Protein AF-A0A1Y1S245-F1 (afdb_monomer_lite)

Secondary structure (DSSP, 8-state):
-GGGT--EEEEEEEETTEEEEEEEEEEEETTTTEEP-TTS-EE-TTHHHHHHHHHHHHHHHTTS--SSSBGGGT--S--PPP-SS-GGG-BHHHHHTT-S-------S--B-TT-S-PPPHHHHHHHH----S-TTSS----HHHHHHHHHHHHHHHSS-HHHHHIIIIITTTT-TT-BSS--TT-SSPPPPEE-SS--EE---B-SS-TTT--EE-HHHHHHHHHHT-TTT-GGGTTTS-HHHHHHHTS--EE--GGGGGT-SEE-SSSEEEEEEBSS-TT-EEEEEEEEEEETTEEEEEEEETTTTEEEEEEESBGGGHHHHHHHHHHHHHHTTBPPPGGGHHHHHHHHHHHHHHHHHHHHHHHHHHHHHHHHTTSB---SSSSS-HHHHHHHHHHHHHHHHHHHHHHT-S--HHHHHSTTTHHHHHHHHHHHHHHHHHHHHSPBPPPP---TTSTTS--S----------------EEE--TTSPPP-SSS-SEEEETTEEEEEEE-SEETTTTEES-SSHHHHHHHHHHHHHHHHHHHT--GGGEEEEEEEES-GGGHHHHHHHHHHHHTT---EEEEEE-S--GGG-SEEEEEEEE--

Organism: NCBI:txid1963862

Sequence (603 aa):
MRDYEVPGFALVLLQKGEPVWSRAYGFADLKTGRRLTLDTWFRMESISKSVTAWGVMKLAEQGRIDLDASVRNYIASWTIPESNFNEEKVSVRRLLNGSSGMPLGTIGNTYEPTAENIPTLKEILNKDAHLFQGPGSTFSYSNTAFNILELLIEEVSGHDFSSYMKREILDPLGMTSASFEWSETFYPPAAKGYGLQGEEFPVYIYPDRAAGGLFGTAHDVAKFAAAGMTGFSSRYEGVLDTGSIEEMYAPESSMSGYYKFVFDGYGLGHFIEFLSDSNDPEKIFKVVSHGGQGSGWMTDFHAIPETGDGIVLLSNSQRVWPGFACILKDWTSWLGLSPAGMGIIVELQKAVWGMITLLLFLVSWRTWTIIRETVSGIRSFGFRGEGRRLIRLVQFLFAAVLVGIYIRIQSLDYWFVDSVLPIASPWLDFLLLAVSAVLSAAAVLPRSAGPAAGGAEARLNRSFWYRDKKTSIQGEESMRYINTNKAPAAVGPYSQAVLSGNTLYVSGQIPFVPDTMTLVSEKVEEQAKQSLANIQAIIEAGGFVLTDVVKCTVFLTDMNDFAAVNTVYADFFGDHKPARCAVEVSRLPKGAQVEIDAVCEKN

Structure (mmCIF, N/CA/C/O backbone):
data_AF-A0A1Y1S245-F1
#
_entry.id   AF-A0A1Y1S245-F1
#
loop_
_atom_site.group_PDB
_atom_site.id
_atom_site.type_symbol
_atom_site.label_atom_id
_atom_site.label_alt_id
_atom_site.label_comp_id
_atom_site.label_asym_id
_atom_site.label_entity_id
_atom_site.label_seq_id
_atom_site.pdbx_PDB_ins_code
_atom_site.Cartn_x
_atom_site.Cartn_y
_atom_site.Cartn_z
_atom_site.occupancy
_atom_site.B_iso_or_equiv
_atom_site.auth_seq_id
_atom_site.auth_comp_id
_atom_site.auth_asym_id
_atom_site.auth_atom_id
_atom_site.pdbx_PDB_model_num
ATOM 1 N N . MET A 1 1 ? 12.810 -18.254 2.455 1.00 90.69 1 MET A N 1
ATOM 2 C CA . MET A 1 1 ? 13.844 -17.917 3.464 1.00 90.69 1 MET A CA 1
ATOM 3 C C . MET A 1 1 ? 15.250 -17.966 2.891 1.00 90.69 1 MET A C 1
ATOM 5 O O . MET A 1 1 ? 15.838 -16.906 2.785 1.00 90.69 1 MET A O 1
ATOM 9 N N . ARG A 1 2 ? 15.773 -19.135 2.482 1.00 91.69 2 ARG A N 1
ATOM 10 C CA . ARG A 1 2 ? 17.137 -19.261 1.929 1.00 91.69 2 ARG A CA 1
ATOM 11 C C . ARG A 1 2 ? 17.400 -18.328 0.743 1.00 91.69 2 ARG A C 1
ATOM 13 O O . ARG A 1 2 ? 18.389 -17.617 0.758 1.00 91.69 2 ARG A O 1
ATOM 20 N N . ASP A 1 3 ? 16.497 -18.314 -0.233 1.00 89.44 3 ASP A N 1
ATOM 21 C CA . ASP A 1 3 ? 16.719 -17.598 -1.497 1.00 89.44 3 ASP A CA 1
ATOM 22 C C . ASP A 1 3 ? 16.778 -16.070 -1.326 1.00 89.44 3 ASP A C 1
ATOM 24 O O . ASP A 1 3 ? 17.415 -15.392 -2.119 1.00 89.44 3 ASP A O 1
ATOM 28 N N . TYR A 1 4 ? 16.168 -15.542 -0.259 1.00 90.31 4 TYR A N 1
ATOM 29 C CA . TYR A 1 4 ? 16.114 -14.110 0.062 1.00 90.31 4 TYR A CA 1
ATOM 30 C C . TYR A 1 4 ? 16.837 -13.773 1.376 1.00 90.31 4 TYR A C 1
ATOM 32 O O . TYR A 1 4 ? 16.618 -12.710 1.950 1.00 90.31 4 TYR A O 1
ATOM 40 N N . GLU A 1 5 ? 17.633 -14.710 1.902 1.00 92.56 5 GLU A N 1
ATOM 41 C CA . GLU A 1 5 ? 18.377 -14.566 3.161 1.00 92.56 5 GLU A CA 1
ATOM 42 C C . GLU A 1 5 ? 17.523 -14.039 4.331 1.00 92.56 5 GLU A C 1
ATOM 44 O O . GLU A 1 5 ? 17.958 -13.213 5.131 1.00 92.56 5 GLU A O 1
ATOM 49 N N . VAL A 1 6 ? 16.271 -14.494 4.418 1.00 95.62 6 VAL A N 1
ATOM 50 C CA . VAL A 1 6 ? 15.332 -14.071 5.466 1.00 95.62 6 VAL A CA 1
ATOM 51 C C . VAL A 1 6 ? 15.687 -14.795 6.769 1.00 95.62 6 VAL A C 1
ATOM 53 O O . VAL A 1 6 ? 15.586 -16.030 6.798 1.00 95.62 6 VAL A O 1
ATOM 56 N N . PRO A 1 7 ? 16.072 -14.079 7.844 1.00 97.00 7 PRO A N 1
ATOM 57 C CA . PRO A 1 7 ? 16.548 -14.692 9.084 1.00 97.00 7 PRO A CA 1
ATOM 58 C C . PRO A 1 7 ? 15.458 -15.438 9.841 1.00 97.00 7 PRO A C 1
ATOM 60 O O . PRO A 1 7 ? 15.685 -16.558 10.302 1.00 97.00 7 PRO A O 1
ATOM 63 N N . GLY A 1 8 ? 14.277 -14.834 9.952 1.00 97.44 8 GLY A N 1
ATOM 64 C CA . GLY A 1 8 ? 13.177 -15.325 10.760 1.00 97.44 8 GLY A CA 1
ATOM 65 C C . GLY A 1 8 ? 11.814 -15.032 10.140 1.00 97.44 8 GLY A C 1
ATOM 66 O O . GLY A 1 8 ? 11.606 -14.028 9.454 1.00 97.44 8 GLY A O 1
ATOM 67 N N . PHE A 1 9 ? 10.883 -15.958 10.354 1.00 96.88 9 PHE A N 1
ATOM 68 C CA . PHE A 1 9 ? 9.539 -15.897 9.798 1.00 96.88 9 PHE A CA 1
ATOM 69 C C . PHE A 1 9 ? 8.538 -16.646 10.688 1.00 96.88 9 PHE A C 1
ATOM 71 O O . PHE A 1 9 ? 8.836 -17.751 11.145 1.00 96.88 9 PHE A O 1
ATOM 78 N N . ALA A 1 10 ? 7.358 -16.076 10.912 1.00 98.12 10 ALA A N 1
ATOM 79 C CA . ALA A 1 10 ? 6.225 -16.700 11.585 1.00 98.12 10 ALA A CA 1
ATOM 80 C C . ALA A 1 10 ? 4.970 -16.618 10.714 1.00 98.12 10 ALA A C 1
ATOM 82 O O . ALA A 1 10 ? 4.751 -15.629 10.018 1.00 98.12 10 ALA A O 1
ATOM 83 N N . LEU A 1 11 ? 4.155 -17.669 10.776 1.00 98.00 11 LEU A N 1
ATOM 84 C CA . LEU A 1 11 ? 2.918 -17.801 10.020 1.00 98.00 11 LEU A CA 1
ATOM 85 C C . LEU A 1 11 ? 1.810 -18.368 10.910 1.00 98.00 11 LEU A C 1
ATOM 87 O O . LEU A 1 11 ? 2.063 -19.310 11.668 1.00 98.00 11 LEU A O 1
ATOM 91 N N . VAL A 1 12 ? 0.593 -17.843 10.769 1.00 98.69 12 VAL A N 1
ATOM 92 C CA . VAL A 1 12 ? -0.640 -18.412 11.342 1.00 98.69 12 VAL A CA 1
ATOM 93 C C . VAL A 1 12 ? -1.699 -18.518 10.245 1.00 98.69 12 VAL A C 1
ATOM 95 O O . VAL A 1 12 ? -1.909 -17.555 9.516 1.00 98.69 12 VAL A O 1
ATOM 98 N N . LEU A 1 13 ? -2.348 -19.677 10.124 1.00 98.56 13 LEU A N 1
ATOM 99 C CA . LEU A 1 13 ? -3.510 -19.911 9.263 1.00 98.56 13 LEU A CA 1
ATOM 100 C C . LEU A 1 13 ? -4.773 -19.973 10.115 1.00 98.56 13 LEU A C 1
ATOM 102 O O . LEU A 1 13 ? -4.823 -20.714 11.102 1.00 98.56 13 LEU A O 1
ATOM 106 N N . LEU A 1 14 ? -5.789 -19.235 9.689 1.00 98.31 14 LEU A N 1
ATOM 107 C CA . LEU A 1 14 ? -7.131 -19.231 10.248 1.00 98.31 14 LEU A CA 1
ATOM 108 C C . LEU A 1 14 ? -8.073 -19.985 9.306 1.00 98.31 14 LEU A C 1
ATOM 110 O O . LEU A 1 14 ? -8.001 -19.803 8.091 1.00 98.31 14 LEU A O 1
ATOM 114 N N . GLN A 1 15 ? -8.961 -20.799 9.871 1.00 97.12 15 GLN A N 1
ATOM 115 C CA . GLN A 1 15 ? -10.140 -21.323 9.180 1.00 97.12 15 GLN A CA 1
ATOM 116 C C . GLN A 1 15 ? -11.339 -21.214 10.108 1.00 97.12 15 GLN A C 1
ATOM 118 O O . GLN A 1 15 ? -11.248 -21.579 11.282 1.00 97.12 15 GLN A O 1
ATOM 123 N N . LYS A 1 16 ? -12.472 -20.749 9.575 1.00 95.62 16 LYS A N 1
ATOM 124 C CA . LYS A 1 16 ? -13.689 -20.490 10.359 1.00 95.62 16 LYS A CA 1
ATOM 125 C C . LYS A 1 16 ? -13.411 -19.643 11.611 1.00 95.62 16 LYS A C 1
ATOM 127 O O . LYS A 1 16 ? -13.919 -19.948 12.684 1.00 95.62 16 LYS A O 1
ATOM 132 N N . GLY A 1 17 ? -12.561 -18.624 11.478 1.00 94.44 17 GLY A N 1
ATOM 133 C CA . GLY A 1 17 ? -12.209 -17.705 12.562 1.00 94.44 17 GLY A CA 1
ATOM 134 C C . GLY A 1 17 ? -11.250 -18.262 13.620 1.00 94.44 17 GLY A C 1
ATOM 135 O O . GLY A 1 17 ? -10.969 -17.564 14.587 1.00 94.44 17 GLY A O 1
ATOM 136 N N . GLU A 1 18 ? -10.714 -19.477 13.464 1.00 95.25 18 GLU A N 1
ATOM 137 C CA . GLU A 1 18 ? -9.850 -20.105 14.472 1.00 95.25 18 GLU A CA 1
ATOM 138 C C . GLU A 1 18 ? -8.475 -20.501 13.904 1.00 95.25 18 GLU A C 1
ATOM 140 O O . GLU A 1 18 ? -8.391 -20.967 12.762 1.00 95.25 18 GLU A O 1
ATOM 145 N N . PRO A 1 19 ? -7.375 -20.370 14.677 1.00 96.00 19 PRO A N 1
ATOM 146 C CA . PRO A 1 19 ? -6.059 -20.842 14.257 1.00 96.00 19 PRO A CA 1
ATOM 147 C C . PRO A 1 19 ? -6.031 -22.365 14.088 1.00 96.00 19 PRO A C 1
ATOM 149 O O . PRO A 1 19 ? -6.117 -23.111 15.063 1.00 96.00 19 PRO A O 1
ATOM 152 N N . VAL A 1 20 ? -5.849 -22.838 12.855 1.00 97.38 20 VAL A N 1
ATOM 153 C CA . VAL A 1 20 ? -5.732 -24.277 12.548 1.00 97.38 20 VAL A CA 1
ATOM 154 C C . VAL A 1 20 ? -4.287 -24.736 12.398 1.00 97.38 20 VAL A C 1
ATOM 156 O O . VAL A 1 20 ? -3.984 -25.922 12.544 1.00 97.38 20 VAL A O 1
ATOM 159 N N . TRP A 1 21 ? -3.378 -23.805 12.107 1.00 97.94 21 TRP A N 1
ATOM 160 C CA . TRP A 1 21 ? -1.959 -24.094 11.966 1.00 97.94 21 TRP A CA 1
ATOM 161 C C . TRP A 1 21 ? -1.114 -22.852 12.227 1.00 97.94 21 TRP A C 1
ATOM 163 O O . TRP A 1 21 ? -1.360 -21.798 11.648 1.00 97.94 21 TRP A O 1
ATOM 173 N N . SER A 1 22 ? -0.073 -22.997 13.042 1.00 98.19 22 SER A N 1
ATOM 174 C CA . SER A 1 22 ? 0.868 -21.919 13.347 1.00 98.19 22 SER A CA 1
ATOM 175 C C . SER A 1 22 ? 2.288 -22.455 13.343 1.00 98.19 22 SER A C 1
ATOM 177 O O . SER A 1 22 ? 2.551 -23.539 13.876 1.00 98.19 22 SER A O 1
ATOM 179 N N . ARG A 1 23 ? 3.237 -21.700 12.784 1.00 98.19 23 ARG A N 1
ATOM 180 C CA . ARG A 1 23 ? 4.648 -22.090 12.834 1.00 98.19 23 ARG A CA 1
ATOM 181 C C . ARG A 1 23 ? 5.601 -20.910 12.753 1.00 98.19 23 ARG A C 1
ATOM 183 O O . ARG A 1 23 ? 5.374 -19.956 12.021 1.00 98.19 23 ARG A O 1
ATOM 190 N N . ALA A 1 24 ? 6.707 -21.039 13.475 1.00 98.19 24 ALA A N 1
ATOM 191 C CA . ALA A 1 24 ? 7.841 -20.129 13.444 1.00 98.19 24 ALA A CA 1
ATOM 192 C C . ALA A 1 24 ? 9.085 -20.839 12.892 1.00 98.19 24 ALA A C 1
ATOM 194 O O . ALA A 1 24 ? 9.305 -22.029 13.143 1.00 98.19 24 ALA A O 1
ATOM 195 N N . TYR A 1 25 ? 9.903 -20.101 12.148 1.00 97.94 25 TYR A N 1
ATOM 196 C CA . TYR A 1 25 ? 11.107 -20.581 11.485 1.00 97.94 25 TYR A CA 1
ATOM 197 C C . TYR A 1 25 ? 12.264 -19.598 11.673 1.00 97.94 25 TYR A C 1
ATOM 199 O O . TYR A 1 25 ? 12.074 -18.386 11.757 1.00 97.94 25 TYR A O 1
ATOM 207 N N . GLY A 1 26 ? 13.488 -20.132 11.662 1.00 98.06 26 GLY A N 1
ATOM 208 C CA . GLY A 1 26 ? 14.704 -19.323 11.650 1.00 98.06 26 GLY A CA 1
ATOM 209 C C . GLY A 1 26 ? 15.070 -18.727 13.008 1.00 98.06 26 GLY A C 1
ATOM 210 O O . GLY A 1 26 ? 15.046 -19.429 14.026 1.00 98.06 26 GLY A O 1
ATOM 211 N N . PHE A 1 27 ? 15.487 -17.463 13.004 1.00 98.00 27 PHE A N 1
ATOM 212 C CA . PHE A 1 27 ? 16.096 -16.780 14.142 1.00 98.00 27 PHE A CA 1
ATOM 213 C C . PHE A 1 27 ? 15.472 -15.404 14.376 1.00 98.00 27 PHE A C 1
ATOM 215 O O . PHE A 1 27 ? 15.283 -14.625 13.445 1.00 98.00 27 PHE A O 1
ATOM 222 N N . ALA A 1 28 ? 15.196 -15.107 15.644 1.00 97.38 28 ALA A N 1
ATOM 223 C CA . ALA A 1 28 ? 14.794 -13.781 16.100 1.00 97.38 28 ALA A CA 1
ATOM 224 C C . ALA A 1 28 ? 16.008 -12.861 16.317 1.00 97.38 28 ALA A C 1
ATOM 226 O O . ALA A 1 28 ? 15.860 -11.643 16.334 1.00 97.38 28 ALA A O 1
ATOM 227 N N . ASP A 1 29 ? 17.197 -13.443 16.505 1.00 96.81 29 ASP A N 1
ATOM 228 C CA . ASP A 1 29 ? 18.478 -12.740 16.603 1.00 96.81 29 ASP A CA 1
ATOM 229 C C . ASP A 1 29 ? 19.595 -13.661 16.086 1.00 96.81 29 ASP A C 1
ATOM 231 O O . ASP A 1 29 ? 19.884 -14.708 16.676 1.00 96.81 29 ASP A O 1
ATOM 235 N N . LEU A 1 30 ? 20.206 -13.281 14.962 1.00 95.81 30 LEU A N 1
ATOM 236 C CA . LEU A 1 30 ? 21.293 -14.025 14.325 1.00 95.81 30 LEU A CA 1
ATOM 237 C C . LEU A 1 30 ? 22.571 -14.029 15.164 1.00 95.81 30 LEU A C 1
ATOM 239 O O . LEU A 1 30 ? 23.273 -15.038 15.193 1.00 95.81 30 LEU A O 1
ATOM 243 N N . LYS A 1 31 ? 22.873 -12.928 15.861 1.00 95.12 31 LYS A N 1
ATOM 244 C CA . LYS A 1 31 ? 24.124 -12.766 16.609 1.00 95.12 31 LYS A CA 1
ATOM 245 C C . LYS A 1 31 ? 24.156 -13.660 17.844 1.00 95.12 31 LYS A C 1
ATOM 247 O O . LYS A 1 31 ? 25.189 -14.246 18.150 1.00 95.12 31 LYS A O 1
ATOM 252 N N . THR A 1 32 ? 23.032 -13.765 18.550 1.00 96.00 32 THR A N 1
ATOM 253 C CA . THR A 1 32 ? 22.907 -14.640 19.730 1.00 96.00 32 THR A CA 1
ATOM 254 C C . THR A 1 32 ? 22.470 -16.063 19.377 1.00 96.00 32 THR A C 1
ATOM 256 O O . THR A 1 32 ? 22.537 -16.953 20.223 1.00 96.00 32 THR A O 1
ATOM 259 N N . GLY A 1 33 ? 22.019 -16.300 18.140 1.00 96.75 33 GLY A N 1
ATOM 260 C CA . GLY A 1 33 ? 21.465 -17.583 17.704 1.00 96.75 33 GLY A CA 1
ATOM 261 C C . GLY A 1 33 ? 20.077 -17.880 18.282 1.00 96.75 33 GLY A C 1
ATOM 262 O O . GLY A 1 33 ? 19.626 -19.029 18.236 1.00 96.75 33 GLY A O 1
ATOM 263 N N . ARG A 1 34 ? 19.380 -16.872 18.830 1.00 97.38 34 ARG A N 1
ATOM 264 C CA . ARG A 1 34 ? 18.049 -17.041 19.424 1.00 97.38 34 ARG A CA 1
ATOM 265 C C . ARG A 1 34 ? 17.034 -17.418 18.348 1.00 97.38 34 ARG A C 1
ATOM 267 O O . ARG A 1 34 ? 16.821 -16.683 17.381 1.00 97.38 34 ARG A O 1
ATOM 274 N N . ARG A 1 35 ? 16.374 -18.561 18.539 1.00 98.19 35 ARG A N 1
ATOM 275 C CA . ARG A 1 35 ? 15.301 -19.035 17.657 1.00 98.19 35 ARG A CA 1
ATOM 276 C C . ARG A 1 35 ? 14.087 -18.121 17.733 1.00 98.19 35 ARG A C 1
ATOM 278 O O . ARG A 1 35 ? 13.749 -17.614 18.798 1.00 98.19 35 ARG A O 1
ATOM 285 N N . LEU A 1 36 ? 13.442 -17.948 16.587 1.00 98.19 36 LEU A N 1
ATOM 286 C CA . LEU A 1 36 ? 12.143 -17.299 16.505 1.00 98.19 36 LEU A CA 1
ATOM 287 C C . LEU A 1 36 ? 11.066 -18.281 16.967 1.00 98.19 36 LEU A C 1
ATOM 289 O O . LEU A 1 36 ? 11.066 -19.443 16.556 1.00 98.19 36 LEU A O 1
ATOM 293 N N . THR A 1 37 ? 10.168 -17.811 17.825 1.00 97.56 37 THR A N 1
ATOM 294 C CA . THR A 1 37 ? 9.003 -18.554 18.325 1.00 97.56 37 THR A CA 1
ATOM 295 C C . THR A 1 37 ? 7.721 -17.785 18.016 1.00 97.56 37 THR A C 1
ATOM 297 O O . THR A 1 37 ? 7.772 -16.600 17.696 1.00 97.56 37 THR A O 1
ATOM 300 N N . LEU A 1 38 ? 6.566 -18.443 18.125 1.00 96.56 38 LEU A N 1
ATOM 301 C CA . LEU A 1 38 ? 5.266 -17.787 17.935 1.00 96.56 38 LEU A CA 1
ATOM 302 C C . LEU A 1 38 ? 4.978 -16.714 19.000 1.00 96.56 38 LEU A C 1
ATOM 304 O O . LEU A 1 38 ? 4.253 -15.769 18.711 1.00 96.56 38 LEU A O 1
ATOM 308 N N . ASP A 1 39 ? 5.610 -16.825 20.172 1.00 96.56 39 ASP A N 1
ATOM 309 C CA . ASP A 1 39 ? 5.528 -15.852 21.273 1.00 96.56 39 ASP A CA 1
ATOM 310 C C . ASP A 1 39 ? 6.556 -14.715 21.156 1.00 96.56 39 ASP A C 1
ATOM 312 O O . ASP A 1 39 ? 6.599 -13.815 21.991 1.00 96.56 39 ASP A O 1
ATOM 316 N N . THR A 1 40 ? 7.449 -14.764 20.161 1.00 97.50 40 THR A N 1
ATOM 317 C CA . THR A 1 40 ? 8.426 -13.692 19.952 1.00 97.50 40 THR A CA 1
ATOM 318 C C . THR A 1 40 ? 7.689 -12.417 19.565 1.00 97.50 40 THR A C 1
ATOM 320 O O . THR A 1 40 ? 6.898 -12.428 18.626 1.00 97.50 40 THR A O 1
ATOM 323 N N . TRP A 1 41 ? 7.977 -11.318 20.261 1.00 97.56 41 TRP A N 1
ATOM 324 C CA . TRP A 1 41 ? 7.377 -10.027 19.953 1.00 97.56 41 TRP A CA 1
ATOM 325 C C . TRP A 1 41 ? 7.914 -9.470 18.626 1.00 97.56 41 TRP A C 1
ATOM 327 O O . TRP A 1 41 ? 9.096 -9.597 18.295 1.00 97.56 41 TRP A O 1
ATOM 337 N N . PHE A 1 42 ? 7.040 -8.827 17.868 1.00 97.44 42 PHE A N 1
ATOM 338 C CA . PHE A 1 42 ? 7.320 -8.183 16.593 1.00 97.44 42 PHE A CA 1
ATOM 339 C C . PHE A 1 42 ? 6.844 -6.744 16.631 1.00 97.44 42 PHE A C 1
ATOM 341 O O . PHE A 1 42 ? 5.840 -6.437 17.271 1.00 97.44 42 PHE A O 1
ATOM 348 N N . ARG A 1 43 ? 7.540 -5.882 15.892 1.00 96.94 43 ARG A N 1
ATOM 349 C CA . ARG A 1 43 ? 6.959 -4.622 15.445 1.00 96.94 43 ARG A CA 1
ATOM 350 C C . ARG A 1 43 ? 5.948 -4.946 14.353 1.00 96.94 43 ARG A C 1
ATOM 352 O O . ARG A 1 43 ? 6.296 -5.614 13.382 1.00 96.94 43 ARG A O 1
ATOM 359 N N . MET A 1 44 ? 4.704 -4.523 14.542 1.00 97.56 44 MET A N 1
ATOM 360 C CA . MET A 1 44 ? 3.614 -4.778 13.597 1.00 97.56 44 MET A CA 1
ATOM 361 C C . MET A 1 44 ? 3.575 -3.771 12.461 1.00 97.56 44 MET A C 1
ATOM 363 O O . MET A 1 44 ? 2.875 -3.995 11.473 1.00 97.56 44 MET A O 1
ATOM 367 N N . GLU A 1 45 ? 4.344 -2.689 12.586 1.00 96.75 45 GLU A N 1
ATOM 368 C CA . GLU A 1 45 ? 4.444 -1.638 11.586 1.00 96.75 45 GLU A CA 1
ATOM 369 C C . GLU A 1 45 ? 3.033 -1.181 11.192 1.00 96.75 45 GLU A C 1
ATOM 371 O O . GLU A 1 45 ? 2.188 -0.982 12.065 1.00 96.75 45 GLU A O 1
ATOM 376 N N . SER A 1 46 ? 2.717 -1.031 9.907 1.00 97.62 46 SER A N 1
ATOM 377 C CA . SER A 1 46 ? 1.441 -0.426 9.507 1.00 97.62 46 SER A CA 1
ATOM 378 C C . SER A 1 46 ? 0.171 -1.240 9.794 1.00 97.62 46 SER A C 1
ATOM 380 O O . SER A 1 46 ? -0.903 -0.653 9.714 1.00 97.62 46 SER A O 1
ATOM 382 N N . ILE A 1 47 ? 0.247 -2.498 10.253 1.00 98.62 47 ILE A N 1
ATOM 383 C CA . ILE A 1 47 ? -0.925 -3.184 10.850 1.00 98.62 47 ILE A CA 1
ATOM 384 C C . ILE A 1 47 ? -1.485 -2.375 12.040 1.00 98.62 47 ILE A C 1
ATOM 386 O O . ILE A 1 47 ? -2.683 -2.411 12.321 1.00 98.62 47 ILE A O 1
ATOM 390 N N . SER A 1 48 ? -0.641 -1.563 12.689 1.00 98.75 48 SER A N 1
ATOM 391 C CA . SER A 1 48 ? -1.034 -0.575 13.705 1.00 98.75 48 SER A CA 1
ATOM 392 C C . SER A 1 48 ? -2.203 0.313 13.272 1.00 98.75 48 SER A C 1
ATOM 394 O O . SER A 1 48 ? -3.034 0.661 14.108 1.00 98.75 48 SER A O 1
ATOM 396 N N . LYS A 1 49 ? -2.305 0.652 11.979 1.00 98.81 49 LYS A N 1
ATOM 397 C CA . LYS A 1 49 ? -3.383 1.487 11.435 1.00 98.81 49 LYS A CA 1
ATOM 398 C C . LYS A 1 49 ? -4.728 0.788 11.521 1.00 98.81 49 LYS A C 1
ATOM 400 O O . LYS A 1 49 ? -5.681 1.367 12.027 1.00 98.81 49 LYS A O 1
ATOM 405 N N . SER A 1 50 ? -4.784 -0.470 11.096 1.00 98.75 50 SER A N 1
ATOM 406 C CA . SER A 1 50 ? -5.986 -1.299 11.181 1.00 98.75 50 SER A CA 1
ATOM 407 C C . SER A 1 50 ? -6.476 -1.428 12.621 1.00 98.75 50 SER A C 1
ATOM 409 O O . SER A 1 50 ? -7.658 -1.232 12.890 1.00 98.75 50 SER A O 1
ATOM 411 N N . VAL A 1 51 ? -5.560 -1.651 13.567 1.00 98.81 51 VAL A N 1
ATOM 412 C CA . VAL A 1 51 ? -5.901 -1.726 14.995 1.00 98.81 51 VAL A CA 1
ATOM 413 C C . VAL A 1 51 ? -6.326 -0.359 15.544 1.00 98.81 51 VAL A C 1
ATOM 415 O O . VAL A 1 51 ? -7.308 -0.268 16.272 1.00 98.81 51 VAL A O 1
ATOM 418 N N . THR A 1 52 ? -5.650 0.727 15.162 1.00 98.94 52 THR A N 1
ATOM 419 C CA . THR A 1 52 ? -6.034 2.098 15.545 1.00 98.94 52 THR A CA 1
ATOM 420 C C . THR A 1 52 ? -7.420 2.462 15.026 1.00 98.94 52 THR A C 1
ATOM 422 O O . THR A 1 52 ? -8.205 3.070 15.752 1.00 98.94 52 THR A O 1
ATOM 425 N N . ALA A 1 53 ? -7.750 2.065 13.796 1.00 98.88 53 ALA A N 1
ATOM 426 C CA . ALA A 1 53 ? -9.056 2.310 13.205 1.00 98.88 53 ALA A CA 1
ATOM 427 C C . ALA A 1 53 ? -10.180 1.710 14.064 1.00 98.88 53 ALA A C 1
ATOM 429 O O . ALA A 1 53 ? -11.194 2.372 14.262 1.00 98.88 53 ALA A O 1
ATOM 430 N N . TRP A 1 54 ? -9.971 0.533 14.670 1.00 98.81 54 TRP A N 1
ATOM 431 C CA . TRP A 1 54 ? -10.925 -0.033 15.632 1.00 98.81 54 TRP A CA 1
ATOM 432 C C . TRP A 1 54 ? -11.098 0.858 16.868 1.00 98.81 54 TRP A C 1
ATOM 434 O O . TRP A 1 54 ? -12.216 1.074 17.328 1.00 98.81 54 TRP A O 1
ATOM 444 N N . GLY A 1 55 ? -10.007 1.433 17.378 1.00 98.81 55 GLY A N 1
ATOM 445 C CA . GLY A 1 55 ? -10.045 2.388 18.487 1.00 98.81 55 GLY A CA 1
ATOM 446 C C . GLY A 1 55 ? -10.865 3.642 18.179 1.00 98.81 55 GLY A C 1
ATOM 447 O O . GLY A 1 55 ? -11.620 4.103 19.038 1.00 98.81 55 GLY A O 1
ATOM 448 N N . VAL A 1 56 ? -10.758 4.162 16.952 1.00 98.94 56 VAL A N 1
ATOM 449 C CA . VAL A 1 56 ? -11.556 5.301 16.469 1.00 98.94 56 VAL A CA 1
ATOM 450 C C . VAL A 1 56 ? -13.025 4.910 16.320 1.00 98.94 56 VAL A C 1
ATOM 452 O O . VAL A 1 56 ? -13.897 5.620 16.817 1.00 98.94 56 VAL A O 1
ATOM 455 N N . MET A 1 57 ? -13.311 3.761 15.704 1.00 98.81 57 MET A N 1
ATOM 456 C CA . MET A 1 57 ? -14.684 3.271 15.547 1.00 98.81 57 MET A CA 1
ATOM 457 C C . MET A 1 57 ? -15.360 3.019 16.893 1.00 98.81 57 MET A C 1
ATOM 459 O O . MET A 1 57 ? -16.537 3.332 17.045 1.00 98.81 57 MET A O 1
ATOM 463 N N . LYS A 1 58 ? -14.610 2.590 17.917 1.00 98.75 58 LYS A N 1
ATOM 464 C CA . LYS A 1 58 ? -15.152 2.449 19.272 1.00 98.75 58 LYS A CA 1
ATOM 465 C C . LYS A 1 58 ? -15.648 3.775 19.850 1.00 98.75 58 LYS A C 1
ATOM 467 O O . LYS A 1 58 ? -16.691 3.810 20.498 1.00 98.75 58 LYS A O 1
ATOM 472 N N . LEU A 1 59 ? -14.938 4.881 19.603 1.00 98.81 59 LEU A N 1
ATOM 473 C CA . LEU A 1 59 ? -15.409 6.214 20.002 1.00 98.81 59 LEU A CA 1
ATOM 474 C C . LEU A 1 59 ? -16.676 6.618 19.239 1.00 98.81 59 LEU A C 1
ATOM 476 O O . LEU A 1 59 ? -17.545 7.272 19.820 1.00 98.81 59 LEU A O 1
ATOM 480 N N . ALA A 1 60 ? -16.780 6.237 17.963 1.00 98.75 60 ALA A N 1
ATOM 481 C CA . ALA A 1 60 ? -17.951 6.517 17.136 1.00 98.75 60 ALA A CA 1
ATOM 482 C C . ALA A 1 60 ? -19.188 5.746 17.633 1.00 98.75 60 ALA A C 1
ATOM 484 O O . ALA A 1 60 ? -20.229 6.357 17.857 1.00 98.75 60 ALA A O 1
ATOM 485 N N . GLU A 1 61 ? -19.059 4.447 17.929 1.00 98.19 61 GLU A N 1
ATOM 486 C CA . GLU A 1 61 ? -20.130 3.632 18.534 1.00 98.19 61 GLU A CA 1
ATOM 487 C C . GLU A 1 61 ? -20.595 4.179 19.889 1.00 98.19 61 GLU A C 1
ATOM 489 O O . GLU A 1 61 ? -21.782 4.167 20.211 1.00 98.19 61 GLU A O 1
ATOM 494 N N . GLN A 1 62 ? -19.664 4.710 20.686 1.00 98.00 62 GLN A N 1
ATOM 495 C CA . GLN A 1 62 ? -19.971 5.361 21.962 1.00 98.00 62 GLN A CA 1
ATOM 496 C C . GLN A 1 62 ? -20.655 6.734 21.794 1.00 98.00 62 GLN A C 1
ATOM 498 O O . GLN A 1 62 ? -20.954 7.389 22.795 1.00 98.00 62 GLN A O 1
ATOM 503 N N . GLY A 1 63 ? -20.868 7.206 20.560 1.00 98.31 63 GLY A N 1
ATOM 504 C CA . GLY A 1 63 ? -21.453 8.514 20.255 1.00 98.31 63 GLY A CA 1
ATOM 505 C C . GLY A 1 63 ? -20.556 9.694 20.636 1.00 98.31 63 GLY A C 1
ATOM 506 O O . GLY A 1 63 ? -21.044 10.810 20.814 1.00 98.31 63 GLY A O 1
ATOM 507 N N . ARG A 1 64 ? -19.250 9.459 20.818 1.00 98.62 64 ARG A N 1
ATOM 508 C CA . ARG A 1 64 ? -18.286 10.488 21.246 1.00 98.62 64 ARG A CA 1
ATOM 509 C C . ARG A 1 64 ? -17.715 11.276 20.076 1.00 98.62 64 ARG A C 1
ATOM 511 O O . ARG A 1 64 ? -17.271 12.405 20.274 1.00 98.62 64 ARG A O 1
ATOM 518 N N . ILE A 1 65 ? -17.729 10.686 18.885 1.00 98.69 65 ILE A N 1
ATOM 519 C CA . ILE A 1 65 ? -17.341 11.326 17.629 1.00 98.69 65 ILE A CA 1
ATOM 520 C C . ILE A 1 65 ? -18.354 10.992 16.534 1.00 98.69 65 ILE A C 1
ATOM 522 O O . ILE A 1 65 ? -19.035 9.973 16.595 1.00 98.69 65 ILE A O 1
ATOM 526 N N . ASP A 1 66 ? -18.405 11.849 15.525 1.00 98.62 66 ASP A N 1
ATOM 527 C CA . ASP A 1 66 ? -19.081 11.630 14.253 1.00 98.62 66 ASP A CA 1
ATOM 528 C C . ASP A 1 66 ? -17.992 11.456 13.184 1.00 98.62 66 ASP A C 1
ATOM 530 O O . ASP A 1 66 ? -17.069 12.273 13.087 1.00 98.62 66 ASP A O 1
ATOM 534 N N . LEU A 1 67 ? -18.075 10.373 12.406 1.00 98.69 67 LEU A N 1
ATOM 535 C CA . LEU A 1 67 ? -17.088 10.051 11.378 1.00 98.69 67 LEU A CA 1
ATOM 536 C C . LEU A 1 67 ? -17.041 11.116 10.274 1.00 98.69 67 LEU A C 1
ATOM 538 O O . LEU A 1 67 ? -15.976 11.388 9.714 1.00 98.69 67 LEU A O 1
ATOM 542 N N . ASP A 1 68 ? -18.169 11.751 9.973 1.00 98.31 68 ASP A N 1
ATOM 543 C CA . ASP A 1 68 ? -18.284 12.705 8.873 1.00 98.31 68 ASP A CA 1
ATOM 544 C C . ASP A 1 68 ? -18.029 14.155 9.311 1.00 98.31 68 ASP A C 1
ATOM 546 O O . ASP A 1 68 ? -17.828 15.041 8.471 1.00 98.31 68 ASP A O 1
ATOM 550 N N . ALA A 1 69 ? -17.927 14.396 10.620 1.00 98.44 69 ALA A N 1
ATOM 551 C CA . ALA A 1 69 ? -17.550 15.686 11.176 1.00 98.44 69 ALA A CA 1
ATOM 552 C C . ALA A 1 69 ? -16.057 16.002 10.978 1.00 98.44 69 ALA A C 1
ATOM 55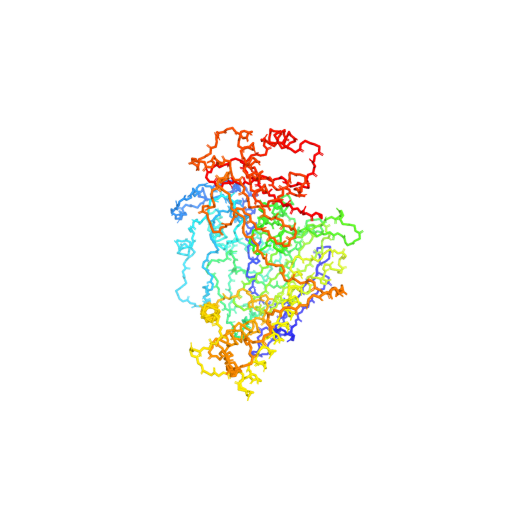4 O O . ALA A 1 69 ? -15.196 15.119 10.939 1.00 98.44 69 ALA A O 1
ATOM 555 N N . SER A 1 70 ? -15.749 17.301 10.884 1.00 98.31 70 SER A N 1
ATOM 556 C CA . SER A 1 70 ? -14.376 17.820 10.868 1.00 98.31 70 SER A CA 1
ATOM 557 C C . SER A 1 70 ? -13.622 17.359 12.113 1.00 98.31 70 SER A C 1
ATOM 559 O O . SER A 1 70 ? -14.108 17.523 13.234 1.00 98.31 70 SER A O 1
ATOM 561 N N . VAL A 1 71 ? -12.405 16.839 11.938 1.00 98.19 71 VAL A N 1
ATOM 562 C CA . VAL A 1 71 ? -11.564 16.385 13.057 1.00 98.19 71 VAL A CA 1
ATOM 563 C C . VAL A 1 71 ? -11.232 17.528 14.028 1.00 98.19 71 VAL A C 1
ATOM 565 O O . VAL A 1 71 ? -11.041 17.305 15.222 1.00 98.19 71 VAL A O 1
ATOM 568 N N . ARG A 1 72 ? -11.245 18.776 13.538 1.00 96.62 72 ARG A N 1
ATOM 569 C CA . ARG A 1 72 ? -11.014 19.993 14.335 1.00 96.62 72 ARG A CA 1
ATOM 570 C C . ARG A 1 72 ? -12.052 20.194 15.436 1.00 96.62 72 ARG A C 1
ATOM 572 O O . ARG A 1 72 ? -11.764 20.870 16.415 1.00 96.62 72 ARG A O 1
ATOM 579 N N . ASN A 1 73 ? -13.236 19.598 15.302 1.00 97.69 73 ASN A N 1
ATOM 580 C CA . ASN A 1 73 ? -14.283 19.683 16.320 1.00 97.69 73 ASN A CA 1
ATOM 581 C C . ASN A 1 73 ? -13.905 18.952 17.617 1.00 97.69 73 ASN A C 1
ATOM 583 O O . ASN A 1 73 ? -14.526 19.191 18.651 1.00 97.69 73 ASN A O 1
ATOM 587 N N . TYR A 1 74 ? -12.913 18.063 17.557 1.00 98.38 74 TYR A N 1
ATOM 588 C CA . TYR A 1 74 ? -12.545 17.166 18.650 1.00 98.38 74 TYR A CA 1
ATOM 589 C C . TYR A 1 74 ? -11.136 17.407 19.199 1.00 98.38 74 TYR A C 1
ATOM 591 O O . TYR A 1 74 ? -10.839 16.960 20.302 1.00 98.38 74 TYR A O 1
ATOM 599 N N . ILE A 1 75 ? -10.275 18.095 18.444 1.00 98.00 75 ILE A N 1
ATOM 600 C CA . ILE A 1 75 ? -8.887 18.382 18.820 1.00 98.00 75 ILE A CA 1
ATOM 601 C C . ILE A 1 75 ? -8.775 19.877 19.118 1.00 98.00 75 ILE A C 1
ATOM 603 O O . ILE A 1 75 ? -8.728 20.699 18.204 1.00 98.00 75 ILE A O 1
ATOM 607 N N . ALA A 1 76 ? -8.739 20.242 20.400 1.00 95.88 76 ALA A N 1
ATOM 608 C CA . ALA A 1 76 ? -8.617 21.632 20.835 1.00 95.88 76 ALA A CA 1
ATOM 609 C C . ALA A 1 76 ? -7.155 22.053 21.037 1.00 95.88 76 ALA A C 1
ATOM 611 O O . ALA A 1 76 ? -6.824 23.239 20.985 1.00 95.88 76 ALA A O 1
ATOM 612 N N . SER A 1 77 ? -6.268 21.094 21.301 1.00 96.44 77 SER A N 1
ATOM 613 C CA . SER A 1 77 ? -4.905 21.370 21.753 1.00 96.44 77 SER A CA 1
ATOM 614 C C . SER A 1 77 ? -3.878 21.493 20.618 1.00 96.44 77 SER A C 1
ATOM 616 O O . SER A 1 77 ? -2.684 21.683 20.887 1.00 96.44 77 SER A O 1
ATOM 618 N N . TRP A 1 78 ? -4.333 21.359 19.370 1.00 97.62 78 TRP A N 1
ATOM 619 C CA . TRP A 1 78 ? -3.560 21.449 18.134 1.00 97.62 78 TRP A CA 1
ATOM 620 C C . TRP A 1 78 ? -4.488 21.760 16.949 1.00 97.62 78 TRP A C 1
ATOM 622 O O . TRP A 1 78 ? -5.651 21.371 16.948 1.00 97.62 78 TRP A O 1
ATOM 632 N N . THR A 1 79 ? -3.974 22.428 15.918 1.00 96.31 79 THR A N 1
ATOM 633 C CA . THR A 1 79 ? -4.713 22.715 14.681 1.00 96.31 79 THR A CA 1
ATOM 634 C C . THR A 1 79 ? -3.892 22.315 13.469 1.00 96.31 79 THR A C 1
ATOM 636 O O . THR A 1 79 ? -2.678 22.515 13.466 1.00 96.31 79 THR A O 1
ATOM 639 N N . ILE A 1 80 ? -4.563 21.838 12.419 1.00 96.19 80 ILE A N 1
ATOM 640 C CA . ILE A 1 80 ? -3.924 21.556 11.130 1.00 96.19 80 ILE A CA 1
ATOM 641 C C . ILE A 1 80 ? -3.257 22.845 10.609 1.00 96.19 80 ILE A C 1
ATOM 643 O O . ILE A 1 80 ? -3.942 23.868 10.532 1.00 96.19 80 ILE A O 1
ATOM 647 N N . PRO A 1 81 ? -1.950 22.825 10.280 1.00 94.00 81 PRO A N 1
ATOM 648 C CA . PRO A 1 81 ? -1.263 23.968 9.693 1.00 94.00 81 PRO A CA 1
ATOM 649 C C . PRO A 1 81 ? -1.953 24.479 8.424 1.00 94.00 81 PRO A C 1
ATOM 651 O O . PRO A 1 81 ? -2.385 23.684 7.587 1.00 94.00 81 PRO A O 1
ATOM 654 N N . GLU A 1 82 ? -2.001 25.805 8.268 1.00 90.75 82 GLU A N 1
ATOM 655 C CA . GLU A 1 82 ? -2.644 26.446 7.118 1.00 90.75 82 GLU A CA 1
ATOM 656 C C . GLU A 1 82 ? -2.059 25.962 5.785 1.00 90.75 82 GLU A C 1
ATOM 658 O O . GLU A 1 82 ? -0.846 25.767 5.628 1.00 90.75 82 GLU A O 1
ATOM 663 N N . SER A 1 83 ? -2.939 25.795 4.799 1.00 91.81 83 SER A N 1
ATOM 664 C CA . SER A 1 83 ? -2.567 25.371 3.450 1.00 91.81 83 SER A CA 1
ATOM 665 C C . SER A 1 83 ? -3.439 26.035 2.378 1.00 91.81 83 SER A C 1
ATOM 667 O O . SER A 1 83 ? -4.367 26.783 2.666 1.00 91.81 83 SER A O 1
ATOM 669 N N . ASN A 1 84 ? -3.183 25.717 1.105 1.00 93.88 84 ASN A N 1
ATOM 670 C CA . ASN A 1 84 ? -4.054 26.134 -0.003 1.00 93.88 84 ASN A CA 1
ATOM 671 C C . ASN A 1 84 ? -5.369 25.327 -0.080 1.00 93.88 84 ASN A C 1
ATOM 673 O O . ASN A 1 84 ? -6.146 25.499 -1.022 1.00 93.88 84 ASN A O 1
ATOM 677 N N . PHE A 1 85 ? -5.605 24.415 0.864 1.00 95.75 85 PHE A N 1
ATOM 678 C CA . PHE A 1 85 ? -6.765 23.537 0.912 1.00 95.75 85 PHE A CA 1
ATOM 679 C C . PHE A 1 85 ? -7.585 23.800 2.173 1.00 95.75 85 PHE A C 1
ATOM 681 O O . PHE A 1 85 ? -7.067 24.221 3.198 1.00 95.75 85 PHE A O 1
ATOM 688 N N . ASN A 1 86 ? -8.888 23.536 2.098 1.00 94.31 86 ASN A N 1
ATOM 689 C CA . ASN A 1 86 ? -9.797 23.777 3.213 1.00 94.31 86 ASN A CA 1
ATOM 690 C C . ASN A 1 86 ? -9.652 22.684 4.288 1.00 94.31 86 ASN A C 1
ATOM 692 O O . ASN A 1 86 ? -10.138 21.567 4.084 1.00 94.31 86 ASN A O 1
ATOM 696 N N . GLU A 1 87 ? -9.044 23.017 5.430 1.00 94.62 87 GLU A N 1
ATOM 697 C CA . GLU A 1 87 ? -8.832 22.064 6.527 1.00 94.62 87 GLU A CA 1
ATOM 698 C C . GLU A 1 87 ? -10.136 21.620 7.215 1.00 94.62 87 GLU A C 1
ATOM 700 O O . GLU A 1 87 ? -10.187 20.517 7.751 1.00 94.62 87 GLU A O 1
ATOM 705 N N . GLU A 1 88 ? -11.223 22.401 7.140 1.00 95.00 88 GLU A N 1
ATOM 706 C CA . GLU A 1 88 ? -12.537 22.014 7.696 1.00 95.00 88 GLU A CA 1
ATOM 707 C C . GLU A 1 88 ? -13.138 20.789 7.006 1.00 95.00 88 GLU A C 1
ATOM 709 O O . GLU A 1 88 ? -14.049 20.143 7.519 1.00 95.00 88 GLU A O 1
ATOM 714 N N . LYS A 1 89 ? -12.642 20.458 5.810 1.00 97.12 89 LYS A N 1
ATOM 715 C CA . LYS A 1 89 ? -13.057 19.259 5.083 1.00 97.12 89 LYS A CA 1
ATOM 716 C C . LYS A 1 89 ? -12.281 18.013 5.509 1.00 97.12 89 LYS A C 1
ATOM 718 O O . LYS A 1 89 ? -12.549 16.940 4.970 1.00 97.12 89 LYS A O 1
ATOM 723 N N . VAL A 1 90 ? -11.335 18.105 6.436 1.00 98.19 90 VAL A N 1
ATOM 724 C CA . VAL A 1 90 ? -10.643 16.930 6.973 1.00 98.19 90 VAL A CA 1
ATOM 725 C C . VAL A 1 90 ? -11.532 16.283 8.038 1.00 98.19 90 VAL A C 1
ATOM 727 O O . VAL A 1 90 ? -11.488 16.660 9.206 1.00 98.19 90 VAL A O 1
ATOM 730 N N . SER A 1 91 ? -12.369 15.325 7.629 1.00 98.62 91 SER A N 1
ATOM 731 C CA . SER A 1 91 ? -13.201 14.539 8.550 1.00 98.62 91 SER A CA 1
ATOM 732 C C . SER A 1 91 ? -12.480 13.300 9.080 1.00 98.62 91 SER A C 1
ATOM 734 O O . SER A 1 91 ? -11.487 12.851 8.498 1.00 98.62 91 SER A O 1
ATOM 736 N N . VAL A 1 92 ? -13.003 12.715 10.161 1.00 98.81 92 VAL A N 1
ATOM 737 C CA . VAL A 1 92 ? -12.470 11.472 10.747 1.00 98.81 92 VAL A CA 1
ATOM 738 C C . VAL A 1 92 ? -12.501 10.323 9.727 1.00 98.81 92 VAL A C 1
ATOM 740 O O . VAL A 1 92 ? -11.486 9.654 9.530 1.00 98.81 92 VAL A O 1
ATOM 743 N N . ARG A 1 93 ? -13.608 10.156 8.988 1.00 98.75 93 ARG A N 1
ATOM 744 C CA . ARG A 1 93 ? -13.754 9.173 7.899 1.00 98.75 93 ARG A CA 1
ATOM 745 C C . ARG A 1 93 ? -12.662 9.336 6.850 1.00 98.75 93 ARG A C 1
ATOM 747 O O . ARG A 1 93 ? -12.053 8.358 6.431 1.00 98.75 93 ARG A O 1
ATOM 754 N N . ARG A 1 94 ? -12.360 10.580 6.461 1.00 98.56 94 ARG A N 1
ATOM 755 C CA . ARG A 1 94 ? -11.332 10.871 5.453 1.00 98.56 94 ARG A CA 1
ATOM 756 C C . ARG A 1 94 ? -9.915 10.568 5.935 1.00 98.56 94 ARG A C 1
ATOM 758 O O . ARG A 1 94 ? -9.050 10.234 5.127 1.00 98.56 94 ARG A O 1
ATOM 765 N N . LEU A 1 95 ? -9.650 10.710 7.234 1.00 98.69 95 LEU A N 1
ATOM 766 C CA . LEU A 1 95 ? -8.376 10.285 7.821 1.00 98.69 95 LEU A CA 1
ATOM 767 C C . LEU A 1 95 ? -8.243 8.757 7.776 1.00 98.69 95 LEU A C 1
ATOM 769 O O . LEU A 1 95 ? -7.190 8.256 7.390 1.00 98.69 95 LEU A O 1
ATOM 773 N N . LEU A 1 96 ? -9.321 8.034 8.094 1.00 98.81 96 LEU A N 1
ATOM 774 C CA . LEU A 1 96 ? -9.358 6.570 8.090 1.00 98.81 96 LEU A CA 1
ATOM 775 C C . LEU A 1 96 ? -9.273 5.961 6.683 1.00 98.81 96 LEU A C 1
ATOM 777 O O . LEU A 1 96 ? -8.576 4.965 6.506 1.00 98.81 96 LEU A O 1
ATOM 781 N N . ASN A 1 97 ? -9.950 6.545 5.689 1.00 97.94 97 ASN A N 1
ATOM 782 C CA . ASN A 1 97 ? -10.054 5.987 4.335 1.00 97.94 97 ASN A CA 1
ATOM 783 C C . ASN A 1 97 ? -8.964 6.464 3.353 1.00 97.94 97 ASN A C 1
ATOM 785 O O . ASN A 1 97 ? -9.032 6.180 2.155 1.00 97.94 97 ASN A O 1
ATOM 789 N N . GLY A 1 98 ? -7.973 7.223 3.831 1.00 97.12 98 GLY A N 1
ATOM 790 C CA . GLY A 1 98 ? -6.874 7.723 3.005 1.00 97.12 98 GLY A CA 1
ATOM 791 C C . GLY A 1 98 ? -7.257 8.844 2.031 1.00 97.12 98 GLY A C 1
ATOM 792 O O . GLY A 1 98 ? -6.481 9.146 1.129 1.00 97.12 98 GLY A O 1
ATOM 793 N N . SER A 1 99 ? -8.416 9.491 2.179 1.00 97.31 99 SER A N 1
ATOM 794 C CA . SER A 1 99 ? -8.839 10.600 1.311 1.00 97.31 99 SER A CA 1
ATOM 795 C C . SER A 1 99 ? -8.757 11.976 1.991 1.00 97.31 99 SER A C 1
ATOM 797 O O . SER A 1 99 ? -9.323 12.946 1.490 1.00 97.31 99 SER A O 1
ATOM 799 N N . SER A 1 100 ? -8.094 12.108 3.142 1.00 97.50 100 SER A N 1
ATOM 800 C CA . SER A 1 100 ? -7.964 13.379 3.887 1.00 97.50 100 SER A CA 1
ATOM 801 C C . SER A 1 100 ? -7.130 14.437 3.175 1.00 97.50 100 SER A C 1
ATOM 803 O O . SER A 1 100 ? -7.289 15.621 3.446 1.00 97.50 100 SER A O 1
ATOM 805 N N . GLY A 1 101 ? -6.252 14.014 2.266 1.00 96.38 101 GLY A N 1
ATOM 806 C CA . GLY A 1 101 ? -5.252 14.874 1.638 1.00 96.38 101 GLY A CA 1
ATOM 807 C C . GLY A 1 101 ? -3.993 15.101 2.472 1.00 96.38 101 GLY A C 1
ATOM 808 O O . GLY A 1 101 ? -3.139 15.901 2.084 1.00 96.38 101 GLY A O 1
ATOM 809 N N . MET A 1 102 ? -3.865 14.370 3.584 1.00 97.25 102 MET A N 1
ATOM 810 C CA . MET A 1 102 ? -2.652 14.332 4.391 1.00 97.25 102 MET A CA 1
ATOM 811 C C . MET A 1 102 ? -1.539 13.554 3.680 1.00 97.25 102 MET A C 1
ATOM 813 O O . MET A 1 102 ? -1.811 12.524 3.053 1.00 97.25 102 MET A O 1
ATOM 817 N N . PRO A 1 103 ? -0.283 14.018 3.779 1.00 95.94 103 PRO A N 1
ATOM 818 C CA . PRO A 1 103 ? 0.854 13.368 3.147 1.00 95.94 103 PRO A CA 1
ATOM 819 C C . PRO A 1 103 ? 1.209 12.064 3.859 1.00 95.94 103 PRO A C 1
ATOM 821 O O . PRO A 1 103 ? 0.683 11.738 4.922 1.00 95.94 103 PRO A O 1
ATOM 824 N N . LEU A 1 104 ? 2.149 11.321 3.279 1.00 93.88 104 LEU A N 1
ATOM 825 C CA . LEU A 1 104 ? 2.681 10.103 3.883 1.00 93.88 104 LEU A CA 1
ATOM 826 C C . LEU A 1 104 ? 3.281 10.345 5.277 1.00 93.88 104 LEU A C 1
ATOM 828 O O . LEU A 1 104 ? 3.133 9.490 6.144 1.00 93.88 104 LEU A O 1
ATOM 832 N N . GLY A 1 105 ? 3.893 11.512 5.491 1.00 90.88 105 GLY A N 1
ATOM 833 C CA . GLY A 1 105 ? 4.662 11.852 6.690 1.00 90.88 105 GLY A CA 1
ATOM 834 C C . GLY A 1 105 ? 6.147 11.530 6.540 1.00 90.88 105 GLY A C 1
ATOM 835 O O . GLY A 1 105 ? 6.573 10.929 5.549 1.00 90.88 105 GLY A O 1
ATOM 836 N N . THR A 1 106 ? 6.954 11.956 7.511 1.00 86.38 106 THR A N 1
ATOM 837 C CA . THR A 1 106 ? 8.384 11.645 7.543 1.00 86.38 106 THR A CA 1
ATOM 838 C C . THR A 1 106 ? 8.578 10.138 7.751 1.00 86.38 106 THR A C 1
ATOM 840 O O . THR A 1 106 ? 8.100 9.572 8.728 1.00 86.38 106 THR A O 1
ATOM 843 N N . ILE A 1 107 ? 9.309 9.479 6.847 1.00 83.75 107 ILE A N 1
ATOM 844 C CA . ILE A 1 107 ? 9.680 8.059 6.964 1.00 83.75 107 ILE A CA 1
ATOM 845 C C . ILE A 1 107 ? 11.131 7.948 7.430 1.00 83.75 107 ILE A C 1
ATOM 847 O O . ILE A 1 107 ? 11.962 8.781 7.080 1.00 83.75 107 ILE A O 1
ATOM 851 N N . GLY A 1 108 ? 11.439 6.896 8.190 1.00 79.44 108 GLY A N 1
ATOM 852 C CA . GLY A 1 108 ? 12.811 6.537 8.565 1.00 79.44 108 GLY A CA 1
ATOM 853 C C . GLY A 1 108 ? 13.292 7.153 9.877 1.00 79.44 108 GLY A C 1
ATOM 854 O O . GLY A 1 108 ? 14.349 6.771 10.367 1.00 79.44 108 GLY A O 1
ATOM 855 N N . ASN A 1 109 ? 12.505 8.039 10.492 1.00 84.44 109 ASN A N 1
ATOM 856 C CA . ASN A 1 109 ? 12.790 8.539 11.832 1.00 84.44 109 ASN A CA 1
ATOM 857 C C . ASN A 1 109 ? 12.444 7.470 12.871 1.00 84.44 109 ASN A C 1
ATOM 859 O O . ASN A 1 109 ? 11.280 7.231 13.182 1.00 84.44 109 ASN A O 1
ATOM 863 N N . THR A 1 110 ? 13.475 6.824 13.400 1.00 89.38 110 THR A N 1
ATOM 864 C CA . THR A 1 110 ? 13.366 5.784 14.422 1.00 89.38 110 THR A CA 1
ATOM 865 C C . THR A 1 110 ? 14.132 6.203 15.664 1.00 89.38 110 THR A C 1
ATOM 867 O O . THR A 1 110 ? 15.244 6.719 15.545 1.00 89.38 110 THR A O 1
ATOM 870 N N . TYR A 1 111 ? 13.579 5.935 16.843 1.00 93.12 111 TYR A N 1
ATOM 871 C CA . TYR A 1 111 ? 14.204 6.308 18.110 1.00 93.12 111 TYR A CA 1
ATOM 872 C C . TYR A 1 111 ? 14.549 5.068 18.915 1.00 93.12 111 TYR A C 1
ATOM 874 O O . TYR A 1 111 ? 13.746 4.140 19.008 1.00 93.12 111 TYR A O 1
ATOM 882 N N . GLU A 1 112 ? 15.734 5.046 19.517 1.00 92.38 112 GLU A N 1
ATOM 883 C CA . GLU A 1 112 ? 16.016 4.048 20.542 1.00 92.38 112 GLU A CA 1
ATOM 884 C C . GLU A 1 112 ? 15.027 4.231 21.704 1.00 92.38 112 GLU A C 1
ATOM 886 O O . GLU A 1 112 ? 14.728 5.372 22.064 1.00 92.38 112 GLU A O 1
ATOM 891 N N . PRO A 1 113 ? 14.522 3.147 22.317 1.00 89.94 113 PRO A N 1
ATOM 892 C CA . PRO A 1 113 ? 13.527 3.268 23.380 1.00 89.94 113 PRO A CA 1
ATOM 893 C C . PRO A 1 113 ? 13.986 4.095 24.588 1.00 89.94 113 PRO A C 1
ATOM 895 O O . PRO A 1 113 ? 13.164 4.658 25.301 1.00 89.94 113 PRO A O 1
ATOM 898 N N . THR A 1 114 ? 15.299 4.177 24.810 1.00 87.75 114 THR A N 1
ATOM 899 C CA . THR A 1 114 ? 15.932 4.914 25.912 1.00 87.75 114 THR A CA 1
ATOM 900 C C . THR A 1 114 ? 16.440 6.300 25.502 1.00 87.75 114 THR A C 1
ATOM 902 O O . THR A 1 114 ? 17.209 6.908 26.244 1.00 87.75 114 THR A O 1
ATOM 905 N N . ALA A 1 115 ? 16.092 6.794 24.309 1.00 90.94 115 ALA A N 1
ATOM 906 C CA . ALA A 1 115 ? 16.565 8.088 23.828 1.00 90.94 115 ALA A CA 1
ATOM 907 C C . ALA A 1 115 ? 16.001 9.251 24.668 1.00 90.94 115 ALA A C 1
ATOM 909 O O . ALA A 1 115 ? 14.809 9.303 24.954 1.00 90.94 115 ALA A O 1
ATOM 910 N N . GLU A 1 116 ? 16.851 10.222 25.020 1.00 86.75 116 GLU A N 1
ATOM 911 C CA . GLU A 1 116 ? 16.458 11.363 25.868 1.00 86.75 116 GLU A CA 1
ATOM 912 C C . GLU A 1 116 ? 15.638 12.432 25.121 1.00 86.75 116 GLU A C 1
ATOM 914 O O . GLU A 1 116 ? 14.832 13.128 25.731 1.00 86.75 116 GLU A O 1
ATOM 919 N N . ASN A 1 117 ? 15.829 12.571 23.804 1.00 89.00 117 ASN A N 1
ATOM 920 C CA . ASN A 1 117 ? 15.244 13.647 22.991 1.00 89.00 117 ASN A CA 1
ATOM 921 C C . ASN A 1 117 ? 14.302 13.088 21.915 1.00 89.00 117 ASN A C 1
ATOM 923 O O . ASN A 1 117 ? 14.594 13.153 20.718 1.00 89.00 117 ASN A O 1
ATOM 927 N N . ILE A 1 118 ? 13.188 12.503 22.350 1.00 93.38 118 ILE A N 1
ATOM 928 C CA . ILE A 1 118 ? 12.128 12.019 21.460 1.00 93.38 118 ILE A CA 1
ATOM 929 C C . ILE A 1 118 ? 11.125 13.164 21.233 1.00 93.38 118 ILE A C 1
ATOM 931 O O . ILE A 1 118 ? 10.637 13.724 22.217 1.00 93.38 118 ILE A O 1
ATOM 935 N N . PRO A 1 119 ? 10.810 13.541 19.978 1.00 95.31 119 PRO A N 1
ATOM 936 C CA . PRO A 1 119 ? 9.830 14.585 19.713 1.00 95.31 119 PRO A CA 1
ATOM 937 C C . PRO A 1 119 ? 8.434 14.138 20.140 1.00 95.31 119 PRO A C 1
ATOM 939 O O . PRO A 1 119 ? 8.059 12.971 20.028 1.00 95.31 119 PRO A O 1
ATOM 942 N N . THR A 1 120 ? 7.641 15.096 20.589 1.00 95.81 120 THR A N 1
ATOM 943 C CA . THR A 1 120 ? 6.230 14.890 20.901 1.00 95.81 120 THR A CA 1
ATOM 944 C C . THR A 1 120 ? 5.408 14.696 19.625 1.00 95.81 120 THR A C 1
ATOM 946 O O . THR A 1 120 ? 5.756 15.199 18.553 1.00 95.81 120 THR A O 1
ATOM 949 N N . LEU A 1 121 ? 4.248 14.043 19.751 1.00 96.62 121 LEU A N 1
ATOM 950 C CA . LEU A 1 121 ? 3.297 13.872 18.648 1.00 96.62 121 LEU A CA 1
ATOM 951 C C . LEU A 1 121 ? 2.964 15.205 17.954 1.00 96.62 121 LEU A C 1
ATOM 953 O O . LEU A 1 121 ? 2.956 15.292 16.730 1.00 96.62 121 LEU A O 1
ATOM 957 N N . LYS A 1 122 ? 2.756 16.279 18.724 1.00 97.25 122 LYS A N 1
ATOM 958 C CA . LYS A 1 122 ? 2.432 17.606 18.177 1.00 97.25 122 LYS A CA 1
ATOM 959 C C . LYS A 1 122 ? 3.583 18.235 17.400 1.00 97.25 122 LYS A C 1
ATOM 961 O O . LYS A 1 122 ? 3.334 18.901 16.402 1.00 97.25 122 LYS A O 1
ATOM 966 N N . GLU A 1 123 ? 4.829 18.039 17.827 1.00 96.44 123 GLU A N 1
ATOM 967 C CA . GLU A 1 123 ? 5.997 18.525 17.079 1.00 96.44 123 GLU A CA 1
ATOM 968 C C . GLU A 1 123 ? 6.114 17.829 15.720 1.00 96.44 123 GLU A C 1
ATOM 970 O O . GLU A 1 123 ? 6.400 18.484 14.718 1.00 96.44 123 GLU A O 1
ATOM 975 N N . ILE A 1 124 ? 5.815 16.529 15.669 1.00 96.38 124 ILE A N 1
ATOM 976 C CA . ILE A 1 124 ? 5.772 15.756 14.422 1.00 96.38 124 ILE A CA 1
ATOM 977 C C . ILE A 1 124 ? 4.628 16.246 13.535 1.00 96.38 124 ILE A C 1
ATOM 979 O O . ILE A 1 124 ? 4.841 16.546 12.362 1.00 96.38 124 ILE A O 1
ATOM 983 N N . LEU A 1 125 ? 3.424 16.398 14.091 1.00 97.31 125 LEU A N 1
ATOM 984 C CA . LEU A 1 125 ? 2.261 16.889 13.350 1.00 97.31 125 LEU A CA 1
ATOM 985 C C . LEU A 1 125 ? 2.473 18.308 12.804 1.00 97.31 125 LEU A C 1
ATOM 987 O O . LEU A 1 125 ? 2.121 18.572 11.659 1.00 97.31 125 LEU A O 1
ATOM 991 N N . ASN A 1 126 ? 3.109 19.202 13.565 1.00 96.25 126 ASN A N 1
ATOM 992 C CA . ASN A 1 126 ? 3.456 20.550 13.100 1.00 96.25 126 ASN A CA 1
ATOM 993 C C . ASN A 1 126 ? 4.404 20.550 11.896 1.00 96.25 126 ASN A C 1
ATOM 995 O O . ASN A 1 126 ? 4.403 21.506 11.127 1.00 96.25 126 ASN A O 1
ATOM 999 N N . LYS A 1 127 ? 5.228 19.509 11.759 1.00 95.06 127 LYS A N 1
ATOM 1000 C CA . LYS A 1 127 ? 6.165 19.348 10.648 1.00 95.06 127 LYS A CA 1
ATOM 1001 C C . LYS A 1 127 ? 5.520 18.660 9.442 1.00 95.06 127 LYS A C 1
ATOM 1003 O O . LYS A 1 127 ? 5.832 19.008 8.307 1.00 95.06 127 LYS A O 1
ATOM 1008 N N . ASP A 1 128 ? 4.667 17.667 9.684 1.00 95.75 128 ASP A N 1
ATOM 1009 C CA . ASP A 1 128 ? 4.240 16.726 8.647 1.00 95.75 128 ASP A CA 1
ATOM 1010 C C . ASP A 1 128 ? 2.797 16.949 8.163 1.00 95.75 128 ASP A C 1
ATOM 1012 O O . ASP A 1 128 ? 2.486 16.598 7.027 1.00 95.75 128 ASP A O 1
ATOM 1016 N N . ALA A 1 129 ? 1.900 17.531 8.966 1.00 96.69 129 ALA A N 1
ATOM 1017 C CA . ALA A 1 129 ? 0.462 17.622 8.668 1.00 96.69 129 ALA A CA 1
ATOM 1018 C C . ALA A 1 129 ? 0.081 18.773 7.723 1.00 96.69 129 ALA A C 1
ATOM 1020 O O . ALA A 1 129 ? -0.884 19.497 7.955 1.00 96.69 129 ALA A O 1
ATOM 1021 N N . HIS A 1 130 ? 0.820 18.921 6.626 1.00 95.62 130 HIS A N 1
ATOM 1022 C CA . HIS A 1 130 ? 0.529 19.898 5.581 1.00 95.62 130 HIS A CA 1
ATOM 1023 C C . HIS A 1 130 ? -0.245 19.245 4.438 1.00 95.62 130 HIS A C 1
ATOM 1025 O O . HIS A 1 130 ? 0.284 18.386 3.730 1.00 95.62 130 HIS A O 1
ATOM 1031 N N . LEU A 1 131 ? -1.491 19.678 4.226 1.00 96.56 131 LEU A N 1
ATOM 1032 C CA . LEU A 1 131 ? -2.303 19.208 3.104 1.00 96.56 131 LEU A CA 1
ATOM 1033 C C . LEU A 1 131 ? -1.594 19.492 1.774 1.00 96.56 131 LEU A C 1
ATOM 1035 O O . LEU A 1 131 ? -1.255 20.635 1.460 1.00 96.56 131 LEU A O 1
ATOM 1039 N N . PHE A 1 132 ? -1.412 18.446 0.969 1.00 94.81 132 PHE A N 1
ATOM 1040 C CA . PHE A 1 132 ? -0.804 18.545 -0.364 1.00 94.81 132 PHE A CA 1
ATOM 1041 C C . PHE A 1 132 ? -1.825 18.333 -1.493 1.00 94.81 132 PHE A C 1
ATOM 1043 O O . PHE A 1 132 ? -1.531 18.593 -2.661 1.00 94.81 132 PHE A O 1
ATOM 1050 N N . GLN A 1 133 ? -3.035 17.892 -1.142 1.00 94.50 133 GLN A N 1
ATOM 1051 C CA . GLN A 1 133 ? -4.172 17.727 -2.039 1.00 94.50 133 GLN A CA 1
ATOM 1052 C C . GLN A 1 133 ? -5.480 18.071 -1.312 1.00 94.50 133 GLN A C 1
ATOM 1054 O O . GLN A 1 133 ? -5.548 18.068 -0.082 1.00 94.50 133 GLN A O 1
ATOM 1059 N N . GLY A 1 134 ? -6.543 18.344 -2.073 1.00 96.25 134 GLY A N 1
ATOM 1060 C CA . GLY A 1 134 ? -7.849 18.669 -1.498 1.00 96.25 134 GLY A CA 1
ATOM 1061 C C . GLY A 1 134 ? -8.462 17.475 -0.749 1.00 96.25 134 GLY A C 1
ATOM 1062 O O . GLY A 1 134 ? -8.494 16.378 -1.317 1.00 96.25 134 GLY A O 1
ATOM 1063 N N . PRO A 1 135 ? -8.997 17.654 0.475 1.00 96.94 135 PRO A N 1
ATOM 1064 C CA . PRO A 1 135 ? -9.704 16.584 1.176 1.00 96.94 135 PRO A CA 1
ATOM 1065 C C . PRO A 1 135 ? -10.894 16.057 0.359 1.00 96.94 135 PRO A C 1
ATOM 1067 O O . PRO A 1 135 ? -11.720 16.831 -0.127 1.00 96.94 135 PRO A O 1
ATOM 1070 N N . GLY A 1 136 ? -10.976 14.735 0.213 1.00 93.94 136 GLY A N 1
ATOM 1071 C CA . GLY A 1 136 ? -11.974 14.017 -0.585 1.00 93.94 136 GLY A CA 1
ATOM 1072 C C . GLY A 1 136 ? -11.635 13.865 -2.073 1.00 93.94 136 GLY A C 1
ATOM 1073 O O . GLY A 1 136 ? -12.498 13.440 -2.829 1.00 93.94 136 GLY A O 1
ATOM 1074 N N . SER A 1 137 ? -10.426 14.234 -2.513 1.00 91.75 137 SER A N 1
ATOM 1075 C CA . SER A 1 137 ? -10.045 14.179 -3.935 1.00 91.75 137 SER A CA 1
ATOM 1076 C C . SER A 1 137 ? -9.690 12.773 -4.429 1.00 91.75 137 SER A C 1
ATOM 1078 O O . SER A 1 137 ? -10.355 12.241 -5.310 1.00 91.75 137 SER A O 1
ATOM 1080 N N . THR A 1 138 ? -8.619 12.183 -3.904 1.00 92.19 138 THR A N 1
ATOM 1081 C CA . THR A 1 138 ? -8.132 10.853 -4.285 1.00 92.19 138 THR A CA 1
ATOM 1082 C C . THR A 1 138 ? -7.463 10.174 -3.100 1.00 92.19 138 THR A C 1
ATOM 1084 O O . THR A 1 138 ? -7.044 10.839 -2.147 1.00 92.19 138 THR A O 1
ATOM 1087 N N . PHE A 1 139 ? -7.337 8.853 -3.174 1.00 95.69 139 PHE A N 1
ATOM 1088 C CA . PHE A 1 139 ? -6.596 8.074 -2.196 1.00 95.69 139 PHE A CA 1
ATOM 1089 C C . PHE A 1 139 ? -5.123 8.502 -2.136 1.00 95.69 139 PHE A C 1
ATOM 1091 O O . PHE A 1 139 ? -4.441 8.576 -3.163 1.00 95.69 139 PHE A O 1
ATOM 1098 N N . SER A 1 140 ? -4.637 8.716 -0.917 1.00 94.81 140 SER A N 1
ATOM 1099 C CA . SER A 1 140 ? -3.236 8.894 -0.557 1.00 94.81 140 SER A CA 1
ATOM 1100 C C . SER A 1 140 ? -2.956 8.173 0.758 1.00 94.81 140 SER A C 1
ATOM 1102 O O . SER A 1 140 ? -3.501 8.522 1.805 1.00 94.81 140 SER A O 1
ATOM 1104 N N . TYR A 1 141 ? -2.060 7.189 0.717 1.00 95.56 141 TYR A N 1
ATOM 1105 C CA . TYR A 1 141 ? -1.616 6.487 1.915 1.00 95.56 141 TYR A CA 1
ATOM 1106 C C . TYR A 1 141 ? -0.869 7.447 2.858 1.00 95.56 141 TYR A C 1
ATOM 1108 O O . TYR A 1 141 ? 0.050 8.148 2.428 1.00 95.56 141 TYR A O 1
ATOM 1116 N N . SER A 1 142 ? -1.269 7.500 4.132 1.00 97.00 142 SER A N 1
ATOM 1117 C CA . SER A 1 142 ? -0.832 8.546 5.065 1.00 97.00 142 SER A CA 1
ATOM 1118 C C . SER A 1 142 ? -0.582 8.013 6.477 1.00 97.00 142 SER A C 1
ATOM 1120 O O . SER A 1 142 ? -1.515 7.572 7.145 1.00 97.00 142 SER A O 1
ATOM 1122 N N . ASN A 1 143 ? 0.664 8.094 6.965 1.00 97.56 143 ASN A N 1
ATOM 1123 C CA . ASN A 1 143 ? 0.946 7.907 8.394 1.00 97.56 143 ASN A CA 1
ATOM 1124 C C . ASN A 1 143 ? 0.445 9.120 9.178 1.00 97.56 143 ASN A C 1
ATOM 1126 O O . ASN A 1 143 ? -0.205 8.966 10.205 1.00 97.56 143 ASN A O 1
ATOM 1130 N N . THR A 1 144 ? 0.651 10.322 8.637 1.00 98.12 144 THR A N 1
ATOM 1131 C CA . THR A 1 144 ? 0.227 11.579 9.260 1.00 98.12 144 THR A CA 1
ATOM 1132 C C . THR A 1 144 ? -1.269 11.619 9.571 1.00 98.12 144 THR A C 1
ATOM 1134 O O . THR A 1 144 ? -1.650 12.110 10.627 1.00 98.12 144 THR A O 1
ATOM 1137 N N . ALA A 1 145 ? -2.125 11.052 8.714 1.00 98.56 145 ALA A N 1
ATOM 1138 C CA . ALA A 1 145 ? -3.554 10.938 8.990 1.00 98.56 145 ALA A CA 1
ATOM 1139 C C . ALA A 1 145 ? -3.836 10.116 10.258 1.00 98.56 145 ALA A C 1
ATOM 1141 O O . ALA A 1 145 ? -4.638 10.528 11.091 1.00 98.56 145 ALA A O 1
ATOM 1142 N N . PHE A 1 146 ? -3.136 8.995 10.440 1.00 98.75 146 PHE A N 1
ATOM 1143 C CA . PHE A 1 146 ? -3.257 8.158 11.635 1.00 98.75 146 PHE A CA 1
ATOM 1144 C C . PHE A 1 146 ? -2.647 8.812 12.874 1.00 98.75 146 PHE A C 1
ATOM 1146 O O . PHE A 1 146 ? -3.185 8.660 13.962 1.00 98.75 146 PHE A O 1
ATOM 1153 N N . ASN A 1 147 ? -1.604 9.620 12.715 1.00 98.50 147 ASN A N 1
ATOM 1154 C CA . ASN A 1 147 ? -1.028 10.396 13.814 1.00 98.50 147 ASN A CA 1
ATOM 1155 C C . ASN A 1 147 ? -2.004 11.477 14.315 1.00 98.50 147 ASN A C 1
ATOM 1157 O O . ASN A 1 147 ? -2.050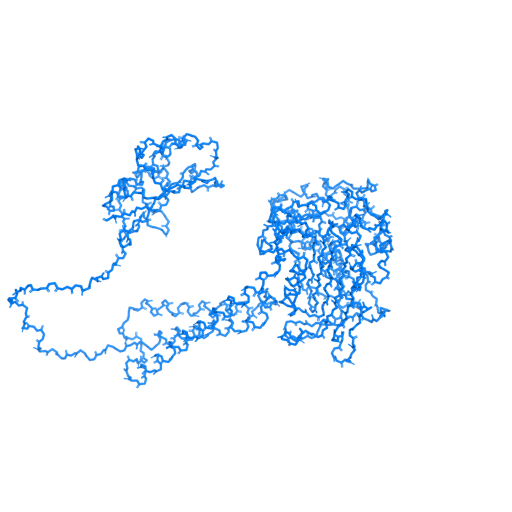 11.778 15.504 1.00 98.50 147 ASN A O 1
ATOM 1161 N N . ILE A 1 148 ? -2.834 12.038 13.430 1.00 98.75 148 ILE A N 1
ATOM 1162 C CA . ILE A 1 148 ? -3.942 12.916 13.839 1.00 98.75 148 ILE A CA 1
ATOM 1163 C C . ILE A 1 148 ? -5.021 12.105 14.573 1.00 98.75 148 ILE A C 1
ATOM 1165 O O . ILE A 1 148 ? -5.574 12.586 15.560 1.00 98.75 148 ILE A O 1
ATOM 1169 N N . LEU A 1 149 ? -5.306 10.874 14.131 1.00 98.88 149 LEU A N 1
ATOM 1170 C CA . LEU A 1 149 ? -6.243 9.976 14.819 1.00 98.88 149 LEU A CA 1
ATOM 1171 C C . LEU A 1 149 ? -5.743 9.543 16.209 1.00 98.88 149 LEU A C 1
ATOM 1173 O O . LEU A 1 149 ? -6.564 9.341 17.099 1.00 98.88 149 LEU A O 1
ATOM 1177 N N . GLU A 1 150 ? -4.428 9.455 16.426 1.00 98.81 150 GLU A N 1
ATOM 1178 C CA . GLU A 1 150 ? -3.843 9.284 17.764 1.00 98.81 150 GLU A CA 1
ATOM 1179 C C . GLU A 1 150 ? -4.255 10.431 18.685 1.00 98.81 150 GLU A C 1
ATOM 1181 O O . GLU A 1 150 ? -4.850 10.200 19.735 1.00 98.81 150 GLU A O 1
ATOM 1186 N N . LEU A 1 151 ? -4.020 11.671 18.247 1.00 98.75 151 LEU A N 1
ATOM 1187 C CA . LEU A 1 151 ? -4.357 12.856 19.031 1.00 98.75 151 LEU A CA 1
ATOM 1188 C C . LEU A 1 151 ? -5.873 12.989 19.250 1.00 98.75 151 LEU A C 1
ATOM 1190 O O . LEU A 1 151 ? -6.307 13.372 20.334 1.00 98.75 151 LEU A O 1
ATOM 1194 N N . LEU A 1 152 ? -6.678 12.629 18.243 1.00 98.88 152 LEU A N 1
ATOM 1195 C CA . LEU A 1 152 ? -8.134 12.535 18.365 1.00 98.88 152 LEU A CA 1
ATOM 1196 C C . LEU A 1 152 ? -8.531 11.577 19.494 1.00 98.88 152 LEU A C 1
ATOM 1198 O O . LEU A 1 152 ? -9.360 11.930 20.331 1.00 98.88 152 LEU A O 1
ATOM 1202 N N . ILE A 1 153 ? -7.948 10.375 19.522 1.00 98.88 153 ILE A N 1
ATOM 1203 C CA . ILE A 1 153 ? -8.218 9.385 20.566 1.00 98.88 153 ILE A CA 1
ATOM 1204 C C . ILE A 1 153 ? -7.828 9.937 21.937 1.00 98.88 153 ILE A C 1
ATOM 1206 O O . ILE A 1 153 ? -8.615 9.812 22.875 1.00 98.88 153 ILE A O 1
ATOM 1210 N N . GLU A 1 154 ? -6.660 10.564 22.072 1.00 98.75 154 GLU A N 1
ATOM 1211 C CA . GLU A 1 154 ? -6.202 11.108 23.354 1.00 98.75 154 GLU A CA 1
ATOM 1212 C C . GLU A 1 154 ? -7.126 12.214 23.880 1.00 98.75 154 GLU A C 1
ATOM 1214 O O . GLU A 1 154 ? -7.578 12.148 25.026 1.00 98.75 154 GLU A O 1
ATOM 1219 N N . GLU A 1 155 ? -7.479 13.194 23.041 1.00 98.56 155 GLU A N 1
ATOM 1220 C CA . GLU A 1 155 ? -8.331 14.318 23.450 1.00 98.56 155 GLU A CA 1
ATOM 1221 C C . GLU A 1 155 ? -9.773 13.898 23.718 1.00 98.56 155 GLU A C 1
ATOM 1223 O O . GLU A 1 155 ? -10.355 14.288 24.733 1.00 98.56 155 GLU A O 1
ATOM 1228 N N . VAL A 1 156 ? -10.352 13.069 22.847 1.00 98.75 156 VAL A N 1
ATOM 1229 C CA . VAL A 1 156 ? -11.732 12.623 23.028 1.00 98.75 156 VAL A CA 1
ATOM 1230 C C . VAL A 1 156 ? -11.823 11.693 24.221 1.00 98.75 156 VAL A C 1
ATOM 1232 O O . VAL A 1 156 ? -12.746 11.846 25.019 1.00 98.75 156 VAL A O 1
ATOM 1235 N N . SER A 1 157 ? -10.906 10.725 24.352 1.00 98.44 157 SER A N 1
ATOM 1236 C CA . SER A 1 157 ? -10.972 9.695 25.391 1.00 98.44 157 SER A CA 1
ATOM 1237 C C . SER A 1 157 ? -10.540 10.186 26.773 1.00 98.44 157 SER A C 1
ATOM 1239 O O . SER A 1 157 ? -11.010 9.620 27.765 1.00 98.44 157 SER A O 1
ATOM 1241 N N . GLY A 1 158 ? -9.671 11.201 26.842 1.00 98.12 158 GLY A N 1
ATOM 1242 C CA . GLY A 1 158 ? -9.029 11.681 28.068 1.00 98.12 158 GLY A CA 1
ATOM 1243 C C . GLY A 1 158 ? -7.944 10.746 28.617 1.00 98.12 158 GLY A C 1
ATOM 1244 O O . GLY A 1 158 ? -7.568 10.871 29.781 1.00 98.12 158 GLY A O 1
ATOM 1245 N N . HIS A 1 159 ? -7.477 9.782 27.823 1.00 98.19 159 HIS A N 1
ATOM 1246 C CA . HIS A 1 159 ? -6.466 8.794 28.201 1.00 98.19 159 HIS A CA 1
ATOM 1247 C C . HIS A 1 159 ? -5.291 8.830 27.220 1.00 98.19 159 HIS A C 1
ATOM 1249 O O . HIS A 1 159 ? -5.482 9.158 26.054 1.00 98.19 159 HIS A O 1
ATOM 1255 N N . ASP A 1 160 ? -4.096 8.435 27.676 1.00 98.00 160 ASP A N 1
ATOM 1256 C CA . ASP A 1 160 ? -2.973 8.154 26.769 1.00 98.00 160 ASP A CA 1
ATOM 1257 C C . ASP A 1 160 ? -3.384 7.112 25.718 1.00 98.00 160 ASP A C 1
ATOM 1259 O O . ASP A 1 160 ? -4.089 6.143 26.033 1.00 98.00 160 ASP A O 1
ATOM 1263 N N . PHE A 1 161 ? -2.916 7.302 24.483 1.00 98.75 161 PHE A N 1
ATOM 1264 C CA . PHE A 1 161 ? -3.279 6.462 23.349 1.00 98.75 161 PHE A CA 1
ATOM 1265 C C . PHE A 1 161 ? -3.041 4.967 23.605 1.00 98.75 161 PHE A C 1
ATOM 1267 O O . PHE A 1 161 ? -3.945 4.155 23.399 1.00 98.75 161 PHE A O 1
ATOM 1274 N N . SER A 1 162 ? -1.859 4.585 24.104 1.00 98.25 162 SER A N 1
ATOM 1275 C CA . SER A 1 162 ? -1.524 3.176 24.356 1.00 98.25 162 SER A CA 1
ATOM 1276 C C . SER A 1 162 ? -2.448 2.572 25.412 1.00 98.25 162 SER A C 1
ATOM 1278 O O . SER A 1 162 ? -2.972 1.468 25.240 1.00 98.25 162 SER A O 1
ATOM 1280 N N . SER A 1 163 ? -2.723 3.334 26.474 1.00 98.50 163 SER A N 1
ATOM 1281 C CA . SER A 1 163 ? -3.633 2.924 27.549 1.00 98.50 163 SER A CA 1
ATOM 1282 C C . SER A 1 163 ? -5.075 2.743 27.063 1.00 98.50 163 SER A C 1
ATOM 1284 O O . SER A 1 163 ? -5.726 1.758 27.420 1.00 98.50 163 SER A O 1
ATOM 1286 N N . TYR A 1 164 ? -5.574 3.666 26.234 1.00 98.81 164 TYR A N 1
ATOM 1287 C CA . TYR A 1 164 ? -6.896 3.565 25.614 1.00 98.81 164 TYR A CA 1
ATOM 1288 C C . TYR A 1 164 ? -6.992 2.328 24.716 1.00 98.81 164 TYR A C 1
ATOM 1290 O O . TYR A 1 164 ? -7.875 1.492 24.910 1.00 98.81 164 TYR A O 1
ATOM 1298 N N . MET A 1 165 ? -6.046 2.170 23.784 1.00 98.88 165 MET A N 1
ATOM 1299 C CA . MET A 1 165 ? -6.031 1.045 22.848 1.00 98.88 165 MET A CA 1
ATOM 1300 C C . MET A 1 165 ? -5.946 -0.290 23.580 1.00 98.88 165 MET A C 1
ATOM 1302 O O . MET A 1 165 ? -6.649 -1.236 23.225 1.00 98.88 165 MET A O 1
ATOM 1306 N N . LYS A 1 166 ? -5.129 -0.368 24.635 1.00 98.56 166 LYS A N 1
ATOM 1307 C CA . LYS A 1 166 ? -5.018 -1.571 25.454 1.00 98.56 166 LYS A CA 1
ATOM 1308 C C . LYS A 1 166 ? -6.351 -1.951 26.097 1.00 98.56 166 LYS A C 1
ATOM 1310 O O . LYS A 1 166 ? -6.772 -3.097 25.970 1.00 98.56 166 LYS A O 1
ATOM 1315 N N . ARG A 1 167 ? -7.013 -0.997 26.755 1.00 98.25 167 ARG A N 1
ATOM 1316 C CA . ARG A 1 167 ? -8.245 -1.243 27.516 1.00 98.25 167 ARG A CA 1
ATOM 1317 C C . ARG A 1 167 ? -9.451 -1.532 26.628 1.00 98.25 167 ARG A C 1
ATOM 1319 O O . ARG A 1 167 ? -10.227 -2.423 26.948 1.00 98.25 167 ARG A O 1
ATOM 1326 N N . GLU A 1 168 ? -9.636 -0.749 25.571 1.00 98.38 168 GLU A N 1
ATOM 1327 C CA . GLU A 1 168 ? -10.860 -0.797 24.766 1.00 98.38 168 GLU A CA 1
ATOM 1328 C C . GLU A 1 168 ? -10.776 -1.817 23.628 1.00 98.38 168 GLU A C 1
ATOM 1330 O O . GLU A 1 168 ? -11.806 -2.346 23.220 1.00 98.38 168 GLU A O 1
ATOM 1335 N N . ILE A 1 169 ? -9.569 -2.103 23.123 1.00 98.69 169 ILE A N 1
ATOM 1336 C CA . ILE A 1 169 ? -9.373 -2.934 21.928 1.00 98.69 169 ILE A CA 1
ATOM 1337 C C . ILE A 1 169 ? -8.538 -4.180 22.237 1.00 98.69 169 ILE A C 1
ATOM 1339 O O . ILE A 1 169 ? -9.032 -5.295 22.096 1.00 98.69 169 ILE A O 1
ATOM 1343 N N . LEU A 1 170 ? -7.284 -4.033 22.678 1.00 98.69 170 LEU A N 1
ATOM 1344 C CA . LEU A 1 170 ? -6.359 -5.173 22.753 1.00 98.69 170 LEU A CA 1
ATOM 1345 C C . LEU A 1 170 ? -6.787 -6.214 23.797 1.00 98.69 170 LEU A C 1
ATOM 1347 O O . LEU A 1 170 ? -6.898 -7.397 23.475 1.00 98.69 170 LEU A O 1
ATOM 1351 N N . ASP A 1 171 ? -7.043 -5.797 25.039 1.00 98.00 171 ASP A N 1
ATOM 1352 C CA . ASP A 1 171 ? -7.407 -6.717 26.119 1.00 98.00 171 ASP A CA 1
ATOM 1353 C C . ASP A 1 171 ? -8.770 -7.399 25.861 1.00 98.00 171 ASP A C 1
ATOM 1355 O O . ASP A 1 171 ? -8.830 -8.627 25.992 1.00 98.00 171 ASP A O 1
ATOM 1359 N N . PRO A 1 172 ? -9.834 -6.695 25.409 1.00 97.75 172 PRO A N 1
ATOM 1360 C CA . PRO A 1 172 ? -11.103 -7.325 25.028 1.00 97.75 172 PRO A CA 1
ATOM 1361 C C . PRO A 1 172 ? -10.991 -8.324 23.869 1.00 97.75 172 PRO A C 1
ATOM 1363 O O . PRO A 1 172 ? -11.652 -9.361 23.886 1.00 97.75 172 PRO A O 1
ATOM 1366 N N . LEU A 1 173 ? -10.099 -8.084 22.901 1.00 97.81 173 LEU A N 1
ATOM 1367 C CA . LEU A 1 173 ? -9.786 -9.053 21.840 1.00 97.81 173 LEU A CA 1
ATOM 1368 C C . LEU A 1 173 ? -8.920 -10.228 22.327 1.00 97.81 173 LEU A C 1
ATOM 1370 O O . LEU A 1 173 ? -8.640 -11.176 21.586 1.00 97.81 173 LEU A O 1
ATOM 1374 N N . GLY A 1 174 ? -8.470 -10.189 23.582 1.00 97.31 174 GLY A N 1
ATOM 1375 C CA . GLY A 1 174 ? -7.550 -11.162 24.152 1.00 97.31 174 GLY A CA 1
ATOM 1376 C C . GLY A 1 174 ? -6.140 -11.063 23.572 1.00 97.31 174 GLY A C 1
ATOM 1377 O O . GLY A 1 174 ? -5.394 -12.042 23.648 1.00 97.31 174 GLY A O 1
ATOM 1378 N N . MET A 1 175 ? -5.762 -9.921 22.992 1.00 97.81 175 MET A N 1
ATOM 1379 C CA . MET A 1 175 ? -4.420 -9.620 22.485 1.00 97.81 175 MET A CA 1
ATOM 1380 C C . MET A 1 175 ? -3.454 -9.288 23.636 1.00 97.81 175 MET A C 1
ATOM 1382 O O . MET A 1 175 ? -2.849 -8.221 23.697 1.00 97.81 175 MET A O 1
ATOM 1386 N N . THR A 1 176 ? -3.329 -10.206 24.595 1.00 95.56 176 THR A N 1
ATOM 1387 C CA . THR A 1 176 ? -2.625 -9.992 25.871 1.00 95.56 176 THR A CA 1
ATOM 1388 C C . THR A 1 176 ? -1.118 -9.787 25.729 1.00 95.56 176 THR A C 1
ATOM 1390 O O . THR A 1 176 ? -0.479 -9.307 26.663 1.00 95.56 176 THR A O 1
ATOM 1393 N N . SER A 1 177 ? -0.545 -10.159 24.583 1.00 96.75 177 SER A N 1
ATOM 1394 C CA . SER A 1 177 ? 0.870 -9.974 24.257 1.00 96.75 177 SER A CA 1
ATOM 1395 C C . SER A 1 177 ? 1.057 -8.940 23.145 1.00 96.75 177 SER A C 1
ATOM 1397 O O . SER A 1 177 ? 1.960 -9.075 22.327 1.00 96.75 177 SER A O 1
ATOM 1399 N N . ALA A 1 178 ? 0.211 -7.902 23.140 1.00 98.06 178 ALA A N 1
ATOM 1400 C CA . ALA A 1 178 ? 0.314 -6.739 22.267 1.00 98.06 178 ALA A CA 1
ATOM 1401 C C . ALA A 1 178 ? 0.232 -5.415 23.053 1.00 98.06 178 ALA A C 1
ATOM 1403 O O . ALA A 1 178 ? -0.426 -5.331 24.093 1.00 98.06 178 ALA A O 1
ATOM 1404 N N . SER A 1 179 ? 0.923 -4.382 22.565 1.00 98.06 179 SER A N 1
ATOM 1405 C CA . SER A 1 179 ? 0.997 -3.052 23.187 1.00 98.06 179 SER A CA 1
ATOM 1406 C C . SER A 1 179 ? 1.488 -2.000 22.189 1.00 98.06 179 SER A C 1
ATOM 1408 O O . SER A 1 179 ? 2.355 -2.294 21.369 1.00 98.06 179 SER A O 1
ATOM 1410 N N . PHE A 1 180 ? 0.990 -0.765 22.282 1.00 98.19 180 PHE A N 1
ATOM 1411 C CA . PHE A 1 180 ? 1.551 0.396 21.567 1.00 98.19 180 PHE A CA 1
ATOM 1412 C C . PHE A 1 180 ? 2.705 1.067 22.327 1.00 98.19 180 PHE A C 1
ATOM 1414 O O . PHE A 1 180 ? 3.304 2.028 21.850 1.00 98.19 180 PHE A O 1
ATOM 1421 N N . GLU A 1 181 ? 3.024 0.555 23.511 1.00 95.12 181 GLU A N 1
ATOM 1422 C CA . GLU A 1 181 ? 4.167 0.955 24.317 1.00 95.12 181 GLU A CA 1
ATOM 1423 C C . GLU A 1 181 ? 5.159 -0.202 24.396 1.00 95.12 181 GLU A C 1
ATOM 1425 O O . GLU A 1 181 ? 4.792 -1.336 24.725 1.00 95.12 181 GLU A O 1
ATOM 1430 N N . TRP A 1 182 ? 6.418 0.088 24.080 1.00 95.06 182 TRP A N 1
ATOM 1431 C CA . TRP A 1 182 ? 7.503 -0.878 24.174 1.00 95.06 182 TRP A CA 1
ATOM 1432 C C . TRP A 1 182 ? 7.957 -1.070 25.625 1.00 95.06 182 TRP A C 1
ATOM 1434 O O . TRP A 1 182 ? 7.960 -0.125 26.410 1.00 95.06 182 TRP A O 1
ATOM 1444 N N . SER A 1 183 ? 8.417 -2.276 25.970 1.00 93.56 183 SER A N 1
ATOM 1445 C CA . SER A 1 183 ? 9.033 -2.551 27.268 1.00 93.56 183 SER A CA 1
ATOM 1446 C C . SER A 1 183 ? 10.257 -3.459 27.156 1.00 93.56 183 SER A C 1
ATOM 1448 O O . SER A 1 183 ? 10.228 -4.485 26.475 1.00 93.56 183 SER A O 1
ATOM 1450 N N . GLU A 1 184 ? 11.299 -3.155 27.935 1.00 91.75 184 GLU A N 1
ATOM 1451 C CA . GLU A 1 184 ? 12.449 -4.049 28.156 1.00 91.75 184 GLU A CA 1
ATOM 1452 C C . GLU A 1 184 ? 12.044 -5.400 28.759 1.00 91.75 184 GLU A C 1
ATOM 1454 O O . GLU A 1 184 ? 12.762 -6.389 28.622 1.00 91.75 184 GLU A O 1
ATOM 1459 N N . THR A 1 185 ? 10.885 -5.451 29.421 1.00 92.88 185 THR A N 1
ATOM 1460 C CA . THR A 1 185 ? 10.379 -6.654 30.092 1.00 92.88 185 THR A CA 1
ATOM 1461 C C . THR A 1 185 ? 9.678 -7.633 29.153 1.00 92.88 185 THR A C 1
ATOM 1463 O O . THR A 1 185 ? 9.269 -8.708 29.597 1.00 92.88 185 THR A O 1
ATOM 1466 N N . PHE A 1 186 ? 9.549 -7.305 27.860 1.00 93.75 186 PHE A N 1
ATOM 1467 C CA . PHE A 1 186 ? 8.998 -8.225 26.868 1.00 93.75 186 PHE A CA 1
ATOM 1468 C C . PHE A 1 186 ? 9.747 -9.557 26.889 1.00 93.75 186 PHE A C 1
ATOM 1470 O O . PHE A 1 186 ? 10.965 -9.624 26.706 1.00 93.75 186 PHE A O 1
ATOM 1477 N N . TYR A 1 187 ? 8.995 -10.636 27.092 1.00 91.50 187 TYR A N 1
ATOM 1478 C CA . TYR A 1 187 ? 9.541 -11.979 27.141 1.00 91.50 187 TYR A CA 1
ATOM 1479 C C . TYR A 1 187 ? 8.667 -12.954 26.338 1.00 91.50 187 TYR A C 1
ATOM 1481 O O . TYR A 1 187 ? 7.488 -13.102 26.661 1.00 91.50 187 TYR A O 1
ATOM 1489 N N . PRO A 1 188 ? 9.233 -13.657 25.337 1.00 93.94 188 PRO A N 1
ATOM 1490 C CA . PRO A 1 188 ? 10.566 -13.450 24.757 1.00 93.94 188 PRO A CA 1
ATOM 1491 C C . PRO A 1 188 ? 10.757 -12.027 24.183 1.00 93.94 188 PRO A C 1
ATOM 1493 O O . PRO A 1 188 ? 9.792 -11.458 23.679 1.00 93.94 188 PRO A O 1
ATOM 1496 N N . PRO A 1 189 ? 11.979 -11.456 24.186 1.00 94.69 189 PRO A N 1
ATOM 1497 C CA . PRO A 1 189 ? 12.211 -10.111 23.659 1.00 94.69 189 PRO A CA 1
ATOM 1498 C C . PRO A 1 189 ? 11.820 -9.981 22.190 1.00 94.69 189 PRO A C 1
ATOM 1500 O O . PRO A 1 189 ? 11.883 -10.966 21.435 1.00 94.69 189 PRO A O 1
ATOM 1503 N N . ALA A 1 190 ? 11.519 -8.752 21.769 1.00 95.94 190 ALA A N 1
ATOM 1504 C CA . ALA A 1 190 ? 11.224 -8.462 20.374 1.00 95.94 190 ALA A CA 1
ATOM 1505 C C . ALA A 1 190 ? 12.339 -8.969 19.439 1.00 95.94 190 ALA A C 1
ATOM 1507 O O . ALA A 1 190 ? 13.526 -8.956 19.784 1.00 95.94 190 ALA A O 1
ATOM 1508 N N . ALA A 1 191 ? 11.957 -9.512 18.283 1.00 96.50 191 ALA A N 1
ATOM 1509 C CA . ALA A 1 191 ? 12.912 -9.937 17.264 1.00 96.50 191 ALA A CA 1
ATOM 1510 C C . ALA A 1 191 ? 13.708 -8.727 16.771 1.00 96.50 191 ALA A C 1
ATOM 1512 O O . ALA A 1 191 ? 13.111 -7.676 16.570 1.00 96.50 191 ALA A O 1
ATOM 1513 N N . LYS A 1 192 ? 15.017 -8.877 16.541 1.00 96.25 192 LYS A N 1
ATOM 1514 C CA . LYS A 1 192 ? 15.821 -7.853 15.860 1.00 96.25 192 LYS A CA 1
ATOM 1515 C C . LYS A 1 192 ? 15.480 -7.820 14.381 1.00 96.25 192 LYS A C 1
ATOM 1517 O O . LYS A 1 192 ? 15.260 -8.888 13.810 1.00 96.25 192 LYS A O 1
ATOM 1522 N N . GLY A 1 193 ? 15.471 -6.630 13.791 1.00 96.56 193 GLY A N 1
ATOM 1523 C CA . GLY A 1 193 ? 15.157 -6.427 12.383 1.00 96.56 193 GLY A CA 1
ATOM 1524 C C . GLY A 1 193 ? 16.386 -6.572 11.492 1.00 96.56 193 GLY A C 1
ATOM 1525 O O . GLY A 1 193 ? 17.508 -6.333 11.936 1.00 96.56 193 GLY A O 1
ATOM 1526 N N . TYR A 1 194 ? 16.177 -6.946 10.231 1.00 95.75 194 TYR A N 1
ATOM 1527 C CA . TYR A 1 194 ? 17.242 -7.078 9.235 1.00 95.75 194 TYR A CA 1
ATOM 1528 C C . TYR A 1 194 ? 16.865 -6.406 7.913 1.00 95.75 194 TYR A C 1
ATOM 1530 O O . TYR A 1 194 ? 15.850 -6.744 7.293 1.00 95.75 194 TYR A O 1
ATOM 1538 N N . GLY A 1 195 ? 17.673 -5.440 7.488 1.00 92.38 195 GLY A N 1
ATOM 1539 C CA . GLY A 1 195 ? 17.404 -4.635 6.302 1.00 92.38 195 GLY A CA 1
ATOM 1540 C C . GLY A 1 195 ? 17.625 -5.355 4.978 1.00 92.38 195 GLY A C 1
ATOM 1541 O O . GLY A 1 195 ? 17.806 -6.577 4.916 1.00 92.38 195 GLY A O 1
ATOM 1542 N N . LEU A 1 196 ? 17.591 -4.586 3.891 1.00 88.94 196 LEU A N 1
ATOM 1543 C CA . LEU A 1 196 ? 17.714 -5.112 2.530 1.00 88.94 196 LEU A CA 1
ATOM 1544 C C . LEU A 1 196 ? 19.125 -5.646 2.256 1.00 88.94 196 LEU A C 1
ATOM 1546 O O . LEU A 1 196 ? 19.269 -6.700 1.632 1.00 88.94 196 LEU A O 1
ATOM 1550 N N . GLN A 1 197 ? 20.159 -4.999 2.795 1.00 86.88 197 GLN A N 1
ATOM 1551 C CA . GLN A 1 197 ? 21.552 -5.433 2.676 1.00 86.88 197 GLN A CA 1
ATOM 1552 C C . GLN A 1 197 ? 21.955 -6.436 3.774 1.00 86.88 197 GLN A C 1
ATOM 1554 O O . GLN A 1 197 ? 23.058 -6.979 3.750 1.00 86.88 197 GLN A O 1
ATOM 1559 N N . GLY A 1 198 ? 21.042 -6.771 4.692 1.00 88.56 198 GLY A N 1
ATOM 1560 C CA . GLY A 1 198 ? 21.251 -7.739 5.775 1.00 88.56 198 GLY A CA 1
ATOM 1561 C C . GLY A 1 198 ? 21.863 -7.132 7.029 1.00 88.56 198 GLY A C 1
ATOM 1562 O O . GLY A 1 198 ? 22.201 -7.860 7.962 1.00 88.56 198 GLY A O 1
ATOM 1563 N N . GLU A 1 199 ? 21.992 -5.813 7.049 1.00 91.88 199 GLU A N 1
ATOM 1564 C CA . GLU A 1 199 ? 22.324 -5.026 8.216 1.00 91.88 199 GLU A CA 1
ATOM 1565 C C . GLU A 1 199 ? 21.284 -5.229 9.323 1.00 91.88 199 GLU A C 1
ATOM 1567 O O . GLU A 1 199 ? 20.084 -5.366 9.077 1.00 91.88 199 GLU A O 1
ATOM 1572 N N . GLU A 1 200 ? 21.769 -5.296 10.559 1.00 94.12 200 GLU A N 1
ATOM 1573 C CA . GLU A 1 200 ? 20.935 -5.476 11.741 1.00 94.12 200 GLU A CA 1
ATOM 1574 C C . GLU A 1 200 ? 20.386 -4.124 12.201 1.00 94.12 200 GLU A C 1
ATOM 1576 O O . GLU A 1 200 ? 21.146 -3.174 12.389 1.00 94.12 200 GLU A O 1
ATOM 1581 N N . PHE A 1 201 ? 19.082 -4.072 12.459 1.00 92.62 201 PHE A N 1
ATOM 1582 C CA . PHE A 1 201 ? 18.427 -2.960 13.133 1.00 92.62 201 PHE A CA 1
ATOM 1583 C C . PHE A 1 201 ? 18.106 -3.347 14.582 1.00 92.62 201 PHE A C 1
ATOM 1585 O O . PHE A 1 201 ? 17.420 -4.355 14.816 1.00 92.62 201 PHE A O 1
ATOM 1592 N N . PRO A 1 202 ? 18.574 -2.565 15.576 1.00 87.56 202 PRO A N 1
ATOM 1593 C CA . PRO A 1 202 ? 18.100 -2.721 16.940 1.00 87.56 202 PRO A CA 1
ATOM 1594 C C . PRO A 1 202 ? 16.606 -2.393 17.009 1.00 87.56 202 PRO A C 1
ATOM 1596 O O . PRO A 1 202 ? 16.048 -1.731 16.133 1.00 87.56 202 PRO A O 1
ATOM 1599 N N . VAL A 1 203 ? 15.949 -2.858 18.070 1.00 91.06 203 VAL A N 1
ATOM 1600 C CA . VAL A 1 203 ? 14.555 -2.486 18.325 1.00 91.06 203 VAL A CA 1
ATOM 1601 C C . VAL A 1 203 ? 14.497 -0.981 18.582 1.00 91.06 203 VAL A C 1
ATOM 1603 O O . VAL A 1 203 ? 15.165 -0.487 19.485 1.00 91.06 203 VAL A O 1
ATOM 1606 N N . TYR A 1 204 ? 13.697 -0.273 17.793 1.00 94.25 204 TYR A N 1
ATOM 1607 C CA . TYR A 1 204 ? 13.396 1.149 17.962 1.00 94.25 204 TYR A CA 1
ATOM 1608 C C . TYR A 1 204 ? 11.915 1.344 18.298 1.00 94.25 204 TYR A C 1
ATOM 1610 O O . TYR A 1 204 ? 11.178 0.362 18.379 1.00 94.25 204 TYR A O 1
ATOM 1618 N N . ILE A 1 205 ? 11.477 2.590 18.479 1.00 95.31 205 ILE A N 1
ATOM 1619 C CA . ILE A 1 205 ? 10.084 3.015 18.676 1.00 95.31 205 ILE A CA 1
ATOM 1620 C C . ILE A 1 205 ? 9.713 4.184 17.754 1.00 95.31 205 ILE A C 1
ATOM 1622 O O . ILE A 1 205 ? 10.593 4.867 17.219 1.00 95.31 205 ILE A O 1
ATOM 1626 N N . TYR A 1 206 ? 8.402 4.396 17.589 1.00 94.94 206 TYR A N 1
ATOM 1627 C CA . TYR A 1 206 ? 7.836 5.599 16.983 1.00 94.94 206 TYR A CA 1
ATOM 1628 C C . TYR A 1 206 ? 7.119 6.416 18.065 1.00 94.94 206 TYR A C 1
ATOM 1630 O O . TYR A 1 206 ? 6.284 5.843 18.768 1.00 94.94 206 TYR A O 1
ATOM 1638 N N . PRO A 1 207 ? 7.436 7.711 18.229 1.00 93.19 207 PRO A N 1
ATOM 1639 C CA . PRO A 1 207 ? 6.667 8.606 19.097 1.00 93.19 207 PRO A CA 1
ATOM 1640 C C . PRO A 1 207 ? 5.212 8.771 18.650 1.00 93.19 207 PRO A C 1
ATOM 1642 O O . PRO A 1 207 ? 4.323 8.885 19.485 1.00 93.19 207 PRO A O 1
ATOM 1645 N N . ASP A 1 208 ? 4.978 8.757 17.343 1.00 94.62 208 ASP A N 1
ATOM 1646 C CA . ASP A 1 208 ? 3.678 8.675 16.694 1.00 94.62 208 ASP A CA 1
ATOM 1647 C C . ASP A 1 208 ? 3.269 7.202 16.519 1.00 94.62 208 ASP A C 1
ATOM 1649 O O . ASP A 1 208 ? 3.651 6.496 15.581 1.00 94.62 208 ASP A O 1
ATOM 1653 N N . ARG A 1 209 ? 2.531 6.697 17.504 1.00 96.75 209 ARG A N 1
ATOM 1654 C CA . ARG A 1 209 ? 2.265 5.275 17.733 1.00 96.75 209 ARG A CA 1
ATOM 1655 C C . ARG A 1 209 ? 1.145 4.727 16.851 1.00 96.75 209 ARG A C 1
ATOM 1657 O O . ARG A 1 209 ? 1.216 3.566 16.450 1.00 96.75 209 ARG A O 1
ATOM 1664 N N . ALA A 1 210 ? 0.134 5.516 16.507 1.00 98.19 210 ALA A N 1
ATOM 1665 C CA . ALA A 1 210 ? -1.038 5.039 15.766 1.00 98.19 210 ALA A CA 1
ATOM 1666 C C . ALA A 1 210 ? -0.705 4.437 14.393 1.00 98.19 210 ALA A C 1
ATOM 1668 O O . ALA A 1 210 ? -1.283 3.428 13.979 1.00 98.19 210 ALA A O 1
ATOM 1669 N N . ALA A 1 211 ? 0.241 5.036 13.670 1.00 97.31 211 ALA A N 1
ATOM 1670 C CA . ALA A 1 211 ? 0.555 4.610 12.313 1.00 97.31 211 ALA A CA 1
ATOM 1671 C C . ALA A 1 211 ? 1.440 3.355 12.242 1.00 97.31 211 ALA A C 1
ATOM 1673 O O . ALA A 1 211 ? 1.417 2.676 11.210 1.00 97.31 211 ALA A O 1
ATOM 1674 N N . GLY A 1 212 ? 2.223 3.054 13.286 1.00 96.56 212 GLY A N 1
ATOM 1675 C CA . GLY A 1 212 ? 3.255 2.009 13.219 1.00 96.56 212 GLY A CA 1
ATOM 1676 C C . GLY A 1 212 ? 3.799 1.471 14.547 1.00 96.56 212 GLY A C 1
ATOM 1677 O O . GLY A 1 212 ? 4.734 0.673 14.537 1.00 96.56 212 GLY A O 1
ATOM 1678 N N . GLY A 1 213 ? 3.291 1.937 15.687 1.00 96.81 213 GLY A N 1
ATOM 1679 C CA . GLY A 1 213 ? 3.865 1.710 17.015 1.00 96.81 213 GLY A CA 1
ATOM 1680 C C . GLY A 1 213 ? 3.440 0.418 17.709 1.00 96.81 213 GLY A C 1
ATOM 1681 O O . GLY A 1 213 ? 3.943 0.137 18.794 1.00 96.81 213 GLY A O 1
ATOM 1682 N N . LEU A 1 214 ? 2.535 -0.373 17.126 1.00 98.38 214 LEU A N 1
ATOM 1683 C CA . LEU A 1 214 ? 2.077 -1.616 17.739 1.00 98.38 214 LEU A CA 1
ATOM 1684 C C . LEU A 1 214 ? 3.205 -2.651 17.770 1.00 98.38 214 LEU A C 1
ATOM 1686 O O . LEU A 1 214 ? 3.779 -3.021 16.743 1.00 98.38 214 LEU A O 1
ATOM 1690 N N . PHE A 1 215 ? 3.454 -3.186 18.956 1.00 98.44 215 PHE A N 1
ATOM 1691 C CA . PHE A 1 215 ? 4.174 -4.428 19.162 1.00 98.44 215 PHE A CA 1
ATOM 1692 C C . PHE A 1 215 ? 3.184 -5.550 19.465 1.00 98.44 215 PHE A C 1
ATOM 1694 O O . PHE A 1 215 ? 2.172 -5.325 20.127 1.00 98.44 215 PHE A O 1
ATOM 1701 N N . GLY A 1 216 ? 3.480 -6.770 19.023 1.00 97.81 216 GLY A N 1
ATOM 1702 C CA . GLY A 1 216 ? 2.668 -7.930 19.386 1.00 97.81 216 GLY A CA 1
ATOM 1703 C C . GLY A 1 216 ? 3.242 -9.268 18.939 1.00 97.81 216 GLY A C 1
ATOM 1704 O O . GLY A 1 216 ? 4.391 -9.341 18.504 1.00 97.81 216 GLY A O 1
ATOM 1705 N N . THR A 1 217 ? 2.429 -10.321 18.979 1.00 98.19 217 THR A N 1
ATOM 1706 C CA . THR A 1 217 ? 2.790 -11.651 18.458 1.00 98.19 217 THR A CA 1
ATOM 1707 C C . THR A 1 217 ? 1.972 -12.032 17.221 1.00 98.19 217 THR A C 1
ATOM 1709 O O . THR A 1 217 ? 0.942 -11.424 16.922 1.00 98.19 217 THR A O 1
ATOM 1712 N N . ALA A 1 218 ? 2.386 -13.092 16.516 1.00 97.81 218 ALA A N 1
ATOM 1713 C CA . ALA A 1 218 ? 1.621 -13.629 15.384 1.00 97.81 218 ALA A CA 1
ATOM 1714 C C . ALA A 1 218 ? 0.209 -14.080 15.800 1.00 97.81 218 ALA A C 1
ATOM 1716 O O . ALA A 1 218 ? -0.748 -13.917 15.046 1.00 97.81 218 ALA A O 1
ATOM 1717 N N . HIS A 1 219 ? 0.066 -14.607 17.019 1.00 97.88 219 HIS A N 1
ATOM 1718 C CA . HIS A 1 219 ? -1.227 -15.027 17.552 1.00 97.88 219 HIS A CA 1
ATOM 1719 C C . HIS A 1 219 ? -2.129 -13.846 17.918 1.00 97.88 219 HIS A C 1
ATOM 1721 O O . HIS A 1 219 ? -3.345 -13.974 17.809 1.00 97.88 219 HIS A O 1
ATOM 1727 N N . ASP A 1 220 ? -1.581 -12.703 18.330 1.00 98.19 220 ASP A N 1
ATOM 1728 C CA . ASP A 1 220 ? -2.403 -11.523 18.619 1.00 98.19 220 ASP A CA 1
ATOM 1729 C C . ASP A 1 220 ? -2.965 -10.907 17.339 1.00 98.19 220 ASP A C 1
ATOM 1731 O O . ASP A 1 220 ? -4.155 -10.609 17.285 1.00 98.19 220 ASP A O 1
ATOM 1735 N N . VAL A 1 221 ? -2.162 -10.817 16.275 1.00 98.31 221 VAL A N 1
ATOM 1736 C CA . VAL A 1 221 ? -2.667 -10.396 14.956 1.00 98.31 221 VAL A CA 1
ATOM 1737 C C . VAL A 1 221 ? -3.705 -11.389 14.424 1.00 98.31 221 VAL A C 1
ATOM 1739 O O . VAL A 1 221 ? -4.700 -10.978 13.838 1.00 98.31 221 VAL A O 1
ATOM 1742 N N . ALA A 1 222 ? -3.539 -12.690 14.683 1.00 98.19 222 ALA A N 1
ATOM 1743 C CA . ALA A 1 222 ? -4.532 -13.693 14.301 1.00 98.19 222 ALA A CA 1
ATOM 1744 C C . ALA A 1 222 ? -5.868 -13.514 15.046 1.00 98.19 222 ALA A C 1
ATOM 1746 O O . ALA A 1 222 ? -6.921 -13.638 14.428 1.00 98.19 222 ALA A O 1
ATOM 1747 N N . LYS A 1 223 ? -5.846 -13.167 16.344 1.00 97.88 223 LYS A N 1
ATOM 1748 C CA . LYS A 1 223 ? -7.066 -12.818 17.101 1.00 97.88 223 LYS A CA 1
ATOM 1749 C C . LYS A 1 223 ? -7.732 -11.563 16.539 1.00 97.88 223 LYS A C 1
ATOM 1751 O O . LYS A 1 223 ? -8.949 -11.540 16.425 1.00 97.88 223 LYS A O 1
ATOM 1756 N N . PHE A 1 224 ? -6.944 -10.549 16.175 1.00 98.31 224 PHE A N 1
ATOM 1757 C CA . PHE A 1 224 ? -7.454 -9.335 15.537 1.00 98.31 224 PHE A CA 1
ATOM 1758 C C . PHE A 1 224 ? -8.134 -9.639 14.194 1.00 98.31 224 PHE A C 1
ATOM 1760 O O . PHE A 1 224 ? -9.273 -9.238 13.978 1.00 98.31 224 PHE A O 1
ATOM 1767 N N . ALA A 1 225 ? -7.483 -10.416 13.324 1.00 97.88 225 ALA A N 1
ATOM 1768 C CA . ALA A 1 225 ? -8.058 -10.828 12.045 1.00 97.88 225 ALA A CA 1
ATOM 1769 C C . ALA A 1 225 ? -9.343 -11.657 12.229 1.00 97.88 225 ALA A C 1
ATOM 1771 O O . ALA A 1 225 ? -10.333 -11.411 11.546 1.00 97.88 225 ALA A O 1
ATOM 1772 N N . ALA A 1 226 ? -9.353 -12.595 13.183 1.00 97.69 226 ALA A N 1
ATOM 1773 C CA . ALA A 1 226 ? -10.530 -13.394 13.520 1.00 97.69 226 ALA A CA 1
ATOM 1774 C C . ALA A 1 226 ? -11.697 -12.548 14.055 1.00 97.69 226 ALA A C 1
ATOM 1776 O O . ALA A 1 226 ? -12.852 -12.845 13.762 1.00 97.69 226 ALA A O 1
ATOM 1777 N N . ALA A 1 227 ? -11.415 -11.473 14.795 1.00 97.25 227 ALA A N 1
ATOM 1778 C CA . ALA A 1 227 ? -12.442 -10.569 15.306 1.00 97.25 227 ALA A CA 1
ATOM 1779 C C . ALA A 1 227 ? -13.198 -9.825 14.196 1.00 97.25 227 ALA A C 1
ATOM 1781 O O . ALA A 1 227 ? -14.373 -9.511 14.364 1.00 97.25 227 ALA A O 1
ATOM 1782 N N . GLY A 1 228 ? -12.559 -9.603 13.045 1.00 95.81 228 GLY A N 1
ATOM 1783 C CA . GLY A 1 228 ? -13.210 -9.079 11.842 1.00 95.81 228 GLY A CA 1
ATOM 1784 C C . GLY A 1 228 ? -14.136 -10.074 11.129 1.00 95.81 228 GLY A C 1
ATOM 1785 O O . GLY A 1 228 ? -14.885 -9.685 10.237 1.00 95.81 228 GLY A O 1
ATOM 1786 N N . MET A 1 229 ? -14.108 -11.359 11.498 1.00 95.50 229 MET A N 1
ATOM 1787 C CA . MET A 1 229 ? -14.893 -12.436 10.880 1.00 95.50 229 MET A CA 1
ATOM 1788 C C . MET A 1 229 ? -16.158 -12.715 11.706 1.00 95.50 229 MET A C 1
ATOM 1790 O O . MET A 1 229 ? -16.352 -13.809 12.241 1.00 95.50 229 MET A O 1
ATOM 1794 N N . THR A 1 230 ? -17.018 -11.704 11.837 1.00 91.19 230 THR A N 1
ATOM 1795 C CA . THR A 1 230 ? -18.153 -11.664 12.784 1.00 91.19 230 THR A CA 1
ATOM 1796 C C . THR A 1 230 ? -19.125 -12.844 12.674 1.00 91.19 230 THR A C 1
ATOM 1798 O O . THR A 1 230 ? -19.746 -13.221 13.663 1.00 91.19 230 THR A O 1
ATOM 1801 N N . GLY A 1 231 ? -19.219 -13.493 11.508 1.00 90.81 231 GLY A N 1
ATOM 1802 C CA . GLY A 1 231 ? -20.053 -14.682 11.299 1.00 90.81 231 GLY A CA 1
ATOM 1803 C C . GLY A 1 231 ? -19.541 -15.981 11.941 1.00 90.81 231 GLY A C 1
ATOM 1804 O O . GLY A 1 231 ? -20.256 -16.983 11.916 1.00 90.81 231 GLY A O 1
ATOM 1805 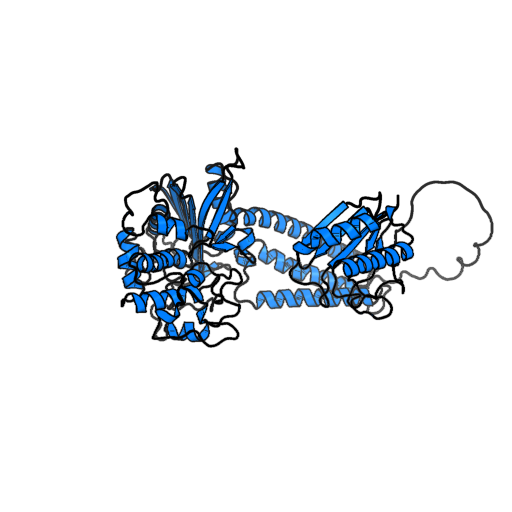N N . PHE A 1 232 ? -18.322 -16.001 12.494 1.00 89.50 232 PHE A N 1
ATOM 1806 C CA . PHE A 1 232 ? -17.647 -17.238 12.912 1.00 89.50 232 PHE A CA 1
ATOM 1807 C C . PHE A 1 232 ? -17.351 -17.346 14.405 1.00 89.50 232 PHE A C 1
ATOM 1809 O O . PHE A 1 232 ? -17.135 -18.454 14.896 1.00 89.50 232 PHE A O 1
ATOM 1816 N N . SER A 1 233 ? -17.352 -16.236 15.143 1.00 78.19 233 SER A N 1
ATOM 1817 C CA . SER A 1 233 ? -17.049 -16.267 16.570 1.00 78.19 233 SER A CA 1
ATOM 1818 C C . SER A 1 233 ? -17.788 -15.177 17.329 1.00 78.19 233 SER A C 1
ATOM 1820 O O . SER A 1 233 ? -17.563 -13.991 17.107 1.00 78.19 233 SER A O 1
ATOM 1822 N N . SER A 1 234 ? -18.596 -15.588 18.308 1.00 83.19 234 SER A N 1
ATOM 1823 C CA . SER A 1 234 ? -19.207 -14.676 19.281 1.00 83.19 234 SER A CA 1
ATOM 1824 C C . SER A 1 234 ? -18.211 -14.205 20.349 1.00 83.19 234 SER A C 1
ATOM 1826 O O . SER A 1 234 ? -18.541 -13.392 21.206 1.00 83.19 234 SER A O 1
ATOM 1828 N N . ARG A 1 235 ? -16.973 -14.728 20.339 1.00 85.31 235 ARG A N 1
ATOM 1829 C CA . ARG A 1 235 ? -15.931 -14.421 21.332 1.00 85.31 235 ARG A CA 1
ATOM 1830 C C . ARG A 1 235 ? -15.616 -12.930 21.421 1.00 85.31 235 ARG A C 1
ATOM 1832 O O . ARG A 1 235 ? -15.214 -12.464 22.482 1.00 85.31 235 ARG A O 1
ATOM 1839 N N . TYR A 1 236 ? -15.736 -12.232 20.299 1.00 88.06 236 TYR A N 1
ATOM 1840 C CA . TYR A 1 236 ? -15.341 -10.836 20.148 1.00 88.06 236 TYR A CA 1
ATOM 1841 C C . TYR A 1 236 ? -16.539 -9.877 20.190 1.00 88.06 236 TYR A C 1
ATOM 1843 O O . TYR A 1 236 ? -16.365 -8.671 20.010 1.00 88.06 236 TYR A O 1
ATOM 1851 N N . GLU A 1 237 ? -17.747 -10.399 20.444 1.00 84.62 237 GLU A N 1
ATOM 1852 C CA . GLU A 1 237 ? -18.950 -9.585 20.615 1.00 84.62 237 GLU A CA 1
ATOM 1853 C C . GLU A 1 237 ? -18.755 -8.562 21.743 1.00 84.62 237 GLU A C 1
ATOM 1855 O O . GLU A 1 237 ? -18.269 -8.881 22.831 1.00 84.62 237 GLU A O 1
ATOM 1860 N N . GLY A 1 238 ? -19.135 -7.312 21.473 1.00 84.12 238 GLY A N 1
ATOM 1861 C CA . GLY A 1 238 ? -19.022 -6.196 22.414 1.00 84.12 238 GLY A CA 1
ATOM 1862 C C . GLY A 1 238 ? -17.745 -5.358 22.284 1.00 84.12 238 GLY A C 1
ATOM 1863 O O . GLY A 1 238 ? -17.681 -4.280 22.886 1.00 84.12 238 GLY A O 1
ATOM 1864 N N . VAL A 1 239 ? -16.756 -5.786 21.482 1.00 95.81 239 VAL A N 1
ATOM 1865 C CA . VAL A 1 239 ? -15.614 -4.922 21.133 1.00 95.81 239 VAL A CA 1
ATOM 1866 C C . VAL A 1 239 ? -16.035 -3.888 20.100 1.00 95.81 239 VAL A C 1
ATOM 1868 O O . VAL A 1 239 ? -16.035 -2.711 20.433 1.00 95.81 239 VAL A O 1
ATOM 1871 N N . LEU A 1 240 ? -16.454 -4.315 18.912 1.00 97.44 240 LEU A N 1
ATOM 1872 C CA . LEU A 1 240 ? -17.176 -3.496 17.936 1.00 97.44 240 LEU A CA 1
ATOM 1873 C C . LEU A 1 240 ? -18.411 -4.267 17.466 1.00 97.44 240 LEU A C 1
ATOM 1875 O O . LEU A 1 240 ? -18.410 -5.503 17.448 1.00 97.44 240 LEU A O 1
ATOM 1879 N N . ASP A 1 241 ? -19.447 -3.543 17.071 1.00 96.12 241 ASP A N 1
ATOM 1880 C CA . ASP A 1 241 ? -20.653 -4.100 16.482 1.00 96.12 241 ASP A CA 1
ATOM 1881 C C . ASP A 1 241 ? -20.393 -4.556 15.039 1.00 96.12 241 ASP A C 1
ATOM 1883 O O . ASP A 1 241 ? -19.575 -3.997 14.303 1.00 96.12 241 ASP A O 1
ATOM 1887 N N . THR A 1 242 ? -21.140 -5.572 14.592 1.00 95.19 242 THR A N 1
ATOM 1888 C CA . THR A 1 242 ? -20.978 -6.129 13.237 1.00 95.19 242 THR A CA 1
ATOM 1889 C C . THR A 1 242 ? -21.161 -5.075 12.147 1.00 95.19 242 THR A C 1
ATOM 1891 O O . THR A 1 242 ? -20.379 -5.054 11.203 1.00 95.19 242 THR A O 1
ATOM 1894 N N . GLY A 1 243 ? -22.122 -4.159 12.304 1.00 96.38 243 GLY A N 1
ATOM 1895 C CA . GLY A 1 243 ? -22.340 -3.077 11.340 1.00 96.38 243 GLY A CA 1
ATOM 1896 C C . GLY A 1 243 ? -21.150 -2.118 11.231 1.00 96.38 243 GLY A C 1
ATOM 1897 O O . GLY A 1 243 ? -20.812 -1.688 10.133 1.00 96.38 243 GLY A O 1
ATOM 1898 N N . SER A 1 244 ? -20.462 -1.835 12.341 1.00 97.62 244 SER A N 1
ATOM 1899 C CA . SER A 1 244 ? -19.258 -1.001 12.322 1.00 97.62 244 SER A CA 1
ATOM 1900 C C . SER A 1 244 ? -18.086 -1.718 11.660 1.00 97.62 244 SER A C 1
ATOM 1902 O O . SER A 1 244 ? -17.379 -1.105 10.869 1.00 97.62 244 SER A O 1
ATOM 1904 N N . ILE A 1 245 ? -17.910 -3.022 11.893 1.00 97.38 245 ILE A N 1
ATOM 1905 C CA . ILE A 1 245 ? -16.895 -3.823 11.185 1.00 97.38 245 ILE A CA 1
ATOM 1906 C C . ILE A 1 245 ? -17.198 -3.884 9.676 1.00 97.38 245 ILE A C 1
ATOM 1908 O O . ILE A 1 245 ? -16.295 -3.721 8.855 1.00 97.38 245 ILE A O 1
ATOM 1912 N N . GLU A 1 246 ? -18.463 -4.064 9.290 1.00 96.56 246 GLU A N 1
ATOM 1913 C CA . GLU A 1 246 ? -18.886 -4.040 7.885 1.00 96.56 246 GLU A CA 1
ATOM 1914 C C . GLU A 1 246 ? -18.607 -2.687 7.218 1.00 96.56 246 GLU A C 1
ATOM 1916 O O . GLU A 1 246 ? -18.091 -2.667 6.099 1.00 96.56 246 GLU A O 1
ATOM 1921 N N . GLU A 1 247 ? -18.875 -1.575 7.912 1.00 97.88 247 GLU A N 1
ATOM 1922 C CA . GLU A 1 247 ? -18.547 -0.220 7.454 1.00 97.88 247 GLU A CA 1
ATOM 1923 C C . GLU A 1 247 ? -17.033 -0.033 7.291 1.00 97.88 247 GLU A C 1
ATOM 1925 O O . GLU A 1 247 ? -16.576 0.482 6.271 1.00 97.88 247 GLU A O 1
ATOM 1930 N N . MET A 1 248 ? -16.227 -0.523 8.239 1.00 98.06 248 MET A N 1
ATOM 1931 C CA . MET A 1 248 ? -14.767 -0.468 8.128 1.00 98.06 248 MET A CA 1
ATOM 1932 C C . MET A 1 248 ? -14.235 -1.216 6.907 1.00 98.06 248 MET A C 1
ATOM 1934 O O . MET A 1 248 ? -13.222 -0.813 6.331 1.00 98.06 248 MET A O 1
ATOM 1938 N N . TYR A 1 249 ? -14.895 -2.310 6.531 1.00 97.81 249 TYR A N 1
ATOM 1939 C CA . TYR A 1 249 ? -14.509 -3.171 5.415 1.00 97.81 249 TYR A CA 1
ATOM 1940 C C . TYR A 1 249 ? -15.225 -2.815 4.109 1.00 97.81 249 TYR A C 1
ATOM 1942 O O . TYR A 1 249 ? -15.095 -3.545 3.123 1.00 97.81 249 TYR A O 1
ATOM 1950 N N . ALA A 1 250 ? -15.996 -1.728 4.074 1.00 96.88 250 ALA A N 1
ATOM 1951 C CA . ALA A 1 250 ? -16.544 -1.197 2.838 1.00 96.88 250 ALA A CA 1
ATOM 1952 C C . ALA A 1 250 ? -15.445 -0.435 2.070 1.00 96.88 250 ALA A C 1
ATOM 1954 O O . ALA A 1 250 ? -14.692 0.330 2.675 1.00 96.88 250 ALA A O 1
ATOM 1955 N N . PRO A 1 251 ? -15.312 -0.621 0.744 1.00 94.69 251 PRO A N 1
ATOM 1956 C CA . PRO A 1 251 ? -14.357 0.143 -0.052 1.00 94.69 251 PRO A CA 1
ATOM 1957 C C . PRO A 1 251 ? -14.817 1.606 -0.165 1.00 94.69 251 PRO A C 1
ATOM 1959 O O . PRO A 1 251 ? -15.726 1.928 -0.925 1.00 94.69 251 PRO A O 1
ATOM 1962 N N . GLU A 1 252 ? -14.173 2.490 0.592 1.00 94.00 252 GLU A N 1
ATOM 1963 C CA . GLU A 1 252 ? -14.507 3.919 0.698 1.00 94.00 252 GLU A CA 1
ATOM 1964 C C . GLU A 1 252 ? -13.721 4.778 -0.306 1.00 94.00 252 GLU A C 1
ATOM 1966 O O . GLU A 1 252 ? -14.227 5.766 -0.838 1.00 94.00 252 GLU A O 1
ATOM 1971 N N . SER A 1 253 ? -12.480 4.382 -0.602 1.00 93.06 253 SER A N 1
ATOM 1972 C CA . SER A 1 253 ? -11.602 5.065 -1.555 1.00 93.06 253 SER A CA 1
ATOM 1973 C C . SER A 1 253 ? -11.133 4.118 -2.654 1.00 93.06 253 SER A C 1
ATOM 1975 O O . SER A 1 253 ? -10.668 3.014 -2.375 1.00 93.06 253 SER A O 1
ATOM 1977 N N . SER A 1 254 ? -11.174 4.571 -3.911 1.00 90.62 254 SER A N 1
ATOM 1978 C CA . SER A 1 254 ? -10.543 3.855 -5.025 1.00 90.62 254 SER A CA 1
ATOM 1979 C C . SER A 1 254 ? -9.024 4.009 -4.989 1.00 90.62 254 SER A C 1
ATOM 1981 O O . SER A 1 254 ? -8.502 5.110 -4.796 1.00 90.62 254 SER A O 1
ATOM 1983 N N . MET A 1 255 ? -8.307 2.913 -5.235 1.00 91.56 255 MET A N 1
ATOM 1984 C CA . MET A 1 255 ? -6.847 2.908 -5.159 1.00 91.56 255 MET A CA 1
ATOM 1985 C C . MET A 1 255 ? -6.182 3.709 -6.281 1.00 91.56 255 MET A C 1
ATOM 1987 O O . MET A 1 255 ? -6.610 3.714 -7.439 1.00 91.56 255 MET A O 1
ATOM 1991 N N . SER A 1 256 ? -5.071 4.358 -5.934 1.00 86.69 256 SER A N 1
ATOM 1992 C CA . SER A 1 256 ? -4.231 5.144 -6.837 1.00 86.69 256 SER A CA 1
ATOM 1993 C C . SER A 1 256 ? -2.759 4.716 -6.723 1.00 86.69 256 SER A C 1
ATOM 1995 O O . SER A 1 256 ? -2.370 3.965 -5.823 1.00 86.69 256 SER A O 1
ATOM 1997 N N . GLY A 1 257 ? -1.921 5.166 -7.661 1.00 86.44 257 GLY A N 1
ATOM 1998 C CA . GLY A 1 257 ? -0.488 4.864 -7.649 1.00 86.44 257 GLY A CA 1
ATOM 1999 C C . GLY A 1 257 ? -0.182 3.367 -7.772 1.00 86.44 257 GLY A C 1
ATOM 2000 O O . GLY A 1 257 ? -0.882 2.633 -8.466 1.00 86.44 257 GLY A O 1
ATOM 2001 N N . TYR A 1 258 ? 0.888 2.916 -7.112 1.00 85.00 258 TYR A N 1
ATOM 2002 C CA . TYR A 1 258 ? 1.327 1.518 -7.177 1.00 85.00 258 TYR A CA 1
ATOM 2003 C C . TYR A 1 258 ? 0.409 0.556 -6.409 1.00 85.00 258 TYR A C 1
ATOM 2005 O O . TYR A 1 258 ? 0.342 -0.619 -6.756 1.00 85.00 258 TYR A O 1
ATOM 2013 N N . TYR A 1 259 ? -0.336 1.039 -5.411 1.00 89.00 259 TYR A N 1
ATOM 2014 C CA . TYR A 1 259 ? -1.263 0.199 -4.652 1.00 89.00 259 TYR A CA 1
ATOM 2015 C C . TYR A 1 259 ? -2.419 -0.332 -5.504 1.00 89.00 259 TYR A C 1
ATOM 2017 O O . TYR A 1 259 ? -2.899 -1.425 -5.239 1.00 89.00 259 TYR A O 1
ATOM 2025 N N . LYS A 1 260 ? -2.814 0.385 -6.567 1.00 92.56 260 LYS A N 1
ATOM 2026 C CA . LYS A 1 260 ? -3.846 -0.059 -7.521 1.00 92.56 260 LYS A CA 1
ATOM 2027 C C . LYS A 1 260 ? -3.503 -1.382 -8.224 1.00 92.56 260 LYS A C 1
ATOM 2029 O O . LYS A 1 260 ? -4.384 -2.035 -8.766 1.00 92.56 260 LYS A O 1
ATOM 2034 N N . PHE A 1 261 ? -2.228 -1.775 -8.257 1.00 90.19 261 PHE A N 1
ATOM 2035 C CA . PHE A 1 261 ? -1.826 -3.067 -8.823 1.00 90.19 261 PHE A CA 1
ATOM 2036 C C . PHE A 1 261 ? -2.054 -4.247 -7.873 1.00 90.19 261 PHE A C 1
ATOM 2038 O O . PHE A 1 261 ? -1.901 -5.388 -8.299 1.00 90.19 261 PHE A O 1
ATOM 2045 N N . VAL A 1 262 ? -2.355 -3.970 -6.603 1.00 92.38 262 VAL A N 1
ATOM 2046 C CA . VAL A 1 262 ? -2.483 -4.970 -5.540 1.00 92.38 262 VAL A CA 1
ATOM 2047 C C . VAL A 1 262 ? -3.884 -4.944 -4.935 1.00 92.38 262 VAL A C 1
ATOM 2049 O O . VAL A 1 262 ? -4.461 -6.000 -4.745 1.00 92.38 262 VAL A O 1
ATOM 2052 N N . PHE A 1 263 ? -4.441 -3.763 -4.672 1.00 95.62 263 PHE A N 1
ATOM 2053 C CA . PHE A 1 263 ? -5.704 -3.601 -3.956 1.00 95.62 263 PHE A CA 1
ATOM 2054 C C . PHE A 1 263 ? -6.747 -2.880 -4.820 1.00 95.62 263 PHE A C 1
ATOM 2056 O O . PHE A 1 263 ? -6.404 -1.986 -5.602 1.00 95.62 263 PHE A O 1
ATOM 2063 N N . ASP A 1 264 ? -8.021 -3.225 -4.630 1.00 95.62 264 ASP A N 1
ATOM 2064 C CA . ASP A 1 264 ? -9.162 -2.624 -5.335 1.00 95.62 264 ASP A CA 1
ATOM 2065 C C . ASP A 1 264 ? -9.669 -1.357 -4.634 1.00 95.62 264 ASP A C 1
ATOM 2067 O O . ASP A 1 264 ? -10.067 -0.384 -5.284 1.00 95.62 264 ASP A O 1
ATOM 2071 N N . GLY A 1 265 ? -9.607 -1.336 -3.300 1.00 96.81 265 GLY A N 1
ATOM 2072 C CA . GLY A 1 265 ? -10.057 -0.209 -2.492 1.00 96.81 265 GLY A CA 1
ATOM 2073 C C . GLY A 1 265 ? -9.345 -0.084 -1.150 1.00 96.81 265 GLY A C 1
ATOM 2074 O O . GLY A 1 265 ? -8.577 -0.952 -0.733 1.00 96.81 265 GLY A O 1
ATOM 2075 N N . TYR A 1 266 ? -9.635 1.015 -0.463 1.00 98.12 266 TYR A N 1
ATOM 2076 C CA . TYR A 1 266 ? -9.263 1.232 0.930 1.00 98.12 266 TYR A CA 1
ATOM 2077 C C . TYR A 1 266 ? -10.522 1.544 1.735 1.00 98.12 266 TYR A C 1
ATOM 2079 O O . TYR A 1 266 ? -11.264 2.467 1.389 1.00 98.12 266 TYR A O 1
ATOM 2087 N N . GLY A 1 267 ? -10.778 0.747 2.767 1.00 98.12 267 GLY A N 1
ATOM 2088 C CA . GLY A 1 267 ? -11.818 0.996 3.759 1.00 98.12 267 GLY A CA 1
ATOM 2089 C C . GLY A 1 267 ? -11.302 1.876 4.892 1.00 98.12 267 GLY A C 1
ATOM 2090 O O . GLY A 1 267 ? -10.352 2.642 4.726 1.00 98.12 267 GLY A O 1
ATOM 2091 N N . LEU A 1 268 ? -11.894 1.756 6.077 1.00 98.69 268 LEU A N 1
ATOM 2092 C CA . LEU A 1 268 ? -11.457 2.514 7.250 1.00 98.69 268 LEU A CA 1
ATOM 2093 C C . LEU A 1 268 ? -10.234 1.830 7.880 1.00 98.69 268 LEU A C 1
ATOM 2095 O O . LEU A 1 268 ? -10.353 0.943 8.725 1.00 98.69 268 LEU A O 1
ATOM 2099 N N . GLY A 1 269 ? -9.039 2.221 7.428 1.00 98.19 269 GLY A N 1
ATOM 2100 C CA . GLY A 1 269 ? -7.756 1.687 7.895 1.00 98.19 269 GLY A CA 1
ATOM 2101 C C . GLY A 1 269 ? -7.425 0.269 7.427 1.00 98.19 269 GLY A C 1
ATOM 2102 O O . GLY A 1 269 ? -6.626 -0.405 8.077 1.00 98.19 269 GLY A O 1
ATOM 2103 N N . HIS A 1 270 ? -8.039 -0.192 6.337 1.00 98.44 270 HIS A N 1
ATOM 2104 C CA . HIS A 1 270 ? -7.855 -1.537 5.792 1.00 98.44 270 HIS A CA 1
ATOM 2105 C C . HIS A 1 270 ? -7.801 -1.492 4.265 1.00 98.44 270 HIS A C 1
ATOM 2107 O O . HIS A 1 270 ? -8.586 -0.775 3.642 1.00 98.44 270 HIS A O 1
ATOM 2113 N N . PHE A 1 271 ? -6.914 -2.277 3.658 1.00 98.31 271 PHE A N 1
ATOM 2114 C CA . PHE A 1 271 ? -6.964 -2.524 2.222 1.00 98.31 271 PHE A CA 1
ATOM 2115 C C . PHE A 1 271 ? -8.037 -3.566 1.905 1.00 98.31 271 PHE A C 1
ATOM 2117 O O . PHE A 1 271 ? -8.268 -4.490 2.689 1.00 98.31 271 PHE A O 1
ATOM 2124 N N . ILE A 1 272 ? -8.686 -3.389 0.754 1.00 98.12 272 ILE A N 1
ATOM 2125 C CA . ILE A 1 272 ? -9.768 -4.238 0.264 1.00 98.12 272 ILE A CA 1
ATOM 2126 C C . ILE A 1 272 ? -9.393 -4.785 -1.113 1.00 98.12 272 ILE A C 1
ATOM 2128 O O . ILE A 1 272 ? -9.023 -4.029 -2.016 1.00 98.12 272 ILE A O 1
ATOM 2132 N N . GLU A 1 273 ? -9.535 -6.095 -1.266 1.00 96.50 273 GLU A N 1
ATOM 2133 C CA . GLU A 1 273 ? -9.405 -6.836 -2.522 1.00 96.50 273 GLU A CA 1
ATOM 2134 C C . GLU A 1 273 ? -10.657 -7.674 -2.766 1.00 96.50 273 GLU A C 1
ATOM 2136 O O . GLU A 1 273 ? -11.295 -8.154 -1.828 1.00 96.50 273 GLU A O 1
ATOM 2141 N N . PHE A 1 274 ? -10.983 -7.894 -4.033 1.00 96.81 274 PHE A N 1
ATOM 2142 C CA . PHE A 1 274 ? -12.061 -8.776 -4.454 1.00 96.81 274 PHE A CA 1
ATOM 2143 C C . PHE A 1 274 ? -11.490 -9.943 -5.257 1.00 96.81 274 PHE A C 1
ATOM 2145 O O . PHE A 1 274 ? -11.017 -9.778 -6.380 1.00 96.81 274 PHE A O 1
ATOM 2152 N N . LEU A 1 275 ? -11.547 -11.145 -4.682 1.00 96.88 275 LEU A N 1
ATOM 2153 C CA . LEU A 1 275 ? -11.058 -12.364 -5.324 1.00 96.88 275 LEU A CA 1
ATOM 2154 C C . LEU A 1 275 ? -12.228 -13.202 -5.835 1.00 96.88 275 LEU A C 1
ATOM 2156 O O . LEU A 1 275 ? -13.241 -13.344 -5.159 1.00 96.88 275 LEU A O 1
ATOM 2160 N N . SER A 1 276 ? -12.083 -13.781 -7.021 1.00 96.69 276 SER A N 1
ATOM 2161 C CA . SER A 1 276 ? -13.107 -14.639 -7.632 1.00 96.69 276 SER A CA 1
ATOM 2162 C C . SER A 1 276 ? -12.855 -16.117 -7.331 1.00 96.69 276 SER A C 1
ATOM 2164 O O . SER A 1 276 ? -11.707 -16.536 -7.171 1.00 96.69 276 SER A O 1
ATOM 2166 N N . ASP A 1 277 ? -13.916 -16.921 -7.259 1.00 96.56 277 ASP A N 1
ATOM 2167 C CA . ASP A 1 277 ? -13.807 -18.381 -7.218 1.00 96.56 277 ASP A CA 1
ATOM 2168 C C . ASP A 1 277 ? -13.204 -18.883 -8.541 1.00 96.56 277 ASP A C 1
ATOM 2170 O O . ASP A 1 277 ? -13.631 -18.505 -9.633 1.00 96.56 277 ASP A O 1
ATOM 2174 N N . SER A 1 278 ? -12.204 -19.758 -8.459 1.00 93.31 278 SER A N 1
ATOM 2175 C CA . SER A 1 278 ? -11.504 -20.278 -9.640 1.00 93.31 278 SER A CA 1
ATOM 2176 C C . SER A 1 278 ? -12.409 -21.122 -10.539 1.00 93.31 278 SER A C 1
ATOM 2178 O O . SER A 1 278 ? -12.107 -21.281 -11.722 1.00 93.31 278 SER A O 1
ATOM 2180 N N . ASN A 1 279 ? -13.492 -21.685 -9.992 1.00 93.69 279 ASN A N 1
ATOM 2181 C CA . ASN A 1 279 ? -14.457 -22.485 -10.749 1.00 93.69 279 ASN A CA 1
ATOM 2182 C C . ASN A 1 279 ? -15.698 -21.685 -11.166 1.00 93.69 279 ASN A C 1
ATOM 2184 O O . ASN A 1 279 ? -16.430 -22.140 -12.044 1.00 93.69 279 ASN A O 1
ATOM 2188 N N . ASP A 1 280 ? -15.935 -20.527 -10.548 1.00 94.50 280 ASP A N 1
ATOM 2189 C CA . ASP A 1 280 ? -17.089 -19.667 -10.806 1.00 94.50 280 ASP A CA 1
ATOM 2190 C C . ASP A 1 280 ? -16.706 -18.178 -10.674 1.00 94.50 280 ASP A C 1
ATOM 2192 O O . ASP A 1 280 ? -16.818 -17.596 -9.593 1.00 94.50 280 ASP A O 1
ATOM 2196 N N . PRO A 1 281 ? -16.258 -17.534 -11.768 1.00 92.81 281 PRO A N 1
ATOM 2197 C CA . PRO A 1 281 ? -15.787 -16.151 -11.729 1.00 92.81 281 PRO A CA 1
ATOM 2198 C C . PRO A 1 281 ? -16.833 -15.112 -11.293 1.00 92.81 281 PRO A C 1
ATOM 2200 O O . PRO A 1 281 ? -16.454 -13.991 -10.956 1.00 92.81 281 PRO A O 1
ATOM 2203 N N . GLU A 1 282 ? -18.130 -15.447 -11.304 1.00 94.88 282 GLU A N 1
ATOM 2204 C CA . GLU A 1 282 ? -19.192 -14.554 -10.814 1.00 94.88 282 GLU A CA 1
ATOM 2205 C C . GLU A 1 282 ? -19.270 -14.530 -9.281 1.00 94.88 282 GLU A C 1
ATOM 2207 O O . GLU A 1 282 ? -19.806 -13.589 -8.689 1.00 94.88 282 GLU A O 1
ATOM 2212 N N . LYS A 1 283 ? -18.706 -15.543 -8.618 1.00 96.06 283 LYS A N 1
ATOM 2213 C CA . LYS A 1 283 ? -18.659 -15.641 -7.165 1.00 96.06 283 LYS A CA 1
ATOM 2214 C C . LYS A 1 283 ? -17.424 -14.921 -6.632 1.00 96.06 283 LYS A C 1
ATOM 2216 O O . LYS A 1 283 ? -16.300 -15.399 -6.771 1.00 96.06 283 LYS A O 1
ATOM 2221 N N . ILE A 1 284 ? -17.653 -13.773 -6.000 1.00 96.69 284 ILE A N 1
ATOM 2222 C CA . ILE A 1 284 ? -16.609 -12.876 -5.495 1.00 96.69 284 ILE A CA 1
ATOM 2223 C C . ILE A 1 284 ? -16.567 -12.913 -3.965 1.00 96.69 284 ILE A C 1
ATOM 2225 O O . ILE A 1 284 ? -17.603 -12.886 -3.302 1.00 96.69 284 ILE A O 1
ATOM 2229 N N . PHE A 1 285 ? -15.357 -12.932 -3.420 1.00 97.00 285 PHE A N 1
ATOM 2230 C CA . PHE A 1 285 ? -15.057 -12.874 -1.998 1.00 97.00 285 PHE A CA 1
ATOM 2231 C C . PHE A 1 285 ? -14.283 -11.604 -1.679 1.00 97.00 285 PHE A C 1
ATOM 2233 O O . PHE A 1 285 ? -13.356 -11.233 -2.405 1.00 97.00 285 PHE A O 1
ATOM 2240 N N . LYS A 1 286 ? -14.647 -10.954 -0.577 1.00 97.12 286 LYS A N 1
ATOM 2241 C CA . LYS A 1 286 ? -13.942 -9.778 -0.089 1.00 97.12 286 LYS A CA 1
ATOM 2242 C C . LYS A 1 286 ? -12.778 -10.214 0.784 1.00 97.12 286 LYS A C 1
ATOM 2244 O O . LYS A 1 286 ? -12.944 -10.965 1.741 1.00 97.12 286 LYS A O 1
ATOM 2249 N N . VAL A 1 287 ? -11.601 -9.701 0.476 1.00 98.12 287 VAL A N 1
ATOM 2250 C CA . VAL A 1 287 ? -10.408 -9.889 1.287 1.00 98.12 287 VAL A CA 1
ATOM 2251 C C . VAL A 1 287 ? -10.056 -8.566 1.935 1.00 98.12 287 VAL A C 1
ATOM 2253 O O . VAL A 1 287 ? -9.964 -7.532 1.276 1.00 98.12 287 VAL A O 1
ATOM 2256 N N . VAL A 1 288 ? -9.882 -8.615 3.248 1.00 98.19 288 VAL A N 1
ATOM 2257 C CA . VAL A 1 288 ? -9.471 -7.491 4.077 1.00 98.19 288 VAL A CA 1
ATOM 2258 C C . VAL A 1 288 ? -8.040 -7.740 4.508 1.00 98.19 288 VAL A C 1
ATOM 2260 O O . VAL A 1 288 ? -7.731 -8.798 5.062 1.00 98.19 288 VAL A O 1
ATOM 2263 N N . SER A 1 289 ? -7.163 -6.774 4.266 1.00 97.88 289 SER A N 1
ATOM 2264 C CA . SER A 1 289 ? -5.741 -6.940 4.537 1.00 97.88 289 SER A CA 1
ATOM 2265 C C . SER A 1 289 ? -5.073 -5.652 4.991 1.00 97.88 289 SER A C 1
ATOM 2267 O O . SER A 1 289 ? -5.571 -4.538 4.796 1.00 97.88 289 SER A O 1
ATOM 2269 N N . HIS A 1 290 ? -3.912 -5.809 5.623 1.00 97.88 290 HIS A N 1
ATOM 2270 C CA . HIS A 1 290 ? -2.972 -4.714 5.795 1.00 97.88 290 HIS A CA 1
ATOM 2271 C C . HIS A 1 290 ? -1.547 -5.243 5.969 1.00 97.88 290 HIS A C 1
ATOM 2273 O O . HIS A 1 290 ? -1.264 -6.031 6.872 1.00 97.88 290 HIS A O 1
ATOM 2279 N N . GLY A 1 291 ? -0.636 -4.745 5.134 1.00 94.62 291 GLY A N 1
ATOM 2280 C CA . GLY A 1 291 ? 0.800 -4.982 5.254 1.00 94.62 291 GLY A CA 1
ATOM 2281 C C . GLY A 1 291 ? 1.490 -3.923 6.114 1.00 94.62 291 GLY A C 1
ATOM 2282 O O . GLY A 1 291 ? 1.027 -2.787 6.224 1.00 94.62 291 GLY A O 1
ATOM 2283 N N . GLY A 1 292 ? 2.620 -4.260 6.715 1.00 94.31 292 GLY A N 1
ATOM 2284 C CA . GLY A 1 292 ? 3.440 -3.360 7.508 1.00 94.31 292 GLY A CA 1
ATOM 2285 C C . GLY A 1 292 ? 4.912 -3.501 7.154 1.00 94.31 292 GLY A C 1
ATOM 2286 O O . GLY A 1 292 ? 5.463 -4.593 7.191 1.00 94.31 292 GLY A O 1
ATOM 2287 N N . GLN A 1 293 ? 5.563 -2.382 6.841 1.00 92.81 293 GLN A N 1
ATOM 2288 C CA . GLN A 1 293 ? 6.998 -2.336 6.586 1.00 92.81 293 GLN A CA 1
ATOM 2289 C C . GLN A 1 293 ? 7.652 -1.264 7.454 1.00 92.81 293 GLN A C 1
ATOM 2291 O O . GLN A 1 293 ? 7.234 -0.108 7.435 1.00 92.81 293 GLN A O 1
ATOM 2296 N N . GLY A 1 294 ? 8.721 -1.658 8.141 1.00 90.44 294 GLY A N 1
ATOM 2297 C CA . GLY A 1 294 ? 9.645 -0.772 8.846 1.00 90.44 294 GLY A CA 1
ATOM 2298 C C . GLY A 1 294 ? 11.088 -1.134 8.502 1.00 90.44 294 GLY A C 1
ATOM 2299 O O . GLY A 1 294 ? 11.339 -2.085 7.756 1.00 90.44 294 GLY A O 1
ATOM 2300 N N . SER A 1 295 ? 12.058 -0.391 9.032 1.00 89.88 295 SER A N 1
ATOM 2301 C CA . SER A 1 295 ? 13.488 -0.702 8.895 1.00 89.88 295 SER A CA 1
ATOM 2302 C C . SER A 1 295 ? 13.800 -2.032 9.574 1.00 89.88 295 SER A C 1
ATOM 2304 O O . SER A 1 295 ? 13.926 -2.080 10.788 1.00 89.88 295 SER A O 1
ATOM 2306 N N . GLY A 1 296 ? 13.873 -3.117 8.807 1.00 92.88 296 GLY A N 1
ATOM 2307 C CA . GLY A 1 296 ? 14.191 -4.455 9.300 1.00 92.88 296 GLY A CA 1
ATOM 2308 C C . GLY A 1 296 ? 13.014 -5.387 9.610 1.00 92.88 296 GLY A C 1
ATOM 2309 O O . GLY A 1 296 ? 13.263 -6.554 9.898 1.00 92.88 296 GLY A O 1
ATOM 2310 N N . TRP A 1 297 ? 11.757 -4.949 9.508 1.00 95.56 297 TRP A N 1
ATOM 2311 C CA . TRP A 1 297 ? 10.580 -5.804 9.733 1.00 95.56 297 TRP A CA 1
ATOM 2312 C C . TRP A 1 297 ? 9.599 -5.731 8.563 1.00 95.56 297 TRP A C 1
ATOM 2314 O O . TRP A 1 297 ? 9.492 -4.710 7.880 1.00 95.56 297 TRP A O 1
ATOM 2324 N N . MET A 1 298 ? 8.889 -6.837 8.353 1.00 95.88 298 MET A N 1
ATOM 2325 C CA . MET A 1 298 ? 7.795 -6.962 7.399 1.00 95.88 298 MET A CA 1
ATOM 2326 C C . MET A 1 298 ? 6.686 -7.808 8.010 1.00 95.88 298 MET A C 1
ATOM 2328 O O . MET A 1 298 ? 6.934 -8.921 8.477 1.00 95.88 298 MET A O 1
ATOM 2332 N N . THR A 1 299 ? 5.467 -7.305 7.981 1.00 97.81 299 THR A N 1
ATOM 2333 C CA . THR A 1 299 ? 4.288 -7.954 8.545 1.00 97.81 299 THR A CA 1
ATOM 2334 C C . THR A 1 299 ? 3.137 -7.862 7.562 1.00 97.81 299 THR A C 1
ATOM 2336 O O . THR A 1 299 ? 3.098 -6.964 6.726 1.00 97.81 299 THR A O 1
ATOM 2339 N N . ASP A 1 300 ? 2.221 -8.813 7.619 1.00 97.94 300 ASP A N 1
ATOM 2340 C CA . ASP A 1 300 ? 1.043 -8.822 6.769 1.00 97.94 300 ASP A CA 1
ATOM 2341 C C . ASP A 1 300 ? -0.048 -9.699 7.386 1.00 97.94 300 ASP A C 1
ATOM 2343 O O . ASP A 1 300 ? 0.245 -10.697 8.056 1.00 97.94 300 ASP A O 1
ATOM 2347 N N . PHE A 1 301 ? -1.307 -9.333 7.166 1.00 98.38 301 PHE A N 1
ATOM 2348 C CA . PHE A 1 301 ? -2.427 -10.241 7.361 1.00 98.38 301 PHE A CA 1
ATOM 2349 C C . PHE A 1 301 ? -3.433 -10.099 6.222 1.00 98.38 301 PHE A C 1
ATOM 2351 O O . PHE A 1 301 ? -3.627 -9.003 5.698 1.00 98.38 301 PHE A O 1
ATOM 2358 N N . HIS A 1 302 ? -4.100 -11.203 5.895 1.00 98.56 302 HIS A N 1
ATOM 2359 C CA . HIS A 1 302 ? -5.269 -11.244 5.022 1.00 98.56 302 HIS A CA 1
ATOM 2360 C C . HIS A 1 302 ? -6.380 -12.044 5.710 1.00 98.56 302 HIS A C 1
ATOM 2362 O O . HIS A 1 302 ? -6.118 -13.062 6.354 1.00 98.56 302 HIS A O 1
ATOM 2368 N N . ALA A 1 303 ? -7.619 -11.590 5.567 1.00 98.25 303 ALA A N 1
ATOM 2369 C CA . ALA A 1 303 ? -8.811 -12.202 6.137 1.00 98.25 303 ALA A CA 1
ATOM 2370 C C . ALA A 1 303 ? -9.952 -12.181 5.116 1.00 98.25 303 ALA A C 1
ATOM 2372 O O . ALA A 1 303 ? -10.120 -11.194 4.405 1.00 98.25 303 ALA A O 1
ATOM 2373 N N . ILE A 1 304 ? -10.745 -13.249 5.072 1.00 97.94 304 ILE A N 1
ATOM 2374 C CA . ILE A 1 304 ? -11.952 -13.371 4.248 1.00 97.94 304 ILE A CA 1
ATOM 2375 C C . ILE A 1 304 ? -13.145 -13.493 5.202 1.00 97.94 304 ILE A C 1
ATOM 2377 O O . ILE A 1 304 ? -13.449 -14.603 5.657 1.00 97.94 304 ILE A O 1
ATOM 2381 N N . PRO A 1 305 ? -13.797 -12.374 5.577 1.00 96.38 305 PRO A N 1
ATOM 2382 C CA . PRO A 1 305 ? -14.865 -12.378 6.576 1.00 96.38 305 PRO A CA 1
ATOM 2383 C C . PRO A 1 305 ? -16.001 -13.356 6.264 1.00 96.38 305 PRO A C 1
ATOM 2385 O O . PRO A 1 305 ? -16.561 -13.942 7.185 1.00 96.38 305 PRO A O 1
ATOM 2388 N N . GLU A 1 306 ? -16.313 -13.571 4.984 1.00 94.56 306 GLU A N 1
ATOM 2389 C CA . GLU A 1 306 ? -17.411 -14.423 4.521 1.00 94.56 306 GLU A CA 1
ATOM 2390 C C . GLU A 1 306 ? -17.156 -15.924 4.728 1.00 94.56 306 GLU A C 1
ATOM 2392 O O . GLU A 1 306 ? -18.106 -16.691 4.894 1.00 94.56 306 GLU A O 1
ATOM 2397 N N . THR A 1 307 ? -15.894 -16.365 4.717 1.00 96.06 307 THR A N 1
ATOM 2398 C CA . THR A 1 307 ? -15.529 -17.789 4.872 1.00 96.06 307 THR A CA 1
ATOM 2399 C C . THR A 1 307 ? -14.841 -18.091 6.201 1.00 96.06 307 THR A C 1
ATOM 2401 O O . THR A 1 307 ? -14.768 -19.252 6.616 1.00 96.06 307 THR A O 1
ATOM 2404 N N . GLY A 1 308 ? -14.361 -17.053 6.889 1.00 96.69 308 GLY A N 1
ATOM 2405 C CA . GLY A 1 308 ? -13.598 -17.171 8.123 1.00 96.69 308 GLY A CA 1
ATOM 2406 C C . GLY A 1 308 ? -12.168 -17.666 7.892 1.00 96.69 308 GLY A C 1
ATOM 2407 O O . GLY A 1 308 ? -11.511 -18.098 8.842 1.00 96.69 308 GLY A O 1
ATOM 2408 N N . ASP A 1 309 ? -11.693 -17.668 6.645 1.00 98.25 309 ASP A N 1
ATOM 2409 C CA . ASP A 1 309 ? -10.312 -18.005 6.312 1.00 98.25 309 ASP A CA 1
ATOM 2410 C C . ASP A 1 309 ? -9.411 -16.781 6.479 1.00 98.25 309 ASP A C 1
ATOM 2412 O O . ASP A 1 309 ? -9.788 -15.649 6.179 1.00 98.25 309 ASP A O 1
ATOM 2416 N N . GLY A 1 310 ? -8.182 -17.000 6.932 1.00 98.31 310 GLY A N 1
ATOM 2417 C CA . GLY A 1 310 ? -7.208 -15.925 7.067 1.00 98.31 310 GLY A CA 1
ATOM 2418 C C . GLY A 1 310 ? -5.782 -16.425 7.192 1.00 98.31 310 GLY A C 1
ATOM 2419 O O . GLY A 1 310 ? -5.521 -17.607 7.425 1.00 98.31 310 GLY A O 1
ATOM 2420 N N . ILE A 1 311 ? -4.841 -15.506 7.040 1.00 98.75 311 ILE A N 1
ATOM 2421 C CA . ILE A 1 311 ? -3.413 -15.771 7.133 1.00 98.75 311 ILE A CA 1
ATOM 2422 C C . ILE A 1 311 ? -2.704 -14.566 7.745 1.00 98.75 311 ILE A C 1
ATOM 2424 O O . ILE A 1 311 ? -3.004 -13.422 7.419 1.00 98.75 311 ILE A O 1
ATOM 2428 N N . VAL A 1 312 ? -1.756 -14.828 8.641 1.00 98.69 312 VAL A N 1
ATOM 2429 C CA . VAL A 1 312 ? -0.879 -13.824 9.256 1.00 98.69 312 VAL A CA 1
ATOM 2430 C C . VAL A 1 312 ? 0.560 -14.202 8.961 1.00 98.69 312 VAL A C 1
ATOM 2432 O O . VAL A 1 312 ? 0.958 -15.336 9.228 1.00 98.69 312 VAL A O 1
ATOM 2435 N N . LEU A 1 313 ? 1.339 -13.253 8.450 1.00 98.50 313 LEU A N 1
ATOM 2436 C CA . LEU A 1 313 ? 2.730 -13.416 8.042 1.00 98.50 313 LEU A CA 1
ATOM 2437 C C . LEU A 1 313 ? 3.597 -12.376 8.756 1.00 98.50 313 LEU A C 1
ATOM 2439 O O . LEU A 1 313 ? 3.452 -11.184 8.516 1.00 98.50 313 LEU A O 1
ATOM 2443 N N . LEU A 1 314 ? 4.535 -12.801 9.604 1.00 98.38 314 LEU A N 1
ATOM 2444 C CA . LEU A 1 314 ? 5.487 -11.897 10.259 1.00 98.38 314 LEU A CA 1
ATOM 2445 C C . LEU A 1 314 ? 6.921 -12.290 9.916 1.00 98.38 314 LEU A C 1
ATOM 2447 O O . LEU A 1 314 ? 7.294 -13.459 9.987 1.00 98.38 314 LEU A O 1
ATOM 2451 N N . SER A 1 315 ? 7.762 -11.318 9.592 1.00 97.94 315 SER A N 1
ATOM 2452 C CA . SER A 1 315 ? 9.186 -11.521 9.360 1.00 97.94 315 SER A CA 1
ATOM 2453 C C . SER A 1 315 ? 9.999 -10.378 9.933 1.00 97.94 315 SER A C 1
ATOM 2455 O O . SER A 1 315 ? 9.615 -9.212 9.891 1.00 97.94 315 SER A O 1
ATOM 2457 N N . ASN A 1 316 ? 11.179 -10.715 10.436 1.00 97.50 316 ASN A N 1
ATOM 2458 C CA . ASN A 1 316 ? 12.170 -9.738 10.849 1.00 97.50 316 ASN A CA 1
ATOM 2459 C C . ASN A 1 316 ? 13.143 -9.428 9.705 1.00 97.50 316 ASN A C 1
ATOM 2461 O O . ASN A 1 316 ? 14.344 -9.308 9.927 1.00 97.50 316 ASN A O 1
ATOM 2465 N N . SER A 1 317 ? 12.647 -9.354 8.466 1.00 95.62 317 SER A N 1
ATOM 2466 C CA . SER A 1 317 ? 13.444 -8.868 7.346 1.00 95.62 317 SER A CA 1
ATOM 2467 C C . SER A 1 317 ? 12.615 -8.202 6.261 1.00 95.62 317 SER A C 1
ATOM 2469 O O . SER A 1 317 ? 11.583 -8.724 5.844 1.00 95.62 317 SER A O 1
ATOM 2471 N N . GLN A 1 318 ? 13.132 -7.093 5.728 1.00 91.88 318 GLN A N 1
ATOM 2472 C CA . GLN A 1 318 ? 12.528 -6.390 4.590 1.00 91.88 318 GLN A CA 1
ATOM 2473 C C . GLN A 1 318 ? 12.623 -7.176 3.273 1.00 91.88 318 GLN A C 1
ATOM 2475 O O . GLN A 1 318 ? 11.842 -6.938 2.355 1.00 91.88 318 GLN A O 1
ATOM 2480 N N . ARG A 1 319 ? 13.527 -8.162 3.175 1.00 92.25 319 ARG A N 1
ATOM 2481 C CA . ARG A 1 319 ? 13.724 -8.980 1.963 1.00 92.25 319 ARG A CA 1
ATOM 2482 C C . ARG A 1 319 ? 12.613 -9.998 1.700 1.00 92.25 319 ARG A C 1
ATOM 2484 O O . ARG A 1 319 ? 12.662 -10.719 0.705 1.00 92.25 319 ARG A O 1
ATOM 2491 N N . VAL A 1 320 ? 11.642 -10.125 2.604 1.00 94.50 320 VAL A N 1
ATOM 2492 C CA . VAL A 1 320 ? 10.650 -11.206 2.559 1.00 94.50 320 VAL A CA 1
ATOM 2493 C C . VAL A 1 320 ? 9.499 -10.956 1.577 1.00 94.50 320 VAL A C 1
ATOM 2495 O O . VAL A 1 320 ? 8.756 -11.895 1.310 1.00 94.50 320 VAL A O 1
ATOM 2498 N N . TRP A 1 321 ? 9.358 -9.750 1.013 1.00 91.25 321 TRP A N 1
ATOM 2499 C CA . TRP A 1 321 ? 8.267 -9.365 0.098 1.00 91.25 321 TRP A CA 1
ATOM 2500 C C . TRP A 1 321 ? 7.934 -10.428 -0.969 1.00 91.25 321 TRP A C 1
ATOM 2502 O O . TRP A 1 321 ? 6.791 -10.890 -1.005 1.00 91.25 321 TRP A O 1
ATOM 2512 N N . PRO A 1 322 ? 8.892 -10.912 -1.790 1.00 92.69 322 PRO A N 1
ATOM 2513 C CA . PRO A 1 322 ? 8.594 -11.959 -2.771 1.00 92.69 322 PRO A CA 1
ATOM 2514 C C . PRO A 1 322 ? 8.161 -13.283 -2.130 1.00 92.69 322 PRO A C 1
ATOM 2516 O O . PRO A 1 322 ? 7.366 -14.029 -2.694 1.00 92.69 322 PRO A O 1
ATOM 2519 N N . GLY A 1 323 ? 8.680 -13.579 -0.936 1.00 94.12 323 GLY A N 1
ATOM 2520 C CA . GLY A 1 323 ? 8.278 -14.737 -0.148 1.00 94.12 323 GLY A CA 1
ATOM 2521 C C . GLY A 1 323 ? 6.824 -14.647 0.310 1.00 94.12 323 GLY A C 1
ATOM 2522 O O . GLY A 1 323 ? 6.103 -15.632 0.180 1.00 94.12 323 GLY A O 1
ATOM 2523 N N . PHE A 1 324 ? 6.380 -13.479 0.787 1.00 95.50 324 PHE A N 1
ATOM 2524 C CA . PHE A 1 324 ? 4.976 -13.244 1.145 1.00 95.50 324 PHE A CA 1
ATOM 2525 C C . PHE A 1 324 ? 4.079 -13.369 -0.086 1.00 95.50 324 PHE A C 1
ATOM 2527 O O . PHE A 1 324 ? 3.094 -14.095 -0.034 1.00 95.50 324 PHE A O 1
ATOM 2534 N N . ALA A 1 325 ? 4.468 -12.776 -1.219 1.00 95.12 325 ALA A N 1
ATOM 2535 C CA . ALA A 1 325 ? 3.724 -12.891 -2.472 1.00 95.12 325 ALA A CA 1
ATOM 2536 C C . ALA A 1 325 ? 3.530 -14.352 -2.924 1.00 95.12 325 ALA A C 1
ATOM 2538 O O . ALA A 1 325 ? 2.430 -14.732 -3.326 1.00 95.12 325 ALA A O 1
ATOM 2539 N N . CYS A 1 326 ? 4.567 -15.193 -2.822 1.00 95.19 326 CYS A N 1
ATOM 2540 C CA . CYS A 1 326 ? 4.448 -16.628 -3.099 1.00 95.19 326 CYS A CA 1
ATOM 2541 C C . CYS A 1 326 ? 3.486 -17.325 -2.127 1.00 95.19 326 CYS A C 1
ATOM 2543 O O . CYS A 1 326 ? 2.626 -18.082 -2.563 1.00 95.19 326 CYS A O 1
ATOM 2545 N N . ILE A 1 327 ? 3.601 -17.050 -0.824 1.00 96.50 327 ILE A N 1
ATOM 2546 C CA . ILE A 1 327 ? 2.759 -17.683 0.202 1.00 96.50 327 ILE A CA 1
ATOM 2547 C C . ILE A 1 327 ? 1.289 -17.280 0.043 1.00 96.50 327 ILE A C 1
ATOM 2549 O O . ILE A 1 327 ? 0.419 -18.140 0.122 1.00 96.50 327 ILE A O 1
ATOM 2553 N N . LEU A 1 328 ? 1.001 -16.004 -0.221 1.00 97.25 328 LEU A N 1
ATOM 2554 C CA . LEU A 1 328 ? -0.362 -15.511 -0.442 1.00 97.25 328 LEU A CA 1
ATOM 2555 C C . LEU A 1 328 ? -0.975 -16.091 -1.722 1.00 97.25 328 LEU A C 1
ATOM 2557 O O . LEU A 1 328 ? -2.150 -16.462 -1.734 1.00 97.25 328 LEU A O 1
ATOM 2561 N N . LYS A 1 329 ? -0.177 -16.236 -2.787 1.00 95.88 329 LYS A N 1
ATOM 2562 C CA . LYS A 1 329 ? -0.596 -16.919 -4.018 1.00 95.88 329 LYS A CA 1
ATOM 2563 C C . LYS A 1 329 ? -0.928 -18.394 -3.765 1.00 95.88 329 LYS A C 1
ATOM 2565 O O . LYS A 1 329 ? -1.953 -18.873 -4.241 1.00 95.88 329 LYS A O 1
ATOM 2570 N N . ASP A 1 330 ? -0.095 -19.102 -3.007 1.00 96.50 330 ASP A N 1
ATOM 2571 C CA . ASP A 1 330 ? -0.336 -20.508 -2.665 1.00 96.50 330 ASP A CA 1
ATOM 2572 C C . ASP A 1 330 ? -1.556 -20.661 -1.742 1.00 96.50 330 ASP A C 1
ATOM 2574 O O . ASP A 1 330 ? -2.362 -21.569 -1.933 1.00 96.50 330 ASP A O 1
ATOM 2578 N N . TRP A 1 331 ? -1.732 -19.753 -0.777 1.00 97.75 331 TRP A N 1
ATOM 2579 C CA . TRP A 1 331 ? -2.879 -19.734 0.134 1.00 97.75 331 TRP A CA 1
ATOM 2580 C C . TRP A 1 331 ? -4.199 -19.498 -0.610 1.00 97.75 331 TRP A C 1
ATOM 2582 O O . TRP A 1 331 ? -5.125 -20.292 -0.469 1.00 97.75 331 TRP A O 1
ATOM 2592 N N . THR A 1 332 ? -4.271 -18.479 -1.468 1.00 97.31 332 THR A N 1
ATOM 2593 C CA . THR A 1 332 ? -5.468 -18.219 -2.293 1.00 97.31 332 THR A CA 1
ATOM 2594 C C . THR A 1 332 ? -5.751 -19.358 -3.270 1.00 97.31 332 THR A C 1
ATOM 2596 O O . THR A 1 332 ? -6.893 -19.801 -3.378 1.00 97.31 332 THR A O 1
ATOM 2599 N N . SER A 1 333 ? -4.715 -19.931 -3.894 1.00 96.50 333 SER A N 1
ATOM 2600 C CA . SER A 1 333 ? -4.869 -21.123 -4.735 1.00 96.50 333 SER A CA 1
ATOM 2601 C C . SER A 1 333 ? -5.382 -22.334 -3.952 1.00 96.50 333 SER A C 1
ATOM 2603 O O . SER A 1 333 ? -6.164 -23.112 -4.496 1.00 96.50 333 SER A O 1
ATOM 2605 N N . TRP A 1 334 ? -4.954 -22.517 -2.700 1.00 96.44 334 TRP A N 1
ATOM 2606 C CA . TRP A 1 334 ? -5.434 -23.596 -1.833 1.00 96.44 334 TRP A CA 1
ATOM 2607 C C . TRP A 1 334 ? -6.912 -23.430 -1.463 1.00 96.44 334 TRP A C 1
ATOM 2609 O O . TRP A 1 334 ? -7.633 -24.425 -1.394 1.00 96.44 334 TRP A O 1
ATOM 2619 N N . LEU A 1 335 ? -7.376 -22.188 -1.307 1.00 96.81 335 LEU A N 1
ATOM 2620 C CA . LEU A 1 335 ? -8.791 -21.860 -1.108 1.00 96.81 335 LEU A CA 1
ATOM 2621 C C . LEU A 1 335 ? -9.627 -21.948 -2.398 1.00 96.81 335 LEU A C 1
ATOM 2623 O O . LEU A 1 335 ? -10.846 -21.813 -2.346 1.00 96.81 335 LEU A O 1
ATOM 2627 N N . GLY A 1 336 ? -8.998 -22.189 -3.553 1.00 97.12 336 GLY A N 1
ATOM 2628 C CA . GLY A 1 336 ? -9.680 -22.208 -4.846 1.00 97.12 336 GLY A CA 1
ATOM 2629 C C . GLY A 1 336 ? -10.063 -20.816 -5.347 1.00 97.12 336 GLY A C 1
ATOM 2630 O O . GLY A 1 336 ? -11.011 -20.691 -6.114 1.00 97.12 336 GLY A O 1
ATOM 2631 N N . LEU A 1 337 ? -9.340 -19.773 -4.942 1.00 97.38 337 LEU A N 1
ATOM 2632 C CA . LEU A 1 337 ? -9.586 -18.383 -5.326 1.00 97.38 337 LEU A CA 1
ATOM 2633 C C . LEU A 1 337 ? -8.567 -17.892 -6.359 1.00 97.38 337 LEU A C 1
ATOM 2635 O O . LEU A 1 337 ? -7.462 -18.432 -6.475 1.00 97.38 337 LEU A O 1
ATOM 2639 N N . SER A 1 338 ? -8.921 -16.833 -7.088 1.00 95.81 338 SER A N 1
ATOM 2640 C CA . SER A 1 338 ? -7.966 -16.081 -7.898 1.00 95.81 338 SER A CA 1
ATOM 2641 C C . SER A 1 338 ? -6.797 -15.584 -7.032 1.00 95.81 338 SER A C 1
ATOM 2643 O O . SER A 1 338 ? -7.001 -15.306 -5.849 1.00 95.81 338 SER A O 1
ATOM 2645 N N . PRO A 1 339 ? -5.579 -15.442 -7.588 1.00 94.69 339 PRO A N 1
ATOM 2646 C CA . PRO A 1 339 ? -4.420 -15.017 -6.809 1.00 94.69 339 PRO A CA 1
ATOM 2647 C C . PRO A 1 339 ? -4.660 -13.686 -6.091 1.00 94.69 339 PRO A C 1
ATOM 2649 O O . PRO A 1 339 ? -5.139 -12.744 -6.720 1.00 94.69 339 PRO A O 1
ATOM 2652 N N . ALA A 1 340 ? -4.259 -13.599 -4.819 1.00 95.12 340 ALA A N 1
ATOM 2653 C CA . ALA A 1 340 ? -4.171 -12.320 -4.108 1.00 95.12 340 ALA A CA 1
ATOM 2654 C C . ALA A 1 340 ? -3.334 -11.316 -4.915 1.00 95.12 340 ALA A C 1
ATOM 2656 O O . ALA A 1 340 ? -2.363 -11.706 -5.579 1.00 95.12 340 ALA A O 1
ATOM 2657 N N . GLY A 1 341 ? -3.652 -10.028 -4.818 1.00 92.62 341 GLY A N 1
ATOM 2658 C CA . GLY A 1 341 ? -3.030 -8.968 -5.603 1.00 92.62 341 GLY A CA 1
ATOM 2659 C C . GLY A 1 341 ? -1.512 -8.914 -5.451 1.00 92.62 341 GLY A C 1
ATOM 2660 O O . GLY A 1 341 ? -0.797 -8.734 -6.439 1.00 92.62 341 GLY A O 1
ATOM 2661 N N . MET A 1 342 ? -0.974 -9.198 -4.255 1.00 91.94 342 MET A N 1
ATOM 2662 C CA . MET A 1 342 ? 0.482 -9.275 -4.041 1.00 91.94 342 MET A CA 1
ATOM 2663 C C . MET A 1 342 ? 1.154 -10.349 -4.909 1.00 91.94 342 MET A C 1
ATOM 2665 O O . MET A 1 342 ? 2.342 -10.241 -5.221 1.00 91.94 342 MET A O 1
ATOM 2669 N N . GLY A 1 343 ? 0.404 -11.355 -5.367 1.00 91.00 343 GLY A N 1
ATOM 2670 C CA . GLY A 1 343 ? 0.859 -12.371 -6.311 1.00 91.00 343 GLY A CA 1
ATOM 2671 C C . GLY A 1 343 ? 1.406 -11.796 -7.623 1.00 91.00 343 GLY A C 1
ATOM 2672 O O . GLY A 1 343 ? 2.220 -12.458 -8.274 1.00 91.00 343 GLY A O 1
ATOM 2673 N N . ILE A 1 344 ? 1.064 -10.549 -7.983 1.00 90.69 344 ILE A N 1
ATOM 2674 C CA . ILE A 1 344 ? 1.641 -9.846 -9.139 1.00 90.69 344 ILE A CA 1
ATOM 2675 C C . ILE A 1 344 ? 3.169 -9.725 -9.055 1.00 90.69 344 ILE A C 1
ATOM 2677 O O . ILE A 1 344 ? 3.845 -9.761 -10.083 1.00 90.69 344 ILE A O 1
ATOM 2681 N N . ILE A 1 345 ? 3.736 -9.661 -7.844 1.00 91.06 345 ILE A N 1
ATOM 2682 C CA . ILE A 1 345 ? 5.187 -9.579 -7.618 1.00 91.06 345 ILE A CA 1
ATOM 2683 C C . ILE A 1 345 ? 5.895 -10.818 -8.179 1.00 91.06 345 ILE A C 1
ATOM 2685 O O . ILE A 1 345 ? 6.979 -10.708 -8.753 1.00 91.06 345 ILE A O 1
ATOM 2689 N N . VAL A 1 346 ? 5.262 -11.992 -8.088 1.00 91.25 346 VAL A N 1
ATOM 2690 C CA . VAL A 1 346 ? 5.814 -13.247 -8.620 1.00 91.25 346 VAL A CA 1
ATOM 2691 C C . VAL A 1 346 ? 5.936 -13.186 -10.143 1.00 91.25 346 VAL A C 1
ATOM 2693 O O . VAL A 1 346 ? 6.955 -13.590 -10.707 1.00 91.25 346 VAL A O 1
ATOM 2696 N N . GLU A 1 347 ? 4.915 -12.666 -10.825 1.00 91.31 347 GLU A N 1
ATOM 2697 C CA . GLU A 1 347 ? 4.926 -12.538 -12.285 1.00 91.31 347 GLU A CA 1
ATOM 2698 C C . GLU A 1 347 ? 5.849 -11.400 -12.746 1.00 91.31 347 GLU A C 1
ATOM 2700 O O . GLU A 1 347 ? 6.609 -11.569 -13.704 1.00 91.31 347 GLU A O 1
ATOM 2705 N N . LEU A 1 348 ? 5.881 -10.287 -12.006 1.00 91.62 348 LEU A N 1
ATOM 2706 C CA . LEU A 1 348 ? 6.826 -9.192 -12.217 1.00 91.62 348 LEU A CA 1
ATOM 2707 C C . LEU A 1 348 ? 8.274 -9.686 -12.133 1.00 91.62 348 LEU A C 1
ATOM 2709 O O . LEU A 1 348 ? 9.078 -9.367 -13.007 1.00 91.62 348 LEU A O 1
ATOM 2713 N N . GLN A 1 349 ? 8.610 -10.507 -11.134 1.00 91.38 349 GLN A N 1
ATOM 2714 C CA . GLN A 1 349 ? 9.956 -11.054 -10.983 1.00 91.38 349 GLN A CA 1
ATOM 2715 C C . GLN A 1 349 ? 10.365 -11.890 -12.208 1.00 91.38 349 GLN A C 1
ATOM 2717 O O . GLN A 1 349 ? 11.479 -11.733 -12.711 1.00 91.38 349 GLN A O 1
ATOM 2722 N N . LYS A 1 350 ? 9.471 -12.734 -12.743 1.00 92.31 350 LYS A N 1
ATOM 2723 C CA . LYS A 1 350 ? 9.743 -13.504 -13.974 1.00 92.31 350 LYS A CA 1
ATOM 2724 C C . LYS A 1 350 ? 9.960 -12.587 -15.178 1.00 92.31 350 LYS A C 1
ATOM 2726 O O . LYS A 1 350 ? 10.919 -12.782 -15.926 1.00 92.31 350 LYS A O 1
ATOM 2731 N N . ALA A 1 351 ? 9.097 -11.586 -15.351 1.00 94.88 351 ALA A N 1
ATOM 2732 C CA . ALA A 1 351 ? 9.194 -10.631 -16.451 1.00 94.88 351 ALA A CA 1
ATOM 2733 C C . ALA A 1 351 ? 10.510 -9.839 -16.396 1.00 94.88 351 ALA A C 1
ATOM 2735 O O . ALA A 1 351 ? 11.214 -9.727 -17.403 1.00 94.88 351 ALA A O 1
ATOM 2736 N N . VAL A 1 352 ? 10.888 -9.363 -15.206 1.00 95.50 352 VAL A N 1
ATOM 2737 C CA . VAL A 1 352 ? 12.139 -8.635 -14.975 1.00 95.50 352 VAL A CA 1
ATOM 2738 C C . VAL A 1 352 ? 13.353 -9.513 -15.272 1.00 95.50 352 VAL A C 1
ATOM 2740 O O . VAL A 1 352 ? 14.258 -9.060 -15.965 1.00 95.50 352 VAL A O 1
ATOM 2743 N N . TRP A 1 353 ? 13.371 -10.782 -14.858 1.00 95.81 353 TRP A N 1
ATOM 2744 C CA . TRP A 1 353 ? 14.471 -11.694 -15.202 1.00 95.81 353 TRP A CA 1
ATOM 2745 C C . TRP A 1 353 ? 14.561 -12.009 -16.697 1.00 95.81 353 TRP A C 1
ATOM 2747 O O . TRP A 1 353 ? 15.666 -12.095 -17.242 1.00 95.81 353 TRP A O 1
ATOM 2757 N N . GLY A 1 354 ? 13.421 -12.128 -17.382 1.00 96.81 354 GLY A N 1
ATOM 2758 C CA . GLY A 1 354 ? 13.377 -12.229 -18.841 1.00 96.81 354 GLY A CA 1
ATOM 2759 C C . GLY A 1 354 ? 13.997 -11.000 -19.515 1.00 96.81 354 GLY A C 1
ATOM 2760 O O . GLY A 1 354 ? 14.859 -11.135 -20.388 1.00 96.81 354 GLY A O 1
ATOM 2761 N N . MET A 1 355 ? 13.635 -9.801 -19.049 1.00 96.75 355 MET A N 1
ATOM 2762 C CA . MET A 1 355 ? 14.212 -8.538 -19.515 1.00 96.75 355 MET A CA 1
ATOM 2763 C C . MET A 1 355 ? 15.716 -8.450 -19.222 1.00 96.75 355 MET A C 1
ATOM 2765 O O . MET A 1 355 ? 16.484 -8.103 -20.118 1.00 96.75 355 MET A O 1
ATOM 2769 N N . ILE A 1 356 ? 16.153 -8.800 -18.008 1.00 97.31 356 ILE A N 1
ATOM 2770 C CA . ILE A 1 356 ? 17.569 -8.809 -17.613 1.00 97.31 356 ILE A CA 1
ATOM 2771 C C . ILE A 1 356 ? 18.364 -9.726 -18.540 1.00 97.31 356 ILE A C 1
ATOM 2773 O O . ILE A 1 356 ? 19.399 -9.325 -19.066 1.00 97.31 356 ILE A O 1
ATOM 2777 N N . THR A 1 357 ? 17.858 -10.931 -18.803 1.00 97.69 357 THR A N 1
ATOM 2778 C CA . THR A 1 357 ? 18.519 -11.917 -19.669 1.00 97.69 357 THR A CA 1
ATOM 2779 C C . THR A 1 357 ? 18.666 -11.389 -21.097 1.00 97.69 357 THR A C 1
ATOM 2781 O O . THR A 1 357 ? 19.749 -11.466 -21.682 1.00 97.69 357 THR A O 1
ATOM 2784 N N . LEU A 1 358 ? 17.606 -10.788 -21.647 1.00 97.25 358 LEU A N 1
ATOM 2785 C CA . LEU A 1 358 ? 17.636 -10.170 -22.970 1.00 97.25 358 LEU A CA 1
ATOM 2786 C C . LEU A 1 358 ? 18.639 -9.010 -23.032 1.00 97.25 358 LEU A C 1
ATOM 2788 O O . LEU A 1 358 ? 19.441 -8.932 -23.964 1.00 97.25 358 LEU A O 1
ATOM 2792 N N . LEU A 1 359 ? 18.627 -8.117 -22.042 1.00 96.69 359 LEU A N 1
ATOM 2793 C CA . LEU A 1 359 ? 19.535 -6.973 -22.000 1.00 96.69 359 LEU A CA 1
ATOM 2794 C C . LEU A 1 359 ? 20.989 -7.411 -21.831 1.00 96.69 359 LEU A C 1
ATOM 2796 O O . LEU A 1 359 ? 21.853 -6.888 -22.532 1.00 96.69 359 LEU A O 1
ATOM 2800 N N . LEU A 1 360 ? 21.266 -8.408 -20.987 1.00 97.38 360 LEU A N 1
ATOM 2801 C CA . LEU A 1 360 ? 22.601 -8.990 -20.846 1.00 97.38 360 LEU A CA 1
ATOM 2802 C C . LEU A 1 360 ? 23.088 -9.576 -22.173 1.00 97.38 360 LEU A C 1
ATOM 2804 O O . LEU A 1 360 ? 24.231 -9.331 -22.563 1.00 97.38 360 LEU A O 1
ATOM 2808 N N . PHE A 1 361 ? 22.227 -10.290 -22.905 1.00 97.88 361 PHE A N 1
ATOM 2809 C CA . PHE A 1 361 ? 22.555 -10.790 -24.239 1.00 97.88 361 PHE A CA 1
ATOM 2810 C C . PHE A 1 361 ? 22.884 -9.649 -25.212 1.00 97.88 361 PHE A C 1
ATOM 2812 O O . PHE A 1 361 ? 23.922 -9.687 -25.873 1.00 97.88 361 PHE A O 1
ATOM 2819 N N . LEU A 1 362 ? 22.055 -8.602 -25.271 1.00 97.19 362 LEU A N 1
ATOM 2820 C CA . LEU A 1 362 ? 22.270 -7.451 -26.154 1.00 97.19 362 LEU A CA 1
ATOM 2821 C C . LEU A 1 362 ? 23.547 -6.676 -25.804 1.00 97.19 362 LEU A C 1
ATOM 2823 O O . LEU A 1 362 ? 24.315 -6.327 -26.704 1.00 97.19 362 LEU A O 1
ATOM 2827 N N . VAL A 1 363 ? 23.803 -6.437 -24.516 1.00 97.31 363 VAL A N 1
ATOM 2828 C CA . VAL A 1 363 ? 25.025 -5.797 -24.008 1.00 97.31 363 VAL A CA 1
ATOM 2829 C C . VAL A 1 363 ? 26.245 -6.630 -24.378 1.00 97.31 363 VAL A C 1
ATOM 2831 O O . VAL A 1 363 ? 27.209 -6.092 -24.922 1.00 97.31 363 VAL A O 1
ATOM 2834 N N . SER A 1 364 ? 26.194 -7.945 -24.167 1.00 97.38 364 SER A N 1
ATOM 2835 C CA . SER A 1 364 ? 27.297 -8.861 -24.473 1.00 97.38 364 SER A CA 1
ATOM 2836 C C . SER A 1 364 ? 27.566 -8.926 -25.976 1.00 97.38 364 SER A C 1
ATOM 2838 O O . SER A 1 364 ? 28.705 -8.768 -26.415 1.00 97.38 364 SER A O 1
ATOM 2840 N N . TRP A 1 365 ? 26.513 -9.060 -26.786 1.00 97.31 365 TRP A N 1
ATOM 2841 C CA . TRP A 1 365 ? 26.583 -9.053 -28.246 1.00 97.31 365 TRP A CA 1
ATOM 2842 C C . TRP A 1 365 ? 27.173 -7.750 -28.788 1.00 97.31 365 TRP A C 1
ATOM 2844 O O . TRP A 1 365 ? 28.051 -7.764 -29.657 1.00 97.31 365 TRP A O 1
ATOM 2854 N N . ARG A 1 366 ? 26.720 -6.601 -28.272 1.00 95.81 366 ARG A N 1
ATOM 2855 C CA . ARG A 1 366 ? 27.237 -5.291 -28.681 1.00 95.81 366 ARG A CA 1
ATOM 2856 C C . ARG A 1 366 ? 28.673 -5.077 -28.238 1.00 95.81 366 ARG A C 1
ATOM 2858 O O . ARG A 1 366 ? 29.468 -4.617 -29.054 1.00 95.81 366 ARG A O 1
ATOM 2865 N N . THR A 1 367 ? 29.017 -5.466 -27.017 1.00 96.06 367 THR A N 1
ATOM 2866 C CA . THR A 1 367 ? 30.391 -5.422 -26.507 1.00 96.06 367 THR A CA 1
ATOM 2867 C C . THR A 1 367 ? 31.313 -6.259 -27.388 1.00 96.06 367 THR A C 1
ATOM 2869 O O . THR A 1 367 ? 32.303 -5.744 -27.902 1.00 96.06 367 THR A O 1
ATOM 2872 N N . TRP A 1 368 ? 30.945 -7.514 -27.667 1.00 96.50 368 TRP A N 1
ATOM 2873 C CA . TRP A 1 368 ? 31.699 -8.398 -28.556 1.00 96.50 368 TRP A CA 1
ATOM 2874 C C . TRP A 1 368 ? 31.837 -7.824 -29.968 1.00 96.50 368 TRP A C 1
ATOM 2876 O O . TRP A 1 368 ? 32.926 -7.839 -30.537 1.00 96.50 368 TRP A O 1
ATOM 2886 N N . THR A 1 369 ? 30.760 -7.261 -30.523 1.00 93.88 369 THR A N 1
ATOM 2887 C CA . THR A 1 369 ? 30.784 -6.621 -31.846 1.00 93.88 369 THR A CA 1
ATOM 2888 C C . THR A 1 369 ? 31.763 -5.448 -31.876 1.00 93.88 369 THR A C 1
ATOM 2890 O O . THR A 1 369 ? 32.552 -5.349 -32.814 1.00 93.88 369 THR A O 1
ATOM 2893 N N . ILE A 1 370 ? 31.742 -4.582 -30.856 1.00 92.12 370 ILE A N 1
ATOM 2894 C CA . ILE A 1 370 ? 32.666 -3.447 -30.737 1.00 92.12 370 ILE A CA 1
ATOM 2895 C C . ILE A 1 370 ? 34.103 -3.957 -30.630 1.00 92.12 370 ILE A C 1
ATOM 2897 O O . ILE A 1 370 ? 34.937 -3.528 -31.417 1.00 92.12 370 ILE A O 1
ATOM 2901 N N . ILE A 1 371 ? 34.379 -4.919 -29.743 1.00 93.31 371 ILE A N 1
ATOM 2902 C CA . ILE A 1 371 ? 35.718 -5.501 -29.567 1.00 93.31 371 ILE A CA 1
ATOM 2903 C C . ILE A 1 371 ? 36.221 -6.110 -30.877 1.00 93.31 371 ILE A C 1
ATOM 2905 O O . ILE A 1 371 ? 37.314 -5.779 -31.329 1.00 93.31 371 ILE A O 1
ATOM 2909 N N . ARG A 1 372 ? 35.420 -6.961 -31.529 1.00 94.88 372 ARG A N 1
ATOM 2910 C CA . ARG A 1 372 ? 35.780 -7.607 -32.797 1.00 94.88 372 ARG A CA 1
ATOM 2911 C C . ARG A 1 372 ? 36.054 -6.579 -33.892 1.00 94.88 372 ARG A C 1
ATOM 2913 O O . ARG A 1 372 ? 37.016 -6.732 -34.640 1.00 94.88 372 ARG A O 1
ATOM 2920 N N . GLU A 1 373 ? 35.225 -5.544 -34.005 1.00 90.31 373 GLU A N 1
ATOM 2921 C CA . GLU A 1 373 ? 35.402 -4.471 -34.991 1.00 90.31 373 GLU A CA 1
ATOM 2922 C C . GLU A 1 373 ? 36.625 -3.602 -34.688 1.00 90.31 373 GLU A C 1
ATOM 2924 O O . GLU A 1 373 ? 37.317 -3.183 -35.611 1.00 90.31 373 GLU A O 1
ATOM 2929 N N . THR A 1 374 ? 36.941 -3.368 -33.416 1.00 88.06 374 THR A N 1
ATOM 2930 C CA . THR A 1 374 ? 38.155 -2.649 -33.019 1.00 88.06 374 THR A CA 1
ATOM 2931 C C . THR A 1 374 ? 39.411 -3.470 -33.306 1.00 88.06 374 THR A C 1
ATOM 2933 O O . THR A 1 374 ? 40.347 -2.953 -33.908 1.00 88.06 374 THR A O 1
ATOM 2936 N N . VAL A 1 375 ? 39.420 -4.764 -32.968 1.00 90.50 375 VAL A N 1
ATOM 2937 C CA . VAL A 1 375 ? 40.551 -5.672 -33.247 1.00 90.50 375 VAL A CA 1
ATOM 2938 C C . VAL A 1 375 ? 40.773 -5.860 -34.751 1.00 90.50 375 VAL A C 1
ATOM 2940 O O . VAL A 1 375 ? 41.913 -5.942 -35.196 1.00 90.50 375 VAL A O 1
ATOM 2943 N N . SER A 1 376 ? 39.705 -5.884 -35.552 1.00 88.19 376 SER A N 1
ATOM 2944 C CA . SER A 1 376 ? 39.798 -5.977 -37.020 1.00 88.19 376 SER A CA 1
ATOM 2945 C C . SER A 1 376 ? 40.100 -4.642 -37.714 1.00 88.19 376 SER A C 1
ATOM 2947 O O . SER A 1 376 ? 40.144 -4.595 -38.941 1.00 88.19 376 SER A O 1
ATOM 2949 N N . GLY A 1 377 ? 40.296 -3.550 -36.964 1.00 83.19 377 GLY A N 1
ATOM 2950 C CA . GLY A 1 377 ? 40.587 -2.221 -37.516 1.00 83.19 377 GLY A CA 1
ATOM 2951 C C . GLY A 1 377 ? 39.392 -1.520 -38.178 1.00 83.19 377 GLY A C 1
ATOM 2952 O O . GLY A 1 377 ? 39.535 -0.413 -38.699 1.00 83.19 377 GLY A O 1
ATOM 2953 N N . ILE A 1 378 ? 38.202 -2.130 -38.129 1.00 83.69 378 ILE A N 1
ATOM 2954 C CA . ILE A 1 378 ? 36.936 -1.556 -38.611 1.00 83.69 378 ILE A CA 1
ATOM 2955 C C . ILE A 1 378 ? 36.486 -0.405 -37.708 1.00 83.69 378 ILE A C 1
ATOM 2957 O O . ILE A 1 378 ? 35.801 0.499 -38.168 1.00 83.69 378 ILE A O 1
ATOM 2961 N N . ARG A 1 379 ? 36.831 -0.426 -36.418 1.00 84.81 379 ARG A N 1
ATOM 2962 C CA . ARG A 1 379 ? 36.630 0.691 -35.486 1.00 84.81 379 ARG A CA 1
ATOM 2963 C C . ARG A 1 379 ? 37.965 1.191 -34.977 1.00 84.81 379 ARG A C 1
ATOM 2965 O O . ARG A 1 379 ? 38.817 0.404 -34.582 1.00 84.81 379 ARG A O 1
ATOM 2972 N N . SER A 1 380 ? 38.104 2.503 -34.890 1.00 80.50 380 SER A N 1
ATOM 2973 C CA . SER A 1 380 ? 39.284 3.148 -34.321 1.00 80.50 380 SER A CA 1
ATOM 2974 C C . SER A 1 380 ? 38.861 4.297 -33.422 1.00 80.50 380 SER A C 1
ATOM 2976 O O . SER A 1 380 ? 37.841 4.941 -33.670 1.00 80.50 380 SER A O 1
ATOM 2978 N N . PHE A 1 381 ? 39.661 4.585 -32.397 1.00 79.62 381 PHE A N 1
ATOM 2979 C CA . PHE A 1 381 ? 39.456 5.769 -31.570 1.00 79.62 381 PHE A CA 1
ATOM 2980 C C . PHE A 1 381 ? 39.485 7.025 -32.445 1.00 79.62 381 PHE A C 1
ATOM 2982 O O . PHE A 1 381 ? 40.444 7.253 -33.185 1.00 79.62 381 PHE A O 1
ATOM 2989 N N . GLY A 1 382 ? 38.435 7.843 -32.385 1.00 70.06 382 GLY A N 1
ATOM 2990 C CA . GLY A 1 382 ? 38.400 9.042 -33.207 1.00 70.06 382 GLY A CA 1
ATOM 2991 C C . GLY A 1 382 ? 37.144 9.888 -33.064 1.00 70.06 382 GLY A C 1
ATOM 2992 O O . GLY A 1 382 ? 36.007 9.426 -33.144 1.00 70.06 382 GLY A O 1
ATOM 2993 N N . PHE A 1 383 ? 37.341 11.201 -32.973 1.00 61.06 383 PHE A N 1
ATOM 2994 C CA . PHE A 1 383 ? 36.240 12.163 -33.055 1.00 61.06 383 PHE A CA 1
ATOM 2995 C C . PHE A 1 383 ? 35.765 12.409 -34.498 1.00 61.06 383 PHE A C 1
ATOM 2997 O O . PHE A 1 383 ? 34.692 12.987 -34.684 1.00 61.06 383 PHE A O 1
ATOM 3004 N N . ARG A 1 384 ? 36.522 11.942 -35.501 1.00 57.16 384 ARG A N 1
ATOM 3005 C CA . ARG A 1 384 ? 36.229 12.030 -36.938 1.00 57.16 384 ARG A CA 1
ATOM 3006 C C . ARG A 1 384 ? 36.158 10.616 -37.534 1.00 57.16 384 ARG A C 1
ATOM 3008 O O . ARG A 1 384 ? 37.190 10.010 -37.778 1.00 57.16 384 ARG A O 1
ATOM 3015 N N . GLY A 1 385 ? 34.947 10.107 -37.738 1.00 52.97 385 GLY A N 1
ATOM 3016 C CA . GLY A 1 385 ? 34.657 8.841 -38.422 1.00 52.97 385 GLY A CA 1
ATOM 3017 C C . GLY A 1 385 ? 33.303 8.940 -39.125 1.00 52.97 385 GLY A C 1
ATOM 3018 O O . GLY A 1 385 ? 32.505 9.818 -38.777 1.00 52.97 385 GLY A O 1
ATOM 3019 N N . GLU A 1 386 ? 33.047 8.096 -40.124 1.00 54.69 386 GLU A N 1
ATOM 3020 C CA . GLU A 1 386 ? 31.761 8.086 -40.828 1.00 54.69 386 GLU A CA 1
ATOM 3021 C C . GLU A 1 386 ? 30.665 7.492 -39.935 1.00 54.69 386 GLU A C 1
ATOM 3023 O O . GLU A 1 386 ? 30.614 6.309 -39.612 1.00 54.69 386 GLU A O 1
ATOM 3028 N N . GLY A 1 387 ? 29.798 8.396 -39.492 1.00 54.69 387 GLY A N 1
ATOM 3029 C CA . GLY A 1 387 ? 28.650 8.186 -38.628 1.00 54.69 387 GLY A CA 1
ATOM 3030 C C . GLY A 1 387 ? 28.119 9.570 -38.274 1.00 54.69 387 GLY A C 1
ATOM 3031 O O . GLY A 1 387 ? 28.899 10.459 -37.925 1.00 54.69 387 GLY A O 1
ATOM 3032 N N . ARG A 1 388 ? 26.810 9.806 -38.429 1.00 68.31 388 ARG A N 1
ATOM 3033 C CA . ARG A 1 388 ? 26.204 11.127 -38.180 1.00 68.31 388 ARG A CA 1
ATOM 3034 C C . ARG A 1 388 ? 26.617 11.570 -36.771 1.00 68.31 388 ARG A C 1
ATOM 3036 O O . ARG A 1 388 ? 26.231 10.908 -35.814 1.00 68.31 388 ARG A O 1
ATOM 3043 N N . ARG A 1 389 ? 27.405 12.651 -36.625 1.00 75.50 389 ARG A N 1
ATOM 3044 C CA . ARG A 1 389 ? 27.900 13.167 -35.320 1.00 75.50 389 ARG A CA 1
ATOM 3045 C C . ARG A 1 389 ? 26.799 13.218 -34.256 1.00 75.50 389 ARG A C 1
ATOM 3047 O O . ARG A 1 389 ? 27.057 12.946 -33.089 1.00 75.50 389 ARG A O 1
ATOM 3054 N N . LEU A 1 390 ? 25.581 13.497 -34.712 1.00 80.38 390 LEU A N 1
ATOM 3055 C CA . LEU A 1 390 ? 24.351 13.467 -33.940 1.00 80.38 390 LEU A CA 1
ATOM 3056 C C . LEU A 1 390 ? 24.101 12.130 -33.222 1.00 80.38 390 LEU A C 1
ATOM 3058 O O . LEU A 1 390 ? 23.820 12.146 -32.036 1.00 80.38 390 LEU A O 1
ATOM 3062 N N . ILE A 1 391 ? 24.259 10.978 -33.882 1.00 83.19 391 ILE A N 1
ATOM 3063 C CA . ILE A 1 391 ? 24.017 9.654 -33.276 1.00 83.19 391 ILE A CA 1
ATOM 3064 C C . ILE A 1 391 ? 24.971 9.411 -32.106 1.00 83.19 391 ILE A C 1
ATOM 3066 O O . ILE A 1 391 ? 24.549 8.941 -31.057 1.00 83.19 391 ILE A O 1
ATOM 3070 N N . ARG A 1 392 ? 26.249 9.769 -32.256 1.00 84.50 392 ARG A N 1
ATOM 3071 C CA . ARG A 1 392 ? 27.236 9.599 -31.179 1.00 84.50 392 ARG A CA 1
ATOM 3072 C C . ARG A 1 392 ? 26.970 10.540 -30.011 1.00 84.50 392 ARG A C 1
ATOM 3074 O O . ARG A 1 392 ? 27.127 10.143 -28.865 1.00 84.50 392 ARG A O 1
ATOM 3081 N N . LEU A 1 393 ? 26.575 11.779 -30.311 1.00 86.38 393 LEU A N 1
ATOM 3082 C CA . LEU A 1 393 ? 26.174 12.736 -29.287 1.00 86.38 393 LEU A CA 1
ATOM 3083 C C . LEU A 1 393 ? 24.960 12.208 -28.517 1.00 86.38 393 LEU A C 1
ATOM 3085 O O . LEU A 1 393 ? 24.983 12.206 -27.295 1.00 86.38 393 LEU A O 1
ATOM 3089 N N . VAL A 1 394 ? 23.951 11.687 -29.219 1.00 89.81 394 VAL A N 1
ATOM 3090 C CA . VAL A 1 394 ? 22.774 11.057 -28.606 1.00 89.81 394 VAL A CA 1
ATOM 3091 C C . VAL A 1 394 ? 23.177 9.860 -27.743 1.00 89.81 394 VAL A C 1
ATOM 3093 O O . VAL A 1 394 ? 22.726 9.769 -26.609 1.00 89.81 394 VAL A O 1
ATOM 3096 N N . GLN A 1 395 ? 24.062 8.980 -28.221 1.00 90.00 395 GLN A N 1
ATOM 3097 C CA . GLN A 1 395 ? 24.563 7.843 -27.438 1.00 90.00 395 GLN A CA 1
ATOM 3098 C C . GLN A 1 395 ? 25.277 8.287 -26.159 1.00 90.00 395 GLN A C 1
ATOM 3100 O O . GLN A 1 395 ? 25.027 7.719 -25.101 1.00 90.00 395 GLN A O 1
ATOM 3105 N N . PHE A 1 396 ? 26.135 9.306 -26.245 1.00 90.44 396 PHE A N 1
ATOM 3106 C CA . PHE A 1 396 ? 26.858 9.836 -25.091 1.00 90.44 396 PHE A CA 1
ATOM 3107 C C . PHE A 1 396 ? 25.922 10.517 -24.088 1.00 90.44 396 PHE A C 1
ATOM 3109 O O . PHE A 1 396 ? 26.005 10.253 -22.893 1.00 90.44 396 PHE A O 1
ATOM 3116 N N . LEU A 1 397 ? 25.000 11.357 -24.568 1.00 93.44 397 LEU A N 1
ATOM 3117 C CA . LEU A 1 397 ? 24.006 12.011 -23.717 1.00 93.44 397 LEU A CA 1
ATOM 3118 C C . LEU A 1 397 ? 23.112 10.979 -23.030 1.00 93.44 397 LEU A C 1
ATOM 3120 O O . LEU A 1 397 ? 22.879 11.078 -21.832 1.00 93.44 397 LEU A O 1
ATOM 3124 N N . PHE A 1 398 ? 22.666 9.957 -23.760 1.00 95.25 398 PHE A N 1
ATOM 3125 C CA . PHE A 1 398 ? 21.855 8.892 -23.185 1.00 95.25 398 PHE A CA 1
ATOM 3126 C C . PHE A 1 398 ? 22.642 8.076 -22.147 1.00 95.25 398 PHE A C 1
ATOM 3128 O O . PHE A 1 398 ? 22.135 7.829 -21.058 1.00 95.25 398 PHE A O 1
ATOM 3135 N N . ALA A 1 399 ? 23.908 7.743 -22.417 1.00 95.44 399 ALA A N 1
ATOM 3136 C CA . ALA A 1 399 ? 24.792 7.090 -21.450 1.00 95.44 399 ALA A CA 1
ATOM 3137 C C . ALA A 1 399 ? 24.987 7.923 -20.167 1.00 95.44 399 ALA A C 1
ATOM 3139 O O . ALA A 1 399 ? 24.946 7.372 -19.064 1.00 95.44 399 ALA A O 1
ATOM 3140 N N . ALA A 1 400 ? 25.154 9.242 -20.304 1.00 95.44 400 ALA A N 1
ATOM 3141 C CA . ALA A 1 400 ? 25.279 10.164 -19.177 1.00 95.44 400 ALA A CA 1
ATOM 3142 C C . ALA A 1 400 ? 23.983 10.254 -18.357 1.00 95.44 400 ALA A C 1
ATOM 3144 O O . ALA A 1 400 ? 24.043 10.249 -17.130 1.00 95.44 400 ALA A O 1
ATOM 3145 N N . VAL A 1 401 ? 22.817 10.274 -19.016 1.00 96.88 401 VAL A N 1
ATOM 3146 C CA . VAL A 1 401 ? 21.509 10.221 -18.342 1.00 96.88 401 VAL A CA 1
ATOM 3147 C C . VAL A 1 401 ? 21.368 8.932 -17.539 1.00 96.88 401 VAL A C 1
ATOM 3149 O O . VAL A 1 401 ? 20.991 9.000 -16.374 1.00 96.88 401 VAL A O 1
ATOM 3152 N N . LEU A 1 402 ? 21.722 7.777 -18.114 1.00 95.94 402 LEU A N 1
ATOM 3153 C CA . LEU A 1 402 ? 21.686 6.502 -17.394 1.00 95.94 402 LEU A CA 1
ATOM 3154 C C . LEU A 1 402 ? 22.576 6.553 -16.144 1.00 95.94 402 LEU A C 1
ATOM 3156 O O . LEU A 1 402 ? 22.092 6.290 -15.052 1.00 95.94 402 LEU A O 1
ATOM 3160 N N . VAL A 1 403 ? 23.833 6.991 -16.254 1.00 96.31 403 VAL A N 1
ATOM 3161 C CA . VAL A 1 403 ? 24.719 7.132 -15.077 1.00 96.31 403 VAL A CA 1
ATOM 3162 C C . VAL A 1 403 ? 24.138 8.098 -14.043 1.00 96.31 403 VAL A C 1
ATOM 3164 O O . VAL A 1 403 ? 24.197 7.816 -12.850 1.00 96.31 403 VAL A O 1
ATOM 3167 N N . GLY A 1 404 ? 23.535 9.205 -14.482 1.00 96.19 404 GLY A N 1
ATOM 3168 C CA . GLY A 1 404 ? 22.840 10.140 -13.599 1.00 96.19 404 GLY A CA 1
ATOM 3169 C C . GLY A 1 404 ? 21.674 9.493 -12.844 1.00 96.19 404 GLY A C 1
ATOM 3170 O O . GLY A 1 404 ? 21.530 9.726 -11.646 1.00 96.19 404 GLY A O 1
ATOM 3171 N N . ILE A 1 405 ? 20.886 8.641 -13.511 1.00 94.75 405 ILE A N 1
ATOM 3172 C CA . ILE A 1 405 ? 19.813 7.857 -12.879 1.00 94.75 405 ILE A CA 1
ATOM 3173 C C . ILE A 1 405 ? 20.395 6.913 -11.823 1.00 94.75 405 ILE A C 1
ATOM 3175 O O . ILE A 1 405 ? 19.899 6.906 -10.701 1.00 94.75 405 ILE A O 1
ATOM 3179 N N . TYR A 1 406 ? 21.465 6.177 -12.134 1.00 94.94 406 TYR A N 1
ATOM 3180 C CA . TYR A 1 406 ? 22.123 5.307 -11.152 1.00 94.94 406 TYR A CA 1
ATOM 3181 C C . TYR A 1 406 ? 22.607 6.089 -9.932 1.00 94.94 406 TYR A C 1
ATOM 3183 O O . TYR A 1 406 ? 22.266 5.735 -8.811 1.00 94.94 406 TYR A O 1
ATOM 3191 N N . ILE A 1 407 ? 23.326 7.199 -10.133 1.00 95.56 407 ILE A N 1
ATOM 3192 C CA . ILE A 1 407 ? 23.793 8.046 -9.024 1.00 95.56 407 ILE A CA 1
ATOM 3193 C C . ILE A 1 407 ? 22.611 8.525 -8.176 1.00 95.56 407 ILE A C 1
ATOM 3195 O O . ILE A 1 407 ? 22.696 8.523 -6.952 1.00 95.56 407 ILE A O 1
ATOM 3199 N N . ARG A 1 408 ? 21.496 8.905 -8.812 1.00 93.94 408 ARG A N 1
ATOM 3200 C CA . ARG A 1 408 ? 20.289 9.340 -8.106 1.00 93.94 408 ARG A CA 1
ATOM 3201 C C . ARG A 1 408 ? 19.644 8.221 -7.288 1.00 93.94 408 ARG A C 1
ATOM 3203 O O . ARG A 1 408 ? 19.154 8.521 -6.203 1.00 93.94 408 ARG A O 1
ATOM 3210 N N . ILE A 1 409 ? 19.617 6.988 -7.801 1.00 90.88 409 ILE A N 1
ATOM 3211 C CA . ILE A 1 409 ? 19.104 5.810 -7.081 1.00 90.88 409 ILE A CA 1
ATOM 3212 C C . ILE A 1 409 ? 19.990 5.527 -5.867 1.00 90.88 409 ILE A C 1
ATOM 3214 O O . ILE A 1 409 ? 19.483 5.447 -4.758 1.00 90.88 409 ILE A O 1
ATOM 3218 N N . GLN A 1 410 ? 21.311 5.493 -6.054 1.00 89.56 410 GLN A N 1
ATOM 3219 C CA . GLN A 1 410 ? 22.275 5.238 -4.975 1.00 89.56 410 GLN A CA 1
ATOM 3220 C C . GLN A 1 410 ? 22.329 6.359 -3.922 1.00 89.56 410 GLN A C 1
ATOM 3222 O O . GLN A 1 410 ? 22.897 6.173 -2.851 1.00 89.56 410 GLN A O 1
ATOM 3227 N N . SER A 1 411 ? 21.766 7.535 -4.218 1.00 88.75 411 SER A N 1
ATOM 3228 C CA . SER A 1 411 ? 21.635 8.638 -3.263 1.00 88.75 411 SER A CA 1
ATOM 3229 C C . SER A 1 411 ? 20.313 8.617 -2.485 1.00 88.75 411 SER A C 1
ATOM 3231 O O . SER A 1 411 ? 20.026 9.583 -1.780 1.00 88.75 411 SER A O 1
ATOM 3233 N N . LEU A 1 412 ? 19.444 7.627 -2.705 1.00 83.44 412 LEU A N 1
ATOM 3234 C CA . LEU A 1 412 ? 18.225 7.435 -1.923 1.00 83.44 412 LEU A CA 1
ATOM 3235 C C . LEU A 1 412 ? 18.530 6.545 -0.722 1.00 83.44 412 LEU A C 1
ATOM 3237 O O . LEU A 1 412 ? 19.115 5.481 -0.885 1.00 83.44 412 LEU A O 1
ATOM 3241 N N . ASP A 1 413 ? 18.039 6.931 0.454 1.00 73.06 413 ASP A N 1
ATOM 3242 C CA . ASP A 1 413 ? 18.101 6.076 1.648 1.00 73.06 413 ASP A CA 1
ATOM 3243 C C . ASP A 1 413 ? 17.212 4.830 1.508 1.00 73.06 413 ASP A C 1
ATOM 3245 O O . ASP A 1 413 ? 17.426 3.813 2.163 1.00 73.06 413 ASP A O 1
ATOM 3249 N N . TYR A 1 414 ? 16.195 4.906 0.645 1.00 81.56 414 TYR A N 1
ATOM 3250 C CA . TYR A 1 414 ? 15.285 3.809 0.361 1.00 81.56 414 TYR A CA 1
ATOM 3251 C C . TYR A 1 414 ? 14.806 3.844 -1.089 1.00 81.56 414 TYR A C 1
ATOM 3253 O O . TYR A 1 414 ? 14.279 4.853 -1.571 1.00 81.56 414 TYR A O 1
ATOM 3261 N N . TRP A 1 415 ? 14.923 2.704 -1.765 1.00 84.00 415 TRP A N 1
ATOM 3262 C CA . TRP A 1 415 ? 14.393 2.488 -3.101 1.00 84.00 415 TRP A CA 1
ATOM 3263 C C . TRP A 1 415 ? 13.404 1.322 -3.081 1.00 84.00 415 TRP A C 1
ATOM 3265 O O . TRP A 1 415 ? 13.758 0.179 -2.813 1.00 84.00 415 TRP A O 1
ATOM 3275 N N . PHE A 1 416 ? 12.133 1.609 -3.368 1.00 84.12 416 PHE A N 1
ATOM 3276 C CA . PHE A 1 416 ? 11.043 0.632 -3.255 1.00 84.12 416 PHE A CA 1
ATOM 3277 C C . PHE A 1 416 ? 11.278 -0.648 -4.077 1.00 84.12 416 PHE A C 1
ATOM 3279 O O . PHE A 1 416 ? 10.924 -1.744 -3.642 1.00 84.12 416 PHE A O 1
ATOM 3286 N N . VAL A 1 417 ? 11.922 -0.528 -5.243 1.00 87.00 417 VAL A N 1
ATOM 3287 C CA . VAL A 1 417 ? 12.231 -1.680 -6.104 1.00 87.00 417 VAL A CA 1
ATOM 3288 C C . VAL A 1 417 ? 13.175 -2.663 -5.412 1.00 87.00 417 VAL A C 1
ATOM 3290 O O . VAL A 1 417 ? 13.026 -3.862 -5.625 1.00 87.00 417 VAL A O 1
ATOM 3293 N N . ASP A 1 418 ? 14.074 -2.206 -4.536 1.00 87.56 418 ASP A N 1
ATOM 3294 C CA . ASP A 1 418 ? 14.968 -3.094 -3.781 1.00 87.56 418 ASP A CA 1
ATOM 3295 C C . ASP A 1 418 ? 14.195 -3.974 -2.795 1.00 87.56 418 ASP A C 1
ATOM 3297 O O . ASP A 1 418 ? 14.594 -5.103 -2.530 1.00 87.56 418 ASP A O 1
ATOM 3301 N N . SER A 1 419 ? 13.058 -3.496 -2.282 1.00 85.62 419 SER A N 1
ATOM 3302 C CA . SER A 1 419 ? 12.199 -4.298 -1.402 1.00 85.62 419 SER A CA 1
ATOM 3303 C C . SER A 1 419 ? 11.372 -5.315 -2.179 1.00 85.62 419 SER A C 1
ATOM 3305 O O . SER A 1 419 ? 11.276 -6.469 -1.771 1.00 85.62 419 SER A O 1
ATOM 3307 N N . VAL A 1 420 ? 10.807 -4.917 -3.323 1.00 88.44 420 VAL A N 1
ATOM 3308 C CA . VAL A 1 420 ? 9.960 -5.801 -4.143 1.00 88.44 420 VAL A CA 1
ATOM 3309 C C . VAL A 1 420 ? 10.788 -6.810 -4.944 1.00 88.44 420 VAL A C 1
ATOM 3311 O O . VAL A 1 420 ? 10.343 -7.931 -5.178 1.00 88.44 420 VAL A O 1
ATOM 3314 N N . LEU A 1 421 ? 11.997 -6.437 -5.368 1.00 90.75 421 LEU A N 1
ATOM 3315 C CA . LEU A 1 421 ? 12.873 -7.223 -6.239 1.00 90.75 421 LEU A CA 1
ATOM 3316 C C . LEU A 1 421 ? 14.316 -7.306 -5.691 1.00 90.75 421 LEU A C 1
ATOM 3318 O O . LEU A 1 421 ? 15.262 -7.017 -6.428 1.00 90.75 421 LEU A O 1
ATOM 3322 N N . PRO A 1 422 ? 14.532 -7.769 -4.445 1.00 89.50 422 PRO A N 1
ATOM 3323 C CA . PRO A 1 422 ? 15.825 -7.670 -3.753 1.00 89.50 422 PRO A CA 1
ATOM 3324 C C . PRO A 1 422 ? 16.980 -8.365 -4.481 1.00 89.50 422 PRO A C 1
ATOM 3326 O O . PRO A 1 422 ? 18.112 -7.896 -4.447 1.00 89.50 422 PRO A O 1
ATOM 3329 N N . ILE A 1 423 ? 16.707 -9.468 -5.185 1.00 90.25 423 ILE A N 1
ATOM 3330 C CA . ILE A 1 423 ? 17.735 -10.196 -5.945 1.00 90.25 423 ILE A CA 1
ATOM 3331 C C . ILE A 1 423 ? 17.953 -9.572 -7.327 1.00 90.25 423 ILE A C 1
ATOM 3333 O O . ILE A 1 423 ? 19.075 -9.562 -7.823 1.00 90.25 423 ILE A O 1
ATOM 3337 N N . ALA A 1 424 ? 16.896 -9.079 -7.980 1.00 91.81 424 ALA A N 1
ATOM 3338 C CA . ALA A 1 424 ? 16.989 -8.574 -9.350 1.00 91.81 424 ALA A CA 1
ATOM 3339 C C . ALA A 1 424 ? 17.481 -7.119 -9.409 1.00 91.81 424 ALA A C 1
ATOM 3341 O O . ALA A 1 424 ? 18.100 -6.739 -10.400 1.00 91.81 424 ALA A O 1
ATOM 3342 N N . SER A 1 425 ? 17.255 -6.322 -8.362 1.00 92.12 425 SER A N 1
ATOM 3343 C CA . SER A 1 425 ? 17.633 -4.905 -8.342 1.00 92.12 425 SER A CA 1
ATOM 3344 C C . SER A 1 425 ? 19.137 -4.665 -8.570 1.00 92.12 425 SER A C 1
ATOM 3346 O O . SER A 1 425 ? 19.473 -3.921 -9.495 1.00 92.12 425 SER A O 1
ATOM 3348 N N . PRO A 1 426 ? 20.068 -5.398 -7.916 1.00 92.06 426 PRO A N 1
ATOM 3349 C CA . PRO A 1 426 ? 21.501 -5.272 -8.212 1.00 92.06 426 PRO A CA 1
ATOM 3350 C C . PRO A 1 426 ? 21.871 -5.570 -9.677 1.00 92.06 426 PRO A C 1
ATOM 3352 O O . PRO A 1 426 ? 22.830 -5.016 -10.217 1.00 92.06 426 PRO A O 1
ATOM 3355 N N . TRP A 1 427 ? 21.112 -6.435 -10.357 1.00 95.75 427 TRP A N 1
ATOM 3356 C CA . TRP A 1 427 ? 21.314 -6.718 -11.781 1.00 95.75 427 TRP A CA 1
ATOM 3357 C C . TRP A 1 427 ? 20.785 -5.605 -12.681 1.00 95.75 427 TRP A C 1
ATOM 3359 O O . TRP A 1 427 ? 21.364 -5.361 -13.741 1.00 95.75 427 TRP A O 1
ATOM 3369 N N . LEU A 1 428 ? 19.712 -4.924 -12.275 1.00 94.88 428 LEU A N 1
ATOM 3370 C CA . LEU A 1 428 ? 19.213 -3.735 -12.966 1.00 94.88 428 LEU A CA 1
ATOM 3371 C C . LEU A 1 428 ? 20.230 -2.592 -12.872 1.00 94.88 428 LEU A C 1
ATOM 3373 O O . LEU A 1 428 ? 20.531 -1.977 -13.896 1.00 94.88 428 LEU A O 1
ATOM 3377 N N . ASP A 1 429 ? 20.830 -2.386 -11.698 1.00 93.94 429 ASP A N 1
ATOM 3378 C CA . ASP A 1 429 ? 21.925 -1.430 -11.496 1.00 93.94 429 ASP A CA 1
ATOM 3379 C C . ASP A 1 429 ? 23.131 -1.752 -12.386 1.00 93.94 429 ASP A C 1
ATOM 3381 O O . ASP A 1 429 ? 23.627 -0.894 -13.127 1.00 93.94 429 ASP A O 1
ATOM 3385 N N . PHE A 1 430 ? 23.568 -3.017 -12.381 1.00 96.06 430 PHE A N 1
ATOM 3386 C CA . PHE A 1 430 ? 24.645 -3.478 -13.253 1.00 96.06 430 PHE A CA 1
ATOM 3387 C C . PHE A 1 430 ? 24.327 -3.232 -14.732 1.00 96.06 430 PHE A C 1
ATOM 3389 O O . PHE A 1 430 ? 25.170 -2.722 -15.470 1.00 96.06 430 PHE A O 1
ATOM 3396 N N . LEU A 1 431 ? 23.117 -3.572 -15.182 1.00 96.75 431 LEU A N 1
ATOM 3397 C CA . LEU A 1 431 ? 22.699 -3.383 -16.569 1.00 96.75 431 LEU A CA 1
ATOM 3398 C C . LEU A 1 431 ? 22.674 -1.917 -16.972 1.00 96.75 431 LEU A C 1
ATOM 3400 O O . LEU A 1 431 ? 23.086 -1.584 -18.082 1.00 96.75 431 LEU A O 1
ATOM 3404 N N . LEU A 1 432 ? 22.222 -1.040 -16.085 1.00 95.62 432 LEU A N 1
ATOM 3405 C CA . LEU A 1 432 ? 22.157 0.386 -16.344 1.00 95.62 432 LEU A CA 1
ATOM 3406 C C . LEU A 1 432 ? 23.566 0.972 -16.563 1.00 95.62 432 LEU A C 1
ATOM 3408 O O . LEU A 1 432 ? 23.789 1.712 -17.530 1.00 95.62 432 LEU A O 1
ATOM 3412 N N . LEU A 1 433 ? 24.550 0.539 -15.767 1.00 97.06 433 LEU A N 1
ATOM 3413 C CA . LEU A 1 433 ? 25.962 0.874 -15.975 1.00 97.06 433 LEU A CA 1
ATOM 3414 C C . LEU A 1 433 ? 26.557 0.203 -17.223 1.00 97.06 433 LEU A C 1
ATOM 3416 O O . LEU A 1 433 ? 27.262 0.853 -17.998 1.00 97.06 433 LEU A O 1
ATOM 3420 N N . ALA A 1 434 ? 26.260 -1.074 -17.466 1.00 97.12 434 ALA A N 1
ATOM 3421 C CA . ALA A 1 434 ? 26.800 -1.823 -18.598 1.00 97.12 434 ALA A CA 1
ATOM 3422 C C . ALA A 1 434 ? 26.291 -1.283 -19.945 1.00 97.12 434 ALA A C 1
ATOM 3424 O O . ALA A 1 434 ? 27.070 -1.113 -20.885 1.00 97.12 434 ALA A O 1
ATOM 3425 N N . VAL A 1 435 ? 25.002 -0.941 -20.039 1.00 96.69 435 VAL A N 1
ATOM 3426 C CA . VAL A 1 435 ? 24.416 -0.277 -21.212 1.00 96.69 435 VAL A CA 1
ATOM 3427 C C . VAL A 1 435 ? 25.071 1.087 -21.427 1.00 96.69 435 VAL A C 1
ATOM 3429 O O . VAL A 1 435 ? 25.473 1.394 -22.551 1.00 96.69 435 VAL A O 1
ATOM 3432 N N . SER A 1 436 ? 25.252 1.880 -20.365 1.00 96.44 436 SER A N 1
ATOM 3433 C CA . SER A 1 436 ? 25.953 3.166 -20.450 1.00 96.44 436 SER A CA 1
ATOM 3434 C C . SER A 1 436 ? 27.395 3.014 -20.961 1.00 96.44 436 SER A C 1
ATOM 3436 O O . SER A 1 436 ? 27.823 3.746 -21.862 1.00 96.44 436 SER A O 1
ATOM 3438 N N . ALA A 1 437 ? 28.128 2.010 -20.473 1.00 96.12 437 ALA A N 1
ATOM 3439 C CA . ALA A 1 437 ? 29.485 1.710 -20.919 1.00 96.12 437 ALA A CA 1
ATOM 3440 C C . ALA A 1 437 ? 29.532 1.302 -22.402 1.00 96.12 437 ALA A C 1
ATOM 3442 O O . ALA A 1 437 ? 30.362 1.814 -23.156 1.00 96.12 437 ALA A O 1
ATOM 3443 N N . VAL A 1 438 ? 28.612 0.442 -22.855 1.00 95.94 438 VAL A N 1
ATOM 3444 C CA . VAL A 1 438 ? 28.520 0.021 -24.265 1.00 95.94 438 VAL A CA 1
ATOM 3445 C C . VAL A 1 438 ? 28.191 1.194 -25.184 1.00 95.94 438 VAL A C 1
ATOM 3447 O O . VAL A 1 438 ? 28.799 1.329 -26.248 1.00 95.94 438 VAL A O 1
ATOM 3450 N N . LEU A 1 439 ? 27.256 2.062 -24.790 1.00 94.00 439 LEU A N 1
ATOM 3451 C CA . LEU A 1 439 ? 26.902 3.261 -25.553 1.00 94.00 439 LEU A CA 1
ATOM 3452 C C . LEU A 1 439 ? 28.079 4.237 -25.646 1.00 94.00 439 LEU A C 1
ATOM 3454 O O . LEU A 1 439 ? 28.371 4.747 -26.729 1.00 94.00 439 LEU A O 1
ATOM 3458 N N . SER A 1 440 ? 28.793 4.435 -24.538 1.00 93.12 440 SER A N 1
ATOM 3459 C CA . SER A 1 440 ? 29.995 5.271 -24.486 1.00 93.12 440 SER A CA 1
ATOM 3460 C C . SER A 1 440 ? 31.105 4.711 -25.379 1.00 93.12 440 SER A C 1
ATOM 3462 O O . SER A 1 440 ? 31.678 5.439 -26.192 1.00 93.12 440 SER A O 1
ATOM 3464 N N . ALA A 1 441 ? 31.359 3.400 -25.315 1.00 90.88 441 ALA A N 1
ATOM 3465 C CA . ALA A 1 441 ? 32.327 2.725 -26.175 1.00 90.88 441 ALA A CA 1
ATOM 3466 C C . ALA A 1 441 ? 31.944 2.838 -27.660 1.00 90.88 441 ALA A C 1
ATOM 3468 O O . ALA A 1 441 ? 32.790 3.160 -28.495 1.00 90.88 441 ALA A O 1
ATOM 3469 N N . ALA A 1 442 ? 30.665 2.648 -27.999 1.00 89.06 442 ALA A N 1
ATOM 3470 C CA . ALA A 1 442 ? 30.165 2.792 -29.366 1.00 89.06 442 ALA A CA 1
ATOM 3471 C C . ALA A 1 442 ? 30.328 4.221 -29.914 1.00 89.06 442 ALA A C 1
ATOM 3473 O O . ALA A 1 442 ? 30.594 4.385 -31.109 1.00 89.06 442 ALA A O 1
ATOM 3474 N N . ALA A 1 443 ? 30.190 5.237 -29.054 1.00 87.88 443 ALA A N 1
ATOM 3475 C CA . ALA A 1 443 ? 30.345 6.643 -29.412 1.00 87.88 443 ALA A CA 1
ATOM 3476 C C . ALA A 1 443 ? 31.819 7.051 -29.610 1.00 87.88 443 ALA A C 1
ATOM 3478 O O . ALA A 1 443 ? 32.123 7.837 -30.513 1.00 87.88 443 ALA A O 1
ATOM 3479 N N . VAL A 1 444 ? 32.732 6.515 -28.792 1.00 88.25 444 VAL A N 1
ATOM 3480 C CA . VAL A 1 444 ? 34.173 6.842 -28.812 1.00 88.25 444 VAL A CA 1
ATOM 3481 C C . VAL A 1 444 ? 34.949 6.045 -29.870 1.00 88.25 444 VAL A C 1
ATOM 3483 O O . VAL A 1 444 ? 35.947 6.534 -30.407 1.00 88.25 444 VAL A O 1
ATOM 3486 N N . LEU A 1 445 ? 34.471 4.846 -30.215 1.00 86.38 445 LEU A N 1
ATOM 3487 C CA . LEU A 1 445 ? 35.048 3.956 -31.226 1.00 86.38 445 LEU A CA 1
ATOM 3488 C C . LEU A 1 445 ? 34.138 3.887 -32.468 1.00 86.38 445 LEU A C 1
ATOM 3490 O O . LEU A 1 445 ? 33.496 2.855 -32.693 1.00 86.38 445 LEU A O 1
ATOM 3494 N N . PRO A 1 446 ? 34.008 4.954 -33.283 1.00 82.19 446 PRO A N 1
ATOM 3495 C CA . PRO A 1 446 ? 33.224 4.887 -34.513 1.00 82.19 446 PRO A CA 1
ATOM 3496 C C . PRO A 1 446 ? 33.845 3.902 -35.510 1.00 82.19 446 PRO A C 1
ATOM 3498 O O . PRO A 1 446 ? 35.044 3.619 -35.463 1.00 82.19 446 PRO A O 1
ATOM 3501 N N . ARG A 1 447 ? 33.030 3.404 -36.447 1.00 79.75 447 ARG A N 1
ATOM 3502 C CA . ARG A 1 447 ? 33.565 2.659 -37.589 1.00 79.75 447 ARG A CA 1
ATOM 3503 C C . ARG A 1 447 ? 34.402 3.605 -38.463 1.00 79.75 447 ARG A C 1
ATOM 3505 O O . ARG A 1 447 ? 33.990 4.741 -38.710 1.00 79.75 447 ARG A O 1
ATOM 3512 N N . SER A 1 448 ? 35.586 3.169 -38.875 1.00 66.56 448 SER A N 1
ATOM 3513 C CA . SER A 1 448 ? 36.424 3.861 -39.847 1.00 66.56 448 SER A CA 1
ATOM 3514 C C . SER A 1 448 ? 35.710 3.851 -41.202 1.00 66.56 448 SER A C 1
ATOM 3516 O O . SER A 1 448 ? 35.081 2.860 -41.578 1.00 66.56 448 SER A O 1
ATOM 3518 N N . ALA A 1 449 ? 35.770 4.968 -41.933 1.00 55.44 449 ALA A N 1
ATOM 3519 C CA . ALA A 1 449 ? 35.449 4.931 -43.354 1.00 55.44 449 ALA A CA 1
ATOM 3520 C C . ALA A 1 449 ? 36.436 3.937 -43.978 1.00 55.44 449 ALA A C 1
ATOM 3522 O O . ALA A 1 449 ? 37.648 4.099 -43.807 1.00 55.44 449 ALA A O 1
ATOM 3523 N N . GLY A 1 450 ? 35.942 2.879 -44.625 1.00 47.25 450 GLY A N 1
ATOM 3524 C CA . GLY A 1 450 ? 36.813 1.987 -45.391 1.00 47.25 450 GLY A CA 1
ATOM 3525 C C . GLY A 1 450 ? 37.643 2.802 -46.392 1.00 47.25 450 GLY A C 1
ATOM 3526 O O . GLY A 1 450 ? 37.260 3.934 -46.711 1.00 47.25 450 GLY A O 1
ATOM 3527 N N . PRO A 1 451 ? 38.775 2.279 -46.899 1.00 34.97 451 PRO A N 1
ATOM 3528 C CA . PRO A 1 451 ? 39.495 2.973 -47.953 1.00 34.97 451 PRO A CA 1
ATOM 3529 C C . PRO A 1 451 ? 38.491 3.286 -49.060 1.00 34.97 451 PRO A C 1
ATOM 3531 O O . PRO A 1 451 ? 37.799 2.388 -49.543 1.00 34.97 451 PRO A O 1
ATOM 3534 N N . ALA A 1 452 ? 38.384 4.564 -49.426 1.00 38.91 452 ALA A N 1
ATOM 3535 C CA . ALA A 1 452 ? 37.790 4.930 -50.693 1.00 38.91 452 ALA A CA 1
ATOM 3536 C C . ALA A 1 452 ? 38.511 4.071 -51.733 1.00 38.91 452 ALA A C 1
ATOM 3538 O O . ALA A 1 452 ? 39.707 4.264 -51.962 1.00 38.91 452 ALA A O 1
ATOM 3539 N N . ALA A 1 453 ? 37.822 3.064 -52.279 1.00 33.41 453 ALA A N 1
ATOM 3540 C CA . ALA A 1 453 ? 38.316 2.343 -53.434 1.00 33.41 453 ALA A CA 1
ATOM 3541 C C . ALA A 1 453 ? 38.706 3.421 -54.446 1.00 33.41 453 ALA A C 1
ATOM 3543 O O . ALA A 1 453 ? 37.889 4.286 -54.781 1.00 33.41 453 ALA A O 1
ATOM 3544 N N . GLY A 1 454 ? 39.998 3.447 -54.773 1.00 30.50 454 GLY A N 1
ATOM 3545 C CA . GLY A 1 454 ? 40.640 4.535 -55.485 1.00 30.50 454 GLY A CA 1
ATOM 3546 C C . GLY A 1 454 ? 39.839 4.948 -56.711 1.00 30.50 454 GLY A C 1
ATOM 3547 O O . GLY A 1 454 ? 39.287 4.120 -57.437 1.00 30.50 454 GLY A O 1
ATOM 3548 N N . GLY A 1 455 ? 39.775 6.257 -56.934 1.00 36.41 455 GLY A N 1
ATOM 3549 C CA . GLY A 1 455 ? 39.247 6.796 -58.171 1.00 36.41 455 GLY A CA 1
ATOM 3550 C C . GLY A 1 455 ? 40.014 6.228 -59.361 1.00 36.41 455 GLY A C 1
ATOM 3551 O O . GLY A 1 455 ? 41.199 6.501 -59.496 1.00 36.41 455 GLY A O 1
ATOM 3552 N N . ALA A 1 456 ? 39.320 5.460 -60.204 1.00 34.03 456 ALA A N 1
ATOM 3553 C CA . ALA A 1 456 ? 39.571 5.365 -61.645 1.00 34.03 456 ALA A CA 1
ATOM 3554 C C . ALA A 1 456 ? 38.488 4.574 -62.409 1.00 34.03 456 ALA A C 1
ATOM 3556 O O . ALA A 1 456 ? 38.281 4.870 -63.578 1.00 34.03 456 ALA A O 1
ATOM 3557 N N . GLU A 1 457 ? 37.742 3.638 -61.803 1.00 32.84 457 GLU A N 1
ATOM 3558 C CA . GLU A 1 457 ? 36.878 2.731 -62.602 1.00 32.84 457 GLU A CA 1
ATOM 3559 C C . GLU A 1 457 ? 35.359 2.983 -62.547 1.00 32.84 457 GLU A C 1
ATOM 3561 O O . GLU A 1 457 ? 34.621 2.477 -63.387 1.00 32.84 457 GLU A O 1
ATOM 3566 N N . ALA A 1 458 ? 34.841 3.826 -61.649 1.00 31.88 458 ALA A N 1
ATOM 3567 C CA . ALA A 1 458 ? 33.385 3.968 -61.468 1.00 31.88 458 ALA A CA 1
ATOM 3568 C C . ALA A 1 458 ? 32.706 5.086 -62.298 1.00 31.88 458 ALA A C 1
ATOM 3570 O O . ALA A 1 458 ? 31.576 5.479 -61.990 1.00 31.88 458 ALA A O 1
ATOM 3571 N N . ARG A 1 459 ? 33.365 5.631 -63.335 1.00 32.44 459 ARG A N 1
ATOM 3572 C CA . ARG A 1 459 ? 32.809 6.716 -64.183 1.00 32.44 459 ARG A CA 1
ATOM 3573 C C . ARG A 1 459 ? 32.518 6.350 -65.641 1.00 32.44 459 ARG A C 1
ATOM 3575 O O . ARG A 1 459 ? 32.005 7.195 -66.366 1.00 32.44 459 ARG A O 1
ATOM 3582 N N . LEU A 1 460 ? 32.735 5.108 -66.061 1.00 32.50 460 LEU A N 1
ATOM 3583 C CA . LEU A 1 460 ? 32.481 4.658 -67.433 1.00 32.50 460 LEU A CA 1
ATOM 3584 C C . LEU A 1 460 ? 31.681 3.353 -67.417 1.00 32.50 460 LEU A C 1
ATOM 3586 O O . LEU A 1 460 ? 32.265 2.294 -67.567 1.00 32.50 460 LEU A O 1
ATOM 3590 N N . ASN A 1 461 ? 30.372 3.421 -67.148 1.00 29.72 461 ASN A N 1
ATOM 3591 C CA . ASN A 1 461 ? 29.367 2.441 -67.619 1.00 29.72 461 ASN A CA 1
ATOM 3592 C C . ASN A 1 461 ? 27.975 2.742 -67.043 1.00 29.72 461 ASN A C 1
ATOM 3594 O O . ASN A 1 461 ? 27.325 1.910 -66.415 1.00 29.72 461 ASN A O 1
ATOM 3598 N N . ARG A 1 462 ? 27.487 3.966 -67.254 1.00 34.47 462 ARG A N 1
ATOM 3599 C CA . ARG A 1 462 ? 26.062 4.279 -67.089 1.00 34.47 462 ARG A CA 1
ATOM 3600 C C . ARG A 1 462 ? 25.526 4.929 -68.350 1.00 34.47 462 ARG A C 1
ATOM 3602 O O . ARG A 1 462 ? 25.148 6.091 -68.356 1.00 34.47 462 ARG A O 1
ATOM 3609 N N . SER A 1 463 ? 25.496 4.145 -69.417 1.00 34.88 463 SER A N 1
ATOM 3610 C CA . SER A 1 463 ? 24.585 4.371 -70.530 1.00 34.88 463 SER A CA 1
ATOM 3611 C C . SER A 1 463 ? 24.516 3.107 -71.385 1.00 34.88 463 SER A C 1
ATOM 3613 O O . SER A 1 463 ? 25.554 2.636 -71.837 1.00 34.88 463 SER A O 1
ATOM 3615 N N . PHE A 1 464 ? 23.282 2.661 -71.635 1.00 29.28 464 PHE A N 1
ATOM 3616 C CA . PHE A 1 464 ? 22.818 1.702 -72.647 1.00 29.28 464 PHE A CA 1
ATOM 3617 C C . PHE A 1 464 ? 22.607 0.213 -72.279 1.00 29.28 464 PHE A C 1
ATOM 3619 O O . PHE A 1 464 ? 23.527 -0.482 -71.864 1.00 29.28 464 PHE A O 1
ATOM 3626 N N . TRP A 1 465 ? 21.369 -0.236 -72.585 1.00 28.83 465 TRP A N 1
ATOM 3627 C CA . TRP A 1 465 ? 20.776 -1.598 -72.609 1.00 28.83 465 TRP A CA 1
ATOM 3628 C C . TRP A 1 465 ? 20.226 -2.108 -71.258 1.00 28.83 465 TRP A C 1
ATOM 3630 O O . TRP A 1 465 ? 20.975 -2.542 -70.397 1.00 28.83 465 TRP A O 1
ATOM 3640 N N . TYR A 1 466 ? 18.946 -1.913 -70.900 1.00 30.59 466 TYR A N 1
ATOM 3641 C CA . TYR A 1 466 ? 17.676 -2.441 -71.455 1.00 30.59 466 TYR A CA 1
ATOM 3642 C C . TYR A 1 466 ? 17.540 -3.979 -71.363 1.00 30.59 466 TYR A C 1
ATOM 3644 O O . TYR A 1 466 ? 18.092 -4.686 -72.200 1.00 30.59 466 TYR A O 1
ATOM 3652 N N . ARG A 1 467 ? 16.721 -4.458 -70.400 1.00 29.59 467 ARG A N 1
ATOM 3653 C CA . ARG A 1 467 ? 15.524 -5.326 -70.586 1.00 29.59 467 ARG A CA 1
ATOM 3654 C C . ARG A 1 467 ? 15.354 -6.478 -69.572 1.00 29.59 467 ARG A C 1
ATOM 3656 O O . ARG A 1 467 ? 16.191 -7.361 -69.464 1.00 29.59 467 ARG A O 1
ATOM 3663 N N . ASP A 1 468 ? 14.190 -6.441 -68.915 1.00 34.44 468 ASP A N 1
ATOM 3664 C CA . ASP A 1 468 ? 13.352 -7.498 -68.319 1.00 34.44 468 ASP A CA 1
ATOM 3665 C C . ASP A 1 468 ? 13.966 -8.797 -67.767 1.00 34.44 468 ASP A C 1
ATOM 3667 O O . ASP A 1 468 ? 14.318 -9.708 -68.516 1.00 34.44 468 ASP A O 1
ATOM 3671 N N . LYS A 1 469 ? 13.795 -8.994 -66.450 1.00 32.38 469 LYS A N 1
ATOM 3672 C CA . LYS A 1 469 ? 12.847 -9.985 -65.894 1.00 32.38 469 LYS A CA 1
ATOM 3673 C C . LYS A 1 469 ? 12.669 -9.793 -64.376 1.00 32.38 469 LYS A C 1
ATOM 3675 O O . LYS A 1 469 ? 13.641 -9.645 -63.646 1.00 32.38 469 LYS A O 1
ATOM 3680 N N . LYS A 1 470 ? 11.399 -9.819 -63.941 1.00 34.94 470 LYS A N 1
ATOM 3681 C CA . LYS A 1 470 ? 10.887 -10.001 -62.561 1.00 34.94 470 LYS A CA 1
ATOM 3682 C C . LYS A 1 470 ? 11.785 -10.974 -61.765 1.00 34.94 470 LYS A C 1
ATOM 3684 O O . LYS A 1 470 ? 12.232 -11.967 -62.331 1.00 34.94 470 LYS A O 1
ATOM 3689 N N . THR A 1 471 ? 12.048 -10.804 -60.466 1.00 32.75 471 THR A N 1
ATOM 3690 C CA . THR A 1 471 ? 11.092 -11.017 -59.356 1.00 32.75 471 THR A CA 1
ATOM 3691 C C . THR A 1 471 ? 11.740 -10.587 -58.020 1.00 32.75 471 THR A C 1
ATOM 3693 O O . THR A 1 471 ? 12.910 -10.895 -57.828 1.00 32.75 471 THR A O 1
ATOM 3696 N N . SER A 1 472 ? 10.967 -9.917 -57.140 1.00 38.09 472 SER A N 1
ATOM 3697 C CA . SER A 1 472 ? 11.091 -9.780 -55.659 1.00 38.09 472 SER A CA 1
ATOM 3698 C C . SER A 1 472 ? 12.487 -9.503 -55.064 1.00 38.09 472 SER A C 1
ATOM 3700 O O . SER A 1 472 ? 13.363 -10.357 -55.118 1.00 38.09 472 SER A O 1
ATOM 3702 N N . ILE A 1 473 ? 12.750 -8.372 -54.400 1.00 37.22 473 ILE A N 1
ATOM 3703 C CA . ILE A 1 473 ? 12.193 -7.962 -53.094 1.00 37.22 473 ILE A CA 1
ATOM 3704 C C . ILE A 1 473 ? 12.219 -6.414 -53.011 1.00 37.22 473 ILE A C 1
ATOM 3706 O O . ILE A 1 473 ? 13.278 -5.806 -53.162 1.00 37.22 473 ILE A O 1
ATOM 3710 N N . GLN A 1 474 ? 11.052 -5.785 -52.807 1.00 37.88 474 GLN A N 1
ATOM 3711 C CA . GLN A 1 474 ? 10.888 -4.382 -52.373 1.00 37.88 474 GLN A CA 1
ATOM 3712 C C . GLN A 1 474 ? 11.500 -4.245 -50.962 1.00 37.88 474 GLN A C 1
ATOM 3714 O O . GLN A 1 474 ? 11.358 -5.160 -50.161 1.00 37.88 474 GLN A O 1
ATOM 3719 N N . GLY A 1 475 ? 12.261 -3.219 -50.585 1.00 40.44 475 GLY A N 1
ATOM 3720 C CA . GLY A 1 475 ? 12.073 -1.792 -50.830 1.00 40.44 475 GLY A CA 1
ATOM 3721 C C . GLY A 1 475 ? 11.707 -1.160 -49.483 1.00 40.44 475 GLY A C 1
ATOM 3722 O O . GLY A 1 475 ? 10.561 -1.252 -49.072 1.00 40.44 475 GLY A O 1
ATOM 3723 N N . GLU A 1 476 ? 12.698 -0.611 -48.776 1.00 47.69 476 GLU A N 1
ATOM 3724 C CA . GLU A 1 476 ? 12.567 0.041 -47.464 1.00 47.69 476 GLU A CA 1
ATOM 3725 C C . GLU A 1 476 ? 11.447 1.101 -47.461 1.00 47.69 476 GLU A C 1
ATOM 3727 O O . GLU A 1 476 ? 11.537 2.105 -48.169 1.00 47.69 476 GLU A O 1
ATOM 3732 N N . GLU A 1 477 ? 10.403 0.908 -46.650 1.00 51.72 477 GLU A N 1
ATOM 3733 C CA . GLU A 1 477 ? 9.343 1.904 -46.460 1.00 51.72 477 GLU A CA 1
ATOM 3734 C C . GLU A 1 477 ? 9.790 2.982 -45.464 1.00 51.72 477 GLU A C 1
ATOM 3736 O O . GLU A 1 477 ? 9.873 2.772 -44.254 1.00 51.72 477 GLU A O 1
ATOM 3741 N N . SER A 1 478 ? 10.105 4.169 -45.977 1.00 64.56 478 SER A N 1
ATOM 3742 C CA . SER A 1 478 ? 10.419 5.345 -45.167 1.00 64.56 478 SER A CA 1
ATOM 3743 C C . SER A 1 478 ? 9.145 6.012 -44.634 1.00 64.56 478 SER A C 1
ATOM 3745 O O . SER A 1 478 ? 8.266 6.352 -45.427 1.00 64.56 478 SER A O 1
ATOM 3747 N N . MET A 1 479 ? 9.080 6.293 -43.326 1.00 84.94 479 MET A N 1
ATOM 3748 C CA . MET A 1 479 ? 8.019 7.126 -42.738 1.00 84.94 479 MET A CA 1
ATOM 3749 C C . MET A 1 479 ? 7.998 8.536 -43.353 1.00 84.94 479 MET A C 1
ATOM 3751 O O . MET A 1 479 ? 9.046 9.174 -43.486 1.00 84.94 479 MET A O 1
ATOM 3755 N N . ARG A 1 480 ? 6.803 9.048 -43.679 1.00 94.19 480 ARG A N 1
ATOM 3756 C CA . ARG A 1 480 ? 6.586 10.379 -44.272 1.00 94.19 480 ARG A CA 1
ATOM 3757 C C . ARG A 1 480 ? 5.645 11.221 -43.409 1.00 94.19 480 ARG A C 1
ATOM 3759 O O . ARG A 1 480 ? 4.519 10.817 -43.146 1.00 94.19 480 ARG A O 1
ATOM 3766 N N . TYR A 1 481 ? 6.072 12.423 -43.034 1.00 94.62 481 TYR A N 1
ATOM 3767 C CA . TYR A 1 481 ? 5.228 13.394 -42.327 1.00 94.62 481 TYR A CA 1
ATOM 3768 C C . TYR A 1 481 ? 4.287 14.108 -43.301 1.00 94.62 481 TYR A C 1
ATOM 3770 O O . TYR A 1 481 ? 4.720 14.536 -44.373 1.00 94.62 481 TYR A O 1
ATOM 3778 N N . ILE A 1 482 ? 3.014 14.241 -42.930 1.00 95.38 482 ILE A N 1
ATOM 3779 C CA . ILE A 1 482 ? 1.999 14.952 -43.715 1.00 95.38 482 ILE A CA 1
ATOM 3780 C C . ILE A 1 482 ? 1.759 16.323 -43.090 1.00 95.38 482 ILE A C 1
ATOM 3782 O O . ILE A 1 482 ? 1.632 16.446 -41.870 1.00 95.38 482 ILE A O 1
ATOM 3786 N N . ASN A 1 483 ? 1.712 17.348 -43.940 1.00 93.38 483 ASN A N 1
ATOM 3787 C CA . ASN A 1 483 ? 1.410 18.715 -43.546 1.00 93.38 483 ASN A CA 1
ATOM 3788 C C . ASN A 1 483 ? 0.510 19.383 -44.597 1.00 93.38 483 ASN A C 1
ATOM 3790 O O . ASN A 1 483 ? 0.723 19.203 -45.797 1.00 93.38 483 ASN A O 1
ATOM 3794 N N . THR A 1 484 ? -0.477 20.150 -44.146 1.00 95.50 484 THR A N 1
ATOM 3795 C CA . THR A 1 484 ? -1.370 20.963 -44.970 1.00 95.50 484 THR A CA 1
ATOM 3796 C C . THR A 1 484 ? -1.696 22.274 -44.265 1.00 95.50 484 THR A C 1
ATOM 3798 O O . THR A 1 484 ? -1.868 22.318 -43.047 1.00 95.50 484 THR A O 1
ATOM 3801 N N . ASN A 1 485 ? -1.835 23.344 -45.045 1.00 93.75 485 ASN A N 1
ATOM 3802 C CA . ASN A 1 485 ? -2.321 24.636 -44.561 1.00 93.75 485 ASN A CA 1
ATOM 3803 C C . ASN A 1 485 ? -3.855 24.694 -44.444 1.00 93.75 485 ASN A C 1
ATOM 3805 O O . ASN A 1 485 ? -4.385 25.676 -43.943 1.00 93.75 485 ASN A O 1
ATOM 3809 N N . LYS A 1 486 ? -4.568 23.656 -44.900 1.00 94.44 486 LYS A N 1
ATOM 3810 C CA . LYS A 1 486 ? -6.032 23.543 -44.789 1.00 94.44 486 LYS A CA 1
ATOM 3811 C C . LYS A 1 486 ? -6.505 22.960 -43.451 1.00 94.44 486 LYS A C 1
ATOM 3813 O O . LYS A 1 486 ? -7.703 22.801 -43.256 1.00 94.44 486 LYS A O 1
ATOM 3818 N N . ALA A 1 487 ? -5.579 22.623 -42.559 1.00 95.75 487 ALA A N 1
ATOM 3819 C CA . ALA A 1 487 ? -5.843 22.174 -41.197 1.00 95.75 487 ALA A CA 1
ATOM 3820 C C . ALA A 1 487 ? -4.943 22.960 -40.225 1.00 95.75 487 ALA A C 1
ATOM 3822 O O . ALA A 1 487 ? -3.893 23.455 -40.648 1.00 95.75 487 ALA A O 1
ATOM 3823 N N . PRO A 1 488 ? -5.309 23.077 -38.936 1.00 93.88 488 PRO A N 1
ATOM 3824 C CA . PRO A 1 488 ? -4.521 23.804 -37.947 1.00 93.88 488 PRO A CA 1
ATOM 3825 C C . PRO A 1 488 ? -3.086 23.288 -37.871 1.00 93.88 488 PRO A C 1
ATOM 3827 O O . PRO A 1 488 ? -2.841 22.079 -37.829 1.00 93.88 488 PRO A O 1
ATOM 3830 N N . ALA A 1 489 ? -2.118 24.202 -37.848 1.00 89.56 489 ALA A N 1
ATOM 3831 C CA . ALA A 1 489 ? -0.717 23.832 -37.702 1.00 89.56 489 ALA A CA 1
ATOM 3832 C C . ALA A 1 489 ? -0.471 23.154 -36.343 1.00 89.56 489 ALA A C 1
ATOM 3834 O O . ALA A 1 489 ? -1.075 23.521 -35.335 1.00 89.56 489 ALA A O 1
ATOM 3835 N N . ALA A 1 490 ? 0.456 22.195 -36.291 1.00 87.00 490 ALA A N 1
ATOM 3836 C CA . ALA A 1 490 ? 0.847 21.582 -35.026 1.00 87.00 490 ALA A CA 1
ATOM 3837 C C . ALA A 1 490 ? 1.517 22.627 -34.112 1.00 87.00 490 ALA A C 1
ATOM 3839 O O . ALA A 1 490 ? 2.539 23.214 -34.468 1.00 87.00 490 ALA A O 1
ATOM 3840 N N . VAL A 1 491 ? 0.929 22.868 -32.935 1.00 77.69 491 VAL A N 1
ATOM 3841 C CA . VAL A 1 491 ? 1.399 23.880 -31.960 1.00 77.69 491 VAL A CA 1
ATOM 3842 C C . VAL A 1 491 ? 2.340 23.272 -30.903 1.00 77.69 491 VAL A C 1
ATOM 3844 O O . VAL A 1 491 ? 3.050 23.995 -30.207 1.00 77.69 491 VAL A O 1
ATOM 3847 N N . GLY A 1 492 ? 2.358 21.941 -30.776 1.00 77.88 492 GLY A N 1
ATOM 3848 C CA . GLY A 1 492 ? 3.193 21.184 -29.836 1.00 77.88 492 GLY A CA 1
ATOM 3849 C C . GLY A 1 492 ? 4.194 20.255 -30.538 1.00 77.88 492 GLY A C 1
ATOM 3850 O O . GLY A 1 492 ? 4.317 20.300 -31.760 1.00 77.88 492 GLY A O 1
ATOM 3851 N N . PRO A 1 493 ? 4.907 19.387 -29.794 1.00 87.25 493 PRO A N 1
ATOM 3852 C CA . PRO A 1 493 ? 5.913 18.474 -30.345 1.00 87.25 493 PRO A CA 1
ATOM 3853 C C . PRO A 1 493 ? 5.279 17.257 -31.054 1.00 87.25 493 PRO A C 1
ATOM 3855 O O . PRO A 1 493 ? 5.606 16.113 -30.752 1.00 87.25 493 PRO A O 1
ATOM 3858 N N . TYR A 1 494 ? 4.356 17.499 -31.988 1.00 91.19 494 TYR A N 1
ATOM 3859 C CA . TYR A 1 494 ? 3.665 16.484 -32.788 1.00 91.19 494 TYR A CA 1
ATOM 3860 C C . TYR A 1 494 ? 3.534 16.931 -34.254 1.00 91.19 494 TYR A C 1
ATOM 3862 O O . TYR A 1 494 ? 3.812 18.077 -34.599 1.00 91.19 494 TYR A O 1
ATOM 3870 N N . SER A 1 495 ? 3.157 16.008 -35.140 1.00 94.19 495 SER A N 1
ATOM 3871 C CA . SER A 1 495 ? 2.877 16.281 -36.561 1.00 94.19 495 SER A CA 1
ATOM 3872 C C . SER A 1 495 ? 1.379 16.177 -36.823 1.00 94.19 495 SER A C 1
ATOM 3874 O O . SER A 1 495 ? 0.709 15.434 -36.120 1.00 94.19 495 SER A O 1
ATOM 3876 N N . GLN A 1 496 ? 0.847 16.849 -37.850 1.00 96.69 496 GLN A N 1
ATOM 3877 C CA . GLN A 1 496 ? -0.570 16.693 -38.222 1.00 96.69 496 GLN A CA 1
ATOM 3878 C C . GLN A 1 496 ? -0.911 15.224 -38.525 1.00 96.69 496 GLN A C 1
ATOM 3880 O O . GLN A 1 496 ? -1.904 14.705 -38.020 1.00 96.69 496 GLN A O 1
ATOM 3885 N N . ALA A 1 497 ? -0.053 14.537 -39.290 1.00 97.44 497 ALA A N 1
ATOM 3886 C CA . ALA A 1 497 ? -0.115 13.089 -39.459 1.00 97.44 497 ALA A CA 1
ATOM 3887 C C . ALA A 1 497 ? 1.235 12.479 -39.877 1.00 97.44 497 ALA A C 1
ATOM 3889 O O . ALA A 1 497 ? 2.136 13.177 -40.359 1.00 97.44 497 ALA A O 1
ATOM 3890 N N . VAL A 1 498 ? 1.361 11.159 -39.722 1.00 97.12 498 VAL A N 1
ATOM 3891 C CA . VAL A 1 498 ? 2.511 10.357 -40.172 1.00 97.12 498 VAL A CA 1
ATOM 3892 C C . VAL A 1 498 ? 2.016 9.178 -41.002 1.00 97.12 498 VAL A C 1
ATOM 3894 O O . VAL A 1 498 ? 1.177 8.406 -40.550 1.00 97.12 498 VAL A O 1
ATOM 3897 N N . LEU A 1 499 ? 2.555 9.033 -42.211 1.00 95.56 499 LEU A N 1
ATOM 3898 C CA . LEU A 1 499 ? 2.361 7.875 -43.077 1.00 95.56 499 LEU A CA 1
ATOM 3899 C C . LEU A 1 499 ? 3.503 6.881 -42.847 1.00 95.56 499 LEU A C 1
ATOM 3901 O O . LEU A 1 499 ? 4.671 7.228 -43.045 1.00 95.56 499 LEU A O 1
ATOM 3905 N N . SER A 1 500 ? 3.164 5.658 -42.453 1.00 93.69 500 SER A N 1
ATOM 3906 C CA . SER A 1 500 ? 4.097 4.542 -42.303 1.00 93.69 500 SER A CA 1
ATOM 3907 C C . SER A 1 500 ? 3.576 3.363 -43.114 1.00 93.69 500 SER A C 1
ATOM 3909 O O . SER A 1 500 ? 2.521 2.814 -42.804 1.00 93.69 500 SER A O 1
ATOM 3911 N N . GLY A 1 501 ? 4.298 3.008 -44.175 1.00 89.50 501 GLY A N 1
ATOM 3912 C CA . GLY A 1 501 ? 3.800 2.076 -45.183 1.00 89.50 501 GLY A CA 1
ATOM 3913 C C . GLY A 1 501 ? 2.484 2.546 -45.788 1.00 89.50 501 GLY A C 1
ATOM 3914 O O . GLY A 1 501 ? 2.393 3.679 -46.270 1.00 89.50 501 GLY A O 1
ATOM 3915 N N . ASN A 1 502 ? 1.456 1.704 -45.703 1.00 92.88 502 ASN A N 1
ATOM 3916 C CA . ASN A 1 502 ? 0.109 2.002 -46.196 1.00 92.88 502 ASN A CA 1
ATOM 3917 C C . ASN A 1 502 ? -0.824 2.628 -45.145 1.00 92.88 502 ASN A C 1
ATOM 3919 O O . ASN A 1 502 ? -1.975 2.932 -45.466 1.00 92.88 502 ASN A O 1
ATOM 3923 N N . THR A 1 503 ? -0.352 2.853 -43.916 1.00 96.88 503 THR A N 1
ATOM 3924 C CA . THR A 1 503 ? -1.180 3.344 -42.806 1.00 96.88 503 THR A CA 1
ATOM 3925 C C . THR A 1 503 ? -0.853 4.798 -42.470 1.00 96.88 503 THR A C 1
ATOM 3927 O O . THR A 1 503 ? 0.300 5.156 -42.213 1.00 96.88 503 THR A O 1
ATOM 3930 N N . LEU A 1 504 ? -1.877 5.650 -42.447 1.00 97.56 504 LEU A N 1
ATOM 3931 C CA . LEU A 1 504 ? -1.791 7.047 -42.033 1.00 97.56 504 LEU A CA 1
ATOM 3932 C C . LEU A 1 504 ? -2.342 7.214 -40.617 1.00 97.56 504 LEU A C 1
ATOM 3934 O O . LEU A 1 504 ? -3.508 6.925 -40.357 1.00 97.56 504 LEU A O 1
ATOM 3938 N N . TYR A 1 505 ? -1.517 7.753 -39.727 1.00 98.06 505 TYR A N 1
ATOM 3939 C CA . TYR A 1 505 ? -1.895 8.101 -38.361 1.00 98.06 505 TYR A CA 1
ATOM 3940 C C . TYR A 1 505 ? -2.094 9.611 -38.255 1.00 98.06 505 TYR A C 1
ATOM 3942 O O . TYR A 1 505 ? -1.129 10.363 -38.412 1.00 98.06 505 TYR A O 1
ATOM 3950 N N . VAL A 1 506 ? -3.324 10.056 -37.995 1.00 98.19 506 VAL A N 1
ATOM 3951 C CA . VAL A 1 506 ? -3.689 11.470 -37.829 1.00 98.19 506 VAL A CA 1
ATOM 3952 C C . VAL A 1 506 ? -3.722 11.808 -36.342 1.00 98.19 506 VAL A C 1
ATOM 3954 O O . VAL A 1 506 ? -4.370 11.113 -35.565 1.00 98.19 506 VAL A O 1
ATOM 3957 N N . SER A 1 507 ? -3.005 12.858 -35.931 1.00 97.44 507 SER A N 1
ATOM 3958 C CA . SER A 1 507 ? -3.059 13.340 -34.544 1.00 97.44 507 SER A CA 1
ATOM 3959 C C . SER A 1 507 ? -4.414 13.965 -34.223 1.00 97.44 507 SER A C 1
ATOM 3961 O O . SER A 1 507 ? -5.100 14.444 -35.127 1.00 97.44 507 SER A O 1
ATOM 3963 N N . GLY A 1 508 ? -4.764 14.000 -32.936 1.00 96.94 508 GLY A N 1
ATOM 3964 C CA . GLY A 1 508 ? -6.001 14.606 -32.456 1.00 96.94 508 GLY A CA 1
ATOM 3965 C C . GLY A 1 508 ? -6.192 16.031 -32.978 1.00 96.94 508 GLY A C 1
ATOM 3966 O O . GLY A 1 508 ? -5.282 16.865 -32.943 1.00 96.94 508 GLY A O 1
ATOM 3967 N N . GLN A 1 509 ? -7.368 16.281 -33.547 1.00 97.88 509 GLN A N 1
ATOM 3968 C CA . GLN A 1 509 ? -7.756 17.568 -34.100 1.00 97.88 509 GLN A CA 1
ATOM 3969 C C . GLN A 1 509 ? -8.751 18.244 -33.165 1.00 97.88 509 GLN A C 1
ATOM 3971 O O . GLN A 1 509 ? -9.904 17.829 -33.047 1.00 97.88 509 GLN A O 1
ATOM 3976 N N . ILE A 1 510 ? -8.312 19.329 -32.534 1.00 96.31 510 ILE A N 1
ATOM 3977 C CA . ILE A 1 510 ? -9.203 20.280 -31.863 1.00 96.31 510 ILE A CA 1
ATOM 3978 C C . ILE A 1 510 ? -9.907 21.165 -32.915 1.00 96.31 510 ILE A C 1
ATOM 3980 O O . ILE A 1 510 ? -9.416 21.295 -34.045 1.00 96.31 510 ILE A O 1
ATOM 3984 N N . PRO A 1 511 ? -11.045 21.803 -32.587 1.00 97.06 511 PRO A N 1
ATOM 3985 C CA . PRO A 1 511 ? -11.925 22.456 -33.556 1.00 97.06 511 PRO A CA 1
ATOM 3986 C C . PRO A 1 511 ? -11.462 23.879 -33.883 1.00 97.06 511 PRO A C 1
ATOM 3988 O O . PRO A 1 511 ? -12.214 24.854 -33.795 1.00 97.06 511 PRO A O 1
ATOM 3991 N N . PHE A 1 512 ? -10.180 24.006 -34.204 1.00 96.69 512 PHE A N 1
ATOM 3992 C CA . PHE A 1 512 ? -9.582 25.255 -34.634 1.00 96.69 512 P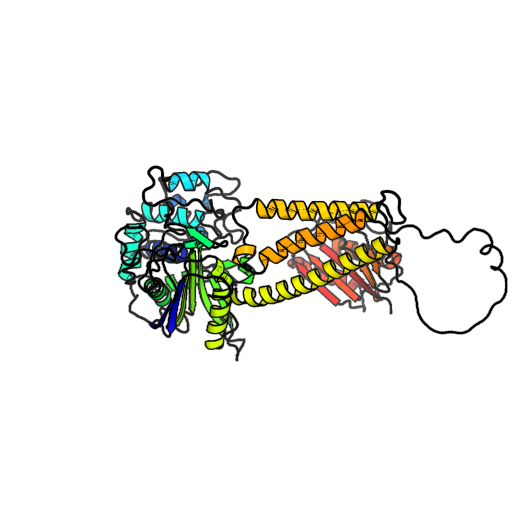HE A CA 1
ATOM 3993 C C . PHE A 1 512 ? -9.890 25.522 -36.099 1.00 96.69 512 PHE A C 1
ATOM 3995 O O . PHE A 1 512 ? -9.818 24.618 -36.933 1.00 96.69 512 PHE A O 1
ATOM 4002 N N . VAL A 1 513 ? -10.176 26.784 -36.405 1.00 95.81 513 VAL A N 1
ATOM 4003 C CA . VAL A 1 513 ? -10.202 27.283 -37.780 1.00 95.81 513 VAL A CA 1
ATOM 4004 C C . VAL A 1 513 ? -8.745 27.474 -38.237 1.00 95.81 513 VAL A C 1
ATOM 4006 O O . VAL A 1 513 ? -8.010 28.194 -37.558 1.00 95.81 513 VAL A O 1
ATOM 4009 N N . PRO A 1 514 ? -8.296 26.856 -39.349 1.00 91.81 514 PRO A N 1
ATOM 4010 C CA . PRO A 1 514 ? -6.887 26.868 -39.768 1.00 91.81 514 PRO A CA 1
ATOM 4011 C C . PRO A 1 514 ? -6.280 28.269 -39.916 1.00 91.81 514 PRO A C 1
ATOM 4013 O O . PRO A 1 514 ? -5.136 28.488 -39.525 1.00 91.81 514 PRO A O 1
ATOM 4016 N N . ASP A 1 515 ? -7.063 29.222 -40.428 1.00 90.75 515 ASP A N 1
ATOM 4017 C CA . ASP A 1 515 ? -6.594 30.584 -40.702 1.00 90.75 515 ASP A CA 1
ATOM 4018 C C . ASP A 1 515 ? -6.426 31.428 -39.430 1.00 90.75 515 ASP A C 1
ATOM 4020 O O . ASP A 1 515 ? -5.539 32.279 -39.361 1.00 90.75 515 ASP A O 1
ATOM 4024 N N . THR A 1 516 ? -7.272 31.214 -38.417 1.00 92.06 516 THR A N 1
ATOM 4025 C CA . THR A 1 516 ? -7.284 32.038 -37.195 1.00 92.06 516 THR A CA 1
ATOM 4026 C C . THR A 1 516 ? -6.641 31.349 -35.997 1.00 92.06 516 THR A C 1
ATOM 4028 O O . THR A 1 516 ? -6.279 32.026 -35.038 1.00 92.06 516 THR A O 1
ATOM 4031 N N . MET A 1 517 ? -6.488 30.021 -36.032 1.00 91.44 517 MET A N 1
ATOM 4032 C CA . MET A 1 517 ? -6.002 29.196 -34.918 1.00 91.44 517 MET A CA 1
ATOM 4033 C C . MET A 1 517 ? -6.807 29.403 -33.618 1.00 91.44 517 MET A C 1
ATOM 4035 O O . MET A 1 517 ? -6.267 29.328 -32.513 1.00 91.44 517 MET A O 1
ATOM 4039 N N . THR A 1 518 ? -8.112 29.663 -33.753 1.00 93.44 518 THR A N 1
ATOM 4040 C CA . THR A 1 518 ? -9.075 29.826 -32.650 1.00 93.44 518 THR A CA 1
ATOM 4041 C C . THR A 1 518 ? -10.205 28.808 -32.758 1.00 93.44 518 THR A C 1
ATOM 4043 O O . THR A 1 518 ? -10.495 28.331 -33.856 1.00 93.44 518 THR A O 1
ATOM 4046 N N . LEU A 1 519 ? -10.869 28.499 -31.636 1.00 94.94 519 LEU A N 1
ATOM 4047 C CA . LEU A 1 519 ? -12.067 27.649 -31.627 1.00 94.94 519 LEU A CA 1
ATOM 4048 C C . LEU A 1 519 ? -13.139 28.228 -32.563 1.00 94.94 519 LEU A C 1
ATOM 4050 O O . LEU A 1 519 ? -13.381 29.435 -32.557 1.00 94.94 519 LEU A O 1
ATOM 4054 N N . VAL A 1 520 ? -13.775 27.361 -33.351 1.00 95.94 520 VAL A N 1
ATOM 4055 C CA . VAL A 1 520 ? -14.820 27.740 -34.318 1.00 95.94 520 VAL A CA 1
ATOM 4056 C C . VAL A 1 520 ? -16.087 28.293 -33.654 1.00 95.94 520 VAL A C 1
ATOM 4058 O O . VAL A 1 520 ? -16.766 29.147 -34.219 1.00 95.94 520 VAL A O 1
ATOM 4061 N N . SER A 1 521 ? -16.428 27.798 -32.461 1.00 94.56 521 SER A N 1
ATOM 4062 C CA . SER A 1 521 ? -17.653 28.135 -31.733 1.00 94.56 521 SER A CA 1
ATOM 4063 C C . SER A 1 521 ? -17.593 27.619 -30.292 1.00 94.56 521 SER A C 1
ATOM 4065 O O . SER A 1 521 ? -16.779 26.753 -29.974 1.00 94.56 521 SER A O 1
ATOM 4067 N N . GLU A 1 522 ? -18.502 28.092 -29.441 1.00 93.69 522 GLU A N 1
ATOM 4068 C CA . GLU A 1 522 ? -18.791 27.507 -28.123 1.00 93.69 522 GLU A CA 1
ATOM 4069 C C . GLU A 1 522 ? -19.760 26.312 -28.198 1.00 93.69 522 GLU A C 1
ATOM 4071 O O . GLU A 1 522 ? -19.948 25.624 -27.202 1.00 93.69 522 GLU A O 1
ATOM 4076 N N . LYS A 1 523 ? -20.373 26.048 -29.361 1.00 95.94 523 LYS A N 1
ATOM 4077 C CA . LYS A 1 523 ? -21.292 24.917 -29.561 1.00 95.94 523 LYS A CA 1
ATOM 4078 C C . LYS A 1 523 ? -20.544 23.643 -29.947 1.00 95.94 523 LYS A C 1
ATOM 4080 O O . LYS A 1 523 ? -19.779 23.656 -30.916 1.00 95.94 523 LYS A O 1
ATOM 4085 N N . VAL A 1 524 ? -20.809 22.545 -29.242 1.00 97.06 524 VAL A N 1
ATOM 4086 C CA . VAL A 1 524 ? -20.120 21.259 -29.426 1.00 97.06 524 VAL A CA 1
ATOM 4087 C C . VAL A 1 524 ? -20.318 20.662 -30.825 1.00 97.06 524 VAL A C 1
ATOM 4089 O O . VAL A 1 524 ? -19.396 20.063 -31.373 1.00 97.06 524 VAL A O 1
ATOM 4092 N N . GLU A 1 525 ? -21.467 20.879 -31.471 1.00 98.00 525 GLU A N 1
ATOM 4093 C CA . GLU A 1 525 ? -21.751 20.352 -32.811 1.00 98.00 525 GLU A CA 1
ATOM 4094 C C . GLU A 1 525 ? -20.903 21.037 -33.881 1.00 98.00 525 GLU A C 1
ATOM 4096 O O . GLU A 1 525 ? -20.349 20.382 -34.763 1.00 98.00 525 GLU A O 1
ATOM 4101 N N . GLU A 1 526 ? -20.764 22.360 -33.789 1.00 97.88 526 GLU A N 1
ATOM 4102 C CA . GLU A 1 526 ? -19.906 23.133 -34.690 1.00 97.88 526 GLU A CA 1
ATOM 4103 C C . GLU A 1 526 ? -18.432 22.801 -34.447 1.00 97.88 526 GLU A C 1
ATOM 4105 O O . GLU A 1 526 ? -17.651 22.692 -35.394 1.00 97.88 526 GLU A O 1
ATOM 4110 N N . GLN A 1 527 ? -18.063 22.540 -33.190 1.00 98.31 527 GLN A N 1
ATOM 4111 C CA . GLN A 1 527 ? -16.738 22.033 -32.869 1.00 98.31 527 GLN A CA 1
ATOM 4112 C C . GLN A 1 527 ? -16.483 20.651 -33.492 1.00 98.31 527 GLN A C 1
ATOM 4114 O O . GLN A 1 527 ? -15.469 20.457 -34.165 1.00 98.31 527 GLN A O 1
ATOM 4119 N N . ALA A 1 528 ? -17.413 19.705 -33.358 1.00 98.38 528 ALA A N 1
ATOM 4120 C CA . ALA A 1 528 ? -17.281 18.376 -33.950 1.00 98.38 528 ALA A CA 1
ATOM 4121 C C . ALA A 1 528 ? -17.144 18.450 -35.480 1.00 98.38 528 ALA A C 1
ATOM 4123 O O . ALA A 1 528 ? -16.263 17.802 -36.049 1.00 98.38 528 ALA A O 1
ATOM 4124 N N . LYS A 1 529 ? -17.938 19.306 -36.142 1.00 98.50 529 LYS A N 1
ATOM 4125 C CA . LYS A 1 529 ? -17.836 19.550 -37.591 1.00 98.50 529 LYS A CA 1
ATOM 4126 C C . LYS A 1 529 ? -16.452 20.058 -37.983 1.00 98.50 529 LYS A C 1
ATOM 4128 O O . LYS A 1 529 ? -15.859 19.537 -38.924 1.00 98.50 529 LYS A O 1
ATOM 4133 N N . GLN A 1 530 ? -15.919 21.048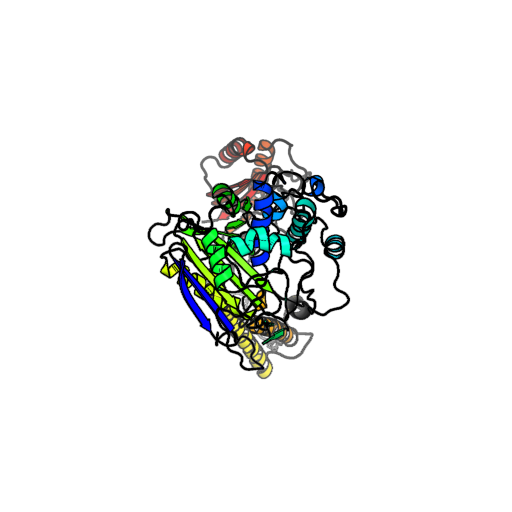 -37.265 1.00 98.50 530 GLN A N 1
ATOM 4134 C CA . GLN A 1 530 ? -14.602 21.605 -37.576 1.00 98.50 530 GLN A CA 1
ATOM 4135 C C . GLN A 1 530 ? -13.473 20.596 -37.324 1.00 98.50 530 GLN A C 1
ATOM 4137 O O . GLN A 1 530 ? -12.549 20.510 -38.129 1.00 98.50 530 GLN A O 1
ATOM 4142 N N . SER A 1 531 ? -13.546 19.815 -36.242 1.00 98.25 531 SER A N 1
ATOM 4143 C CA . SER A 1 531 ? -12.576 18.751 -35.950 1.00 98.25 531 SER A CA 1
ATOM 4144 C C . SER A 1 531 ? -12.528 17.708 -37.078 1.00 98.25 531 SER A C 1
ATOM 4146 O O . SER A 1 531 ? -11.451 17.396 -37.592 1.00 98.25 531 SER A O 1
ATOM 4148 N N . LEU A 1 532 ? -13.693 17.251 -37.554 1.00 98.50 532 LEU A N 1
ATOM 4149 C CA . LEU A 1 532 ? -13.797 16.313 -38.677 1.00 98.50 532 LEU A CA 1
ATOM 4150 C C . LEU A 1 532 ? -13.342 16.928 -40.011 1.00 98.50 532 LEU A C 1
ATOM 4152 O O . LEU A 1 532 ? -12.639 16.270 -40.776 1.00 98.50 532 LEU A O 1
ATOM 4156 N N . ALA A 1 533 ? -13.652 18.201 -40.272 1.00 98.31 533 ALA A N 1
ATOM 4157 C CA . ALA A 1 533 ? -13.158 18.914 -41.453 1.00 98.31 533 ALA A CA 1
ATOM 4158 C C . ALA A 1 533 ? -11.622 19.038 -41.457 1.00 98.31 533 ALA A C 1
ATOM 4160 O O . ALA A 1 533 ? -10.980 18.878 -42.497 1.00 98.31 533 ALA A O 1
ATOM 4161 N N . ASN A 1 534 ? -11.018 19.261 -40.285 1.00 98.25 534 ASN A N 1
ATOM 4162 C CA . ASN A 1 534 ? -9.565 19.286 -40.124 1.00 98.25 534 ASN A CA 1
ATOM 4163 C C . ASN A 1 534 ? -8.953 17.905 -40.409 1.00 98.25 534 ASN A C 1
ATOM 4165 O O . ASN A 1 534 ? -7.959 17.818 -41.133 1.00 98.25 534 ASN A O 1
ATOM 4169 N N . ILE A 1 535 ? -9.569 16.823 -39.912 1.00 98.25 535 ILE A N 1
ATOM 4170 C CA . ILE A 1 535 ? -9.170 15.448 -40.252 1.00 98.25 535 ILE A CA 1
ATOM 4171 C C . ILE A 1 535 ? -9.252 15.231 -41.765 1.00 98.25 535 ILE A C 1
ATOM 4173 O O . ILE A 1 535 ? -8.277 14.766 -42.355 1.00 98.25 535 ILE A O 1
ATOM 4177 N N . GLN A 1 536 ? -10.363 15.612 -42.405 1.00 98.12 536 GLN A N 1
ATOM 4178 C CA . GLN A 1 536 ? -10.550 15.462 -43.850 1.00 98.12 536 GLN A CA 1
ATOM 4179 C C . GLN A 1 536 ? -9.417 16.127 -44.644 1.00 98.12 536 GLN A C 1
ATOM 4181 O O . GLN A 1 536 ? -8.803 15.510 -45.514 1.00 98.12 536 GLN A O 1
ATOM 4186 N N . ALA A 1 537 ? -9.084 17.372 -44.301 1.00 98.06 537 ALA A N 1
ATOM 4187 C CA . ALA A 1 537 ? -8.014 18.109 -44.960 1.00 98.06 537 ALA A CA 1
ATOM 4188 C C . ALA A 1 537 ? -6.640 17.425 -44.814 1.00 98.06 537 ALA A C 1
ATOM 4190 O O . ALA A 1 537 ? -5.830 17.453 -45.747 1.00 98.06 537 ALA A O 1
ATOM 4191 N N . ILE A 1 538 ? -6.366 16.806 -43.659 1.00 98.25 538 ILE A N 1
ATOM 4192 C CA . ILE A 1 538 ? -5.110 16.091 -43.392 1.00 98.25 538 ILE A CA 1
ATOM 4193 C C . ILE A 1 538 ? -5.046 14.775 -44.171 1.00 98.25 538 ILE A C 1
ATOM 4195 O O . ILE A 1 538 ? -4.013 14.485 -44.780 1.00 98.25 538 ILE A O 1
ATOM 4199 N N . ILE A 1 539 ? -6.126 13.986 -44.189 1.00 97.56 539 ILE A N 1
ATOM 4200 C CA . ILE A 1 539 ? -6.140 12.704 -44.910 1.00 97.56 539 ILE A CA 1
ATOM 4201 C C . ILE A 1 539 ? -6.029 12.925 -46.424 1.00 97.56 539 ILE A C 1
ATOM 4203 O O . ILE A 1 539 ? -5.233 12.247 -47.077 1.00 97.56 539 ILE A O 1
ATOM 4207 N N . GLU A 1 540 ? -6.693 13.952 -46.967 1.00 97.56 540 GLU A N 1
ATOM 4208 C CA . GLU A 1 540 ? -6.586 14.333 -48.381 1.00 97.56 540 GLU A CA 1
ATOM 4209 C C . GLU A 1 540 ? -5.155 14.761 -48.741 1.00 97.56 540 GLU A C 1
ATOM 4211 O O . GLU A 1 540 ? -4.614 14.340 -49.765 1.00 97.56 540 GLU A O 1
ATOM 4216 N N . ALA A 1 541 ? -4.485 15.528 -47.871 1.00 96.25 541 ALA A N 1
ATOM 4217 C CA . ALA A 1 541 ? -3.073 15.883 -48.046 1.00 96.25 541 ALA A CA 1
ATOM 4218 C C . ALA A 1 541 ? -2.135 14.664 -47.947 1.00 96.25 541 ALA A C 1
ATOM 4220 O O . ALA A 1 541 ? -1.085 14.618 -48.593 1.00 96.25 541 ALA A O 1
ATOM 4221 N N . GLY A 1 542 ? -2.527 13.649 -47.172 1.00 94.31 542 GLY A N 1
ATOM 4222 C CA . GLY A 1 542 ? -1.877 12.341 -47.121 1.00 94.31 542 GLY A CA 1
ATOM 4223 C C . GLY A 1 542 ? -2.082 11.498 -48.384 1.00 94.31 542 GLY A C 1
ATOM 4224 O O . GLY A 1 542 ? -1.351 10.524 -48.588 1.00 94.31 542 GLY A O 1
ATOM 4225 N N . GLY A 1 543 ? -3.026 11.887 -49.247 1.00 95.38 543 GLY A N 1
ATOM 4226 C CA . GLY A 1 543 ? -3.454 11.154 -50.435 1.00 95.38 543 GLY A CA 1
ATOM 4227 C C . GLY A 1 543 ? -4.471 10.049 -50.146 1.00 95.38 543 GLY A C 1
ATOM 4228 O O . GLY A 1 543 ? -4.528 9.098 -50.922 1.00 95.38 543 GLY A O 1
ATOM 4229 N N . PHE A 1 544 ? -5.196 10.130 -49.032 1.00 97.38 544 PHE A N 1
ATOM 4230 C CA . PHE A 1 544 ? -6.251 9.204 -48.613 1.00 97.38 544 PHE A CA 1
ATOM 4231 C C . PHE A 1 544 ? -7.626 9.822 -48.879 1.00 97.38 544 PHE A C 1
ATOM 4233 O O . PHE A 1 544 ? -7.754 11.039 -49.022 1.00 97.38 544 PHE A O 1
ATOM 4240 N N . VAL A 1 545 ? -8.650 8.978 -48.936 1.00 96.12 545 VAL A N 1
ATOM 4241 C CA . VAL A 1 545 ? -10.056 9.387 -49.017 1.00 96.12 545 VAL A CA 1
ATOM 4242 C C . VAL A 1 545 ? -10.804 8.991 -47.747 1.00 96.12 545 VAL A C 1
ATOM 4244 O O . VAL A 1 545 ? -10.323 8.197 -46.944 1.00 96.12 545 VAL A O 1
ATOM 4247 N N . LEU A 1 546 ? -12.005 9.536 -47.553 1.00 95.44 546 LEU A N 1
ATOM 4248 C CA . LEU A 1 546 ? -12.789 9.325 -46.334 1.00 95.44 546 LEU A CA 1
ATOM 4249 C C . LEU A 1 546 ? -13.084 7.841 -46.037 1.00 95.44 546 LEU A C 1
ATOM 4251 O O . LEU A 1 546 ? -13.088 7.435 -44.878 1.00 95.44 546 LEU A O 1
ATOM 4255 N N . THR A 1 547 ? -13.274 7.022 -47.075 1.00 96.62 547 THR A N 1
ATOM 4256 C CA . THR A 1 547 ? -13.500 5.571 -46.948 1.00 96.62 547 THR A CA 1
ATOM 4257 C C . THR A 1 547 ? -12.264 4.792 -46.502 1.00 96.62 547 THR A C 1
ATOM 4259 O O . THR A 1 547 ? -12.396 3.645 -46.087 1.00 96.62 547 THR A O 1
ATOM 4262 N N . ASP A 1 548 ? -11.075 5.398 -46.555 1.00 97.50 548 ASP A N 1
ATOM 4263 C CA . ASP A 1 548 ? -9.843 4.776 -46.064 1.00 97.50 548 ASP A CA 1
ATOM 4264 C C . ASP A 1 548 ? -9.710 4.908 -44.537 1.00 97.50 548 ASP A C 1
ATOM 4266 O O . ASP A 1 548 ? -8.823 4.298 -43.946 1.00 97.50 548 ASP A O 1
ATOM 4270 N N . VAL A 1 549 ? -10.555 5.712 -43.874 1.00 98.06 549 VAL A N 1
ATOM 4271 C CA . VAL A 1 549 ? -10.535 5.882 -42.413 1.00 98.06 549 VAL A CA 1
ATOM 4272 C C . VAL A 1 549 ? -11.057 4.607 -41.751 1.00 98.06 549 VAL A C 1
ATOM 4274 O O . VAL A 1 549 ? -12.250 4.327 -41.779 1.00 98.06 549 VAL A O 1
ATOM 4277 N N . VAL A 1 550 ? -10.183 3.829 -41.121 1.00 97.88 550 VAL A N 1
ATOM 4278 C CA . VAL A 1 550 ? -10.550 2.545 -40.503 1.00 97.88 550 VAL A CA 1
ATOM 4279 C C . VAL A 1 550 ? -10.900 2.679 -39.024 1.00 97.88 550 VAL A C 1
ATOM 4281 O O . VAL A 1 550 ? -11.643 1.848 -38.498 1.00 97.88 550 VAL A O 1
ATOM 4284 N N . LYS A 1 551 ? -10.405 3.724 -38.342 1.00 98.25 551 LYS A N 1
ATOM 4285 C CA . LYS A 1 551 ? -10.688 3.972 -36.923 1.00 98.25 551 LYS A CA 1
ATOM 4286 C C . LYS A 1 551 ? -10.703 5.460 -36.569 1.00 98.25 551 LYS A C 1
ATOM 4288 O O . LYS A 1 551 ? -9.845 6.196 -37.044 1.00 98.25 551 LYS A O 1
ATOM 4293 N N . CYS A 1 552 ? -11.591 5.850 -35.654 1.00 98.25 552 CYS A N 1
ATOM 4294 C CA . CYS A 1 552 ? -11.569 7.141 -34.963 1.00 98.25 552 CYS A CA 1
ATOM 4295 C C . CYS A 1 552 ? -11.664 6.983 -33.437 1.00 98.25 552 CYS A C 1
ATOM 4297 O O . CYS A 1 552 ? -12.358 6.093 -32.932 1.00 98.25 552 CYS A O 1
ATOM 4299 N N . THR A 1 553 ? -11.031 7.892 -32.701 1.00 98.38 553 THR A N 1
ATOM 4300 C CA . THR A 1 553 ? -11.249 8.086 -31.259 1.00 98.38 553 THR A CA 1
ATOM 4301 C C . THR A 1 553 ? -11.845 9.469 -31.035 1.00 98.38 553 THR A C 1
ATOM 4303 O O . THR A 1 553 ? -11.312 10.454 -31.537 1.00 98.38 553 THR A O 1
ATOM 4306 N N . VAL A 1 554 ? -12.960 9.542 -30.308 1.00 98.12 554 VAL A N 1
ATOM 4307 C CA . VAL A 1 554 ? -13.675 10.787 -29.996 1.00 98.12 554 VAL A CA 1
ATOM 4308 C C . VAL A 1 554 ? -13.535 11.076 -28.504 1.00 98.12 554 VAL A C 1
ATOM 4310 O O . VAL A 1 554 ? -13.973 10.280 -27.674 1.00 98.12 554 VAL A O 1
ATOM 4313 N N . PHE A 1 555 ? -12.947 12.216 -28.163 1.00 98.44 555 PHE A N 1
ATOM 4314 C CA . PHE A 1 555 ? -12.823 12.695 -26.790 1.00 98.44 555 PHE A CA 1
ATOM 4315 C C . PHE A 1 555 ? -13.824 13.825 -26.551 1.00 98.44 555 PHE A C 1
ATOM 4317 O O . PHE A 1 555 ? -13.891 14.749 -27.359 1.00 98.44 555 PHE A O 1
ATOM 4324 N N . LEU A 1 556 ? -14.585 13.756 -25.457 1.00 97.75 556 LEU A N 1
ATOM 4325 C CA . LEU A 1 556 ? -15.592 14.750 -25.061 1.00 97.75 556 LEU A CA 1
ATOM 4326 C C . LEU A 1 556 ? -15.310 15.259 -23.650 1.00 97.75 556 LEU A C 1
ATOM 4328 O O . LEU A 1 556 ? -14.876 14.478 -22.811 1.00 97.75 556 LEU A O 1
ATOM 4332 N N . THR A 1 557 ? -15.580 16.530 -23.355 1.00 97.50 557 THR A N 1
ATOM 4333 C CA . THR A 1 557 ? -15.501 17.036 -21.969 1.00 97.50 557 THR A CA 1
ATOM 4334 C C . THR A 1 557 ? -16.773 16.815 -21.150 1.00 97.50 557 THR A C 1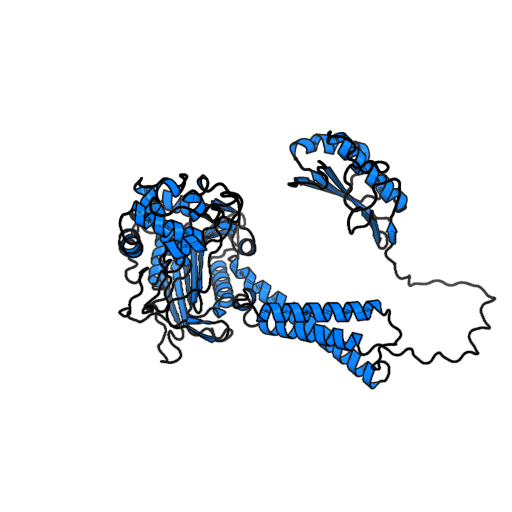
ATOM 4336 O O . THR A 1 557 ? -16.724 16.940 -19.931 1.00 97.50 557 THR A O 1
ATOM 4339 N N . ASP A 1 558 ? -17.896 16.515 -21.808 1.00 96.19 558 ASP A N 1
ATOM 4340 C CA . ASP A 1 558 ? -19.192 16.213 -21.190 1.00 96.19 558 ASP A CA 1
ATOM 4341 C C . ASP A 1 558 ? -19.906 15.127 -22.018 1.00 96.19 558 ASP A C 1
ATOM 4343 O O . ASP A 1 558 ? -20.143 15.287 -23.218 1.00 96.19 558 ASP A O 1
ATOM 4347 N N . MET A 1 559 ? -20.232 13.989 -21.405 1.00 96.94 559 MET A N 1
ATOM 4348 C CA . MET A 1 559 ? -20.923 12.878 -22.064 1.00 96.94 559 MET A CA 1
ATOM 4349 C C . MET A 1 559 ? -22.378 13.211 -22.426 1.00 96.94 559 MET A C 1
ATOM 4351 O O . MET A 1 559 ? -22.961 12.546 -23.285 1.00 96.94 559 MET A O 1
ATOM 4355 N N . ASN A 1 560 ? -22.971 14.262 -21.852 1.00 97.38 560 ASN A N 1
ATOM 4356 C CA . ASN A 1 560 ? -24.303 14.726 -22.248 1.00 97.38 560 ASN A CA 1
ATOM 4357 C C . ASN A 1 560 ? -24.339 15.223 -23.708 1.00 97.38 560 ASN A C 1
ATOM 4359 O O . ASN A 1 560 ? -25.379 15.129 -24.361 1.00 97.38 560 ASN A O 1
ATOM 4363 N N . ASP A 1 561 ? -23.199 15.651 -24.260 1.00 97.12 561 ASP A N 1
ATOM 4364 C CA . ASP A 1 561 ? -23.071 16.104 -25.652 1.00 97.12 561 ASP A CA 1
ATOM 4365 C C . ASP A 1 561 ? -22.952 14.956 -26.668 1.00 97.12 561 ASP A C 1
ATOM 4367 O O . ASP A 1 561 ? -22.950 15.172 -27.888 1.00 97.12 561 ASP A O 1
ATOM 4371 N N . PHE A 1 562 ? -22.878 13.709 -26.194 1.00 96.50 562 PHE A N 1
ATOM 4372 C CA . PHE A 1 562 ? -22.627 12.538 -27.030 1.00 96.50 562 PHE A CA 1
ATOM 4373 C C . PHE A 1 562 ? -23.621 12.406 -28.189 1.00 96.50 562 PHE A C 1
ATOM 4375 O O . PHE A 1 562 ? -23.214 12.149 -29.321 1.00 96.50 562 PHE A O 1
ATOM 4382 N N . ALA A 1 563 ? -24.919 12.611 -27.945 1.00 97.06 563 ALA A N 1
ATOM 4383 C CA . ALA A 1 563 ? -25.945 12.481 -28.982 1.00 97.06 563 ALA A CA 1
ATOM 4384 C C . ALA A 1 563 ? -25.782 13.520 -30.109 1.00 97.06 563 ALA A C 1
ATOM 4386 O O . ALA A 1 563 ? -25.961 13.202 -31.291 1.00 97.06 563 ALA A O 1
ATOM 4387 N N . ALA A 1 564 ? -25.397 14.745 -29.749 1.00 96.94 564 ALA A N 1
ATOM 4388 C CA . ALA A 1 564 ? -25.206 15.844 -30.683 1.00 96.94 564 ALA A CA 1
ATOM 4389 C C . ALA A 1 564 ? -23.969 15.602 -31.566 1.00 96.94 564 ALA A C 1
ATOM 4391 O O . ALA A 1 564 ? -24.052 15.646 -32.797 1.00 96.94 564 ALA A O 1
ATOM 4392 N N . VAL A 1 565 ? -22.848 15.208 -30.952 1.00 97.75 565 VAL A N 1
ATOM 4393 C CA . VAL A 1 565 ? -21.618 14.839 -31.674 1.00 97.75 565 VAL A CA 1
ATOM 4394 C C . VAL A 1 565 ? -21.823 13.594 -32.538 1.00 97.75 565 VAL A C 1
ATOM 4396 O O . VAL A 1 565 ? -21.322 13.530 -33.660 1.00 97.75 565 VAL A O 1
ATOM 4399 N N . ASN A 1 566 ? -22.603 12.617 -32.069 1.00 96.88 566 ASN A N 1
ATOM 4400 C CA . ASN A 1 566 ? -22.888 11.395 -32.818 1.00 96.88 566 ASN A CA 1
ATOM 4401 C C . ASN A 1 566 ? -23.691 11.663 -34.101 1.00 96.88 566 ASN A C 1
ATOM 4403 O O . ASN A 1 566 ? -23.462 10.987 -35.101 1.00 96.88 566 ASN A O 1
ATOM 4407 N N . THR A 1 567 ? -24.580 12.659 -34.088 1.00 97.81 567 THR A N 1
ATOM 4408 C CA . THR A 1 567 ? -25.325 13.093 -35.283 1.00 97.81 567 THR A CA 1
ATOM 4409 C C . THR A 1 567 ? -24.374 13.683 -36.324 1.00 97.81 567 THR A C 1
ATOM 4411 O O . THR A 1 567 ? -24.333 13.212 -37.456 1.00 97.81 567 THR A O 1
ATOM 4414 N N . VAL A 1 568 ? -23.517 14.625 -35.913 1.00 98.31 568 VAL A N 1
ATOM 4415 C CA . VAL A 1 568 ? -22.497 15.229 -36.790 1.00 98.31 568 VAL A CA 1
ATOM 4416 C C . VAL A 1 568 ? -21.547 14.176 -37.369 1.00 98.31 568 VAL A C 1
ATOM 4418 O O . VAL A 1 568 ? -21.226 14.207 -38.554 1.00 98.31 568 VAL A O 1
ATOM 4421 N N . TYR A 1 569 ? -21.101 13.236 -36.535 1.00 97.75 569 TYR A N 1
ATOM 4422 C CA . TYR A 1 569 ? -20.215 12.151 -36.949 1.00 97.75 569 TYR A CA 1
ATOM 4423 C C . TYR A 1 569 ? -20.877 11.246 -37.998 1.00 97.75 569 TYR A C 1
ATOM 4425 O O . TYR A 1 569 ? -20.240 10.883 -38.985 1.00 97.75 569 TYR A O 1
ATOM 4433 N N . ALA A 1 570 ? -22.148 10.882 -37.791 1.00 96.81 570 ALA A N 1
ATOM 4434 C CA . ALA A 1 570 ? -22.902 10.057 -38.731 1.00 96.81 570 ALA A CA 1
ATOM 4435 C C . ALA A 1 570 ? -23.087 10.765 -40.082 1.00 96.81 570 ALA A C 1
ATOM 4437 O O . ALA A 1 570 ? -22.843 10.157 -41.122 1.00 96.81 570 ALA A O 1
ATOM 4438 N N . ASP A 1 571 ? -23.431 12.054 -40.065 1.00 97.06 571 ASP A N 1
ATOM 4439 C CA . ASP A 1 571 ? -23.587 12.858 -41.281 1.00 97.06 571 ASP A CA 1
ATOM 4440 C C . ASP A 1 571 ? -22.270 12.988 -42.059 1.00 97.06 571 ASP A C 1
ATOM 4442 O O . ASP A 1 571 ? -22.264 12.936 -43.288 1.00 97.06 571 ASP A O 1
ATOM 4446 N N . PHE A 1 572 ? -21.145 13.134 -41.352 1.00 97.88 572 PHE A N 1
ATOM 4447 C CA . PHE A 1 572 ? -19.828 13.276 -41.968 1.00 97.88 572 PHE A CA 1
ATOM 4448 C C . PHE A 1 572 ? -19.374 12.004 -42.695 1.00 97.88 572 PHE A C 1
ATOM 4450 O O . PHE A 1 572 ? -18.869 12.095 -43.811 1.00 97.88 572 PHE A O 1
ATOM 4457 N N . PHE A 1 573 ? -19.553 10.824 -42.090 1.00 97.12 573 PHE A N 1
ATOM 4458 C CA . PHE A 1 573 ? -19.110 9.555 -42.684 1.00 97.12 573 PHE A CA 1
ATOM 4459 C C . PHE A 1 573 ? -20.133 8.904 -43.632 1.00 97.12 573 PHE A C 1
ATOM 4461 O O . PHE A 1 573 ? -19.748 8.072 -44.459 1.00 97.12 573 PHE A O 1
ATOM 4468 N N . GLY A 1 574 ? -21.414 9.277 -43.552 1.00 95.25 574 GLY A N 1
ATOM 4469 C CA . GLY A 1 574 ? -22.474 8.700 -44.377 1.00 95.25 574 GLY A CA 1
ATOM 4470 C C . GLY A 1 574 ? -22.577 7.180 -44.205 1.00 95.25 574 GLY A C 1
ATOM 4471 O O . GLY A 1 574 ? -22.757 6.677 -43.096 1.00 95.25 574 GLY A O 1
ATOM 4472 N N . ASP A 1 575 ? -22.448 6.437 -45.307 1.00 93.38 575 ASP A N 1
ATOM 4473 C CA . ASP A 1 575 ? -22.502 4.968 -45.298 1.00 93.38 575 ASP A CA 1
ATOM 4474 C C . ASP A 1 575 ? -21.224 4.310 -44.745 1.00 93.38 575 ASP A C 1
ATOM 4476 O O . ASP A 1 575 ? -21.249 3.134 -44.362 1.00 93.38 575 ASP A O 1
ATOM 4480 N N . HIS A 1 576 ? -20.106 5.044 -44.691 1.00 96.69 576 HIS A N 1
ATOM 4481 C CA . HIS A 1 576 ? -18.842 4.531 -44.165 1.00 96.69 576 HIS A CA 1
ATOM 4482 C C . HIS A 1 576 ? -18.883 4.441 -42.637 1.00 96.69 576 HIS A C 1
ATOM 4484 O O . HIS A 1 576 ? -19.395 5.328 -41.960 1.00 96.69 576 HIS A O 1
ATOM 4490 N N . LYS A 1 577 ? -18.340 3.364 -42.060 1.00 93.81 577 LYS A N 1
ATOM 4491 C CA . LYS A 1 577 ? -18.406 3.118 -40.608 1.00 93.81 577 LYS A CA 1
ATOM 4492 C C . LYS A 1 577 ? -17.041 2.710 -40.052 1.00 93.81 577 LYS A C 1
ATOM 4494 O O . LYS A 1 577 ? -16.800 1.516 -39.871 1.00 93.81 577 LYS A O 1
ATOM 4499 N N . PRO A 1 578 ? -16.153 3.679 -39.759 1.00 96.50 578 PRO A N 1
ATOM 4500 C CA . PRO A 1 578 ? -14.897 3.397 -39.073 1.00 96.50 578 PRO A CA 1
ATOM 4501 C C . PRO A 1 578 ? -15.142 2.766 -37.697 1.00 96.50 578 PRO A C 1
ATOM 4503 O O . PRO A 1 578 ? -16.118 3.101 -37.017 1.00 96.50 578 PRO A O 1
ATOM 4506 N N . ALA A 1 579 ? -14.226 1.907 -37.245 1.00 97.12 579 ALA A N 1
ATOM 4507 C CA . ALA A 1 579 ? -14.205 1.466 -35.854 1.00 97.12 579 ALA A CA 1
ATOM 4508 C C . ALA A 1 579 ? -14.091 2.691 -34.931 1.00 97.12 579 ALA A C 1
ATOM 4510 O O . ALA A 1 579 ? -13.327 3.613 -35.212 1.00 97.12 579 ALA A O 1
ATOM 4511 N N . ARG A 1 580 ? -14.839 2.731 -33.826 1.00 95.88 580 ARG A N 1
ATOM 4512 C CA . ARG A 1 580 ? -14.914 3.940 -32.997 1.00 95.88 580 ARG A CA 1
ATOM 4513 C C . ARG A 1 580 ? -14.805 3.652 -31.509 1.00 95.88 580 ARG A C 1
ATOM 4515 O O . ARG A 1 580 ? -15.426 2.718 -31.013 1.00 95.88 580 ARG A O 1
ATOM 4522 N N . CYS A 1 581 ? -14.080 4.517 -30.806 1.00 95.06 581 CYS A N 1
ATOM 4523 C CA . CYS A 1 581 ? -14.148 4.676 -29.355 1.00 95.06 581 CYS A CA 1
ATOM 4524 C C . CYS A 1 581 ? -14.597 6.110 -29.024 1.00 95.06 581 CYS A C 1
ATOM 4526 O O . CYS A 1 581 ? -14.174 7.042 -29.706 1.00 95.06 581 CYS A O 1
ATOM 4528 N N . ALA A 1 582 ? -15.451 6.286 -28.016 1.00 96.56 582 ALA A N 1
ATOM 4529 C CA . ALA A 1 582 ? -15.866 7.596 -27.513 1.00 96.56 582 ALA A CA 1
ATOM 4530 C C . ALA A 1 582 ? -15.703 7.626 -25.988 1.00 96.56 582 ALA A C 1
ATOM 4532 O O . ALA A 1 582 ? -16.173 6.707 -25.318 1.00 96.56 582 ALA A O 1
ATOM 4533 N N . VAL A 1 583 ? -15.012 8.635 -25.453 1.00 95.62 583 VAL A N 1
ATOM 4534 C CA . VAL A 1 583 ? -14.618 8.698 -24.034 1.00 95.62 583 VAL A CA 1
ATOM 4535 C C . VAL A 1 583 ? -14.801 10.116 -23.493 1.00 95.62 583 VAL A C 1
ATOM 4537 O O . VAL A 1 583 ? -14.435 11.084 -24.159 1.00 95.62 583 VAL A O 1
ATOM 4540 N N . GLU A 1 584 ? -15.337 10.232 -22.275 1.00 97.88 584 GLU A N 1
ATOM 4541 C CA . GLU A 1 584 ? -15.342 11.494 -21.526 1.00 97.88 584 GLU A CA 1
ATOM 4542 C C . GLU A 1 584 ? -13.969 11.736 -20.878 1.00 97.88 584 GLU A C 1
ATOM 4544 O O . GLU A 1 584 ? -13.396 10.842 -20.252 1.00 97.88 584 GLU A O 1
ATOM 4549 N N . VAL A 1 585 ? -13.432 12.945 -21.021 1.00 96.31 585 VAL A N 1
ATOM 4550 C CA . VAL A 1 585 ? -12.154 13.378 -20.449 1.00 96.31 585 VAL A CA 1
ATOM 4551 C C . VAL A 1 585 ? -12.339 14.643 -19.624 1.00 96.31 585 VAL A C 1
ATOM 4553 O O . VAL A 1 585 ? -13.162 15.495 -19.937 1.00 96.31 585 VAL A O 1
ATOM 4556 N N . SER A 1 586 ? -11.521 14.814 -18.584 1.00 95.38 586 SER A N 1
ATOM 4557 C CA . SER A 1 586 ? -11.692 15.934 -17.651 1.00 95.38 586 SER A CA 1
ATOM 4558 C C . SER A 1 586 ? -11.494 17.309 -18.297 1.00 95.38 586 SER A C 1
ATOM 4560 O O . SER A 1 586 ? -12.152 18.260 -17.875 1.00 95.38 586 SER A O 1
ATOM 4562 N N . ARG A 1 587 ? -10.584 17.438 -19.282 1.00 95.50 587 ARG A N 1
ATOM 4563 C CA . ARG A 1 587 ? -10.317 18.657 -20.075 1.00 95.50 587 ARG A CA 1
ATOM 4564 C C . ARG A 1 587 ? -9.638 18.329 -21.407 1.00 95.50 587 ARG A C 1
ATOM 4566 O O . ARG A 1 587 ? -8.839 17.399 -21.474 1.00 95.50 587 ARG A O 1
ATOM 4573 N N . LEU A 1 588 ? -9.855 19.180 -22.410 1.00 95.56 588 LEU A N 1
ATOM 4574 C CA . LEU A 1 588 ? -9.115 19.186 -23.678 1.00 95.56 588 LEU A CA 1
ATOM 4575 C C . LEU A 1 588 ? -8.287 20.475 -23.844 1.00 95.56 588 LEU A C 1
ATOM 4577 O O . LEU A 1 588 ? -8.570 21.494 -23.194 1.00 95.56 588 LEU A O 1
ATOM 4581 N N . PRO A 1 589 ? -7.245 20.472 -24.700 1.00 90.19 589 PRO A N 1
ATOM 4582 C CA . PRO A 1 589 ? -6.424 21.650 -24.944 1.00 90.19 589 PRO A CA 1
ATOM 4583 C C . PRO A 1 589 ? -7.258 22.868 -25.345 1.00 90.19 589 PRO A C 1
ATOM 4585 O O . PRO A 1 589 ? -8.225 22.773 -26.097 1.00 90.19 589 PRO A O 1
ATOM 4588 N N . LYS A 1 590 ? -6.847 24.046 -24.859 1.00 90.75 590 LYS A N 1
ATOM 4589 C CA . LYS A 1 590 ? -7.429 25.345 -25.247 1.00 90.75 590 LYS A CA 1
ATOM 4590 C C . LYS A 1 590 ? -8.934 25.487 -24.958 1.00 90.75 590 LYS A C 1
ATOM 4592 O O . LYS A 1 590 ? -9.549 26.406 -25.483 1.00 90.75 590 LYS A O 1
ATOM 4597 N N . GLY A 1 591 ? -9.493 24.637 -24.091 1.00 91.75 591 GLY A N 1
ATOM 4598 C CA . GLY A 1 591 ? -10.908 24.681 -23.715 1.00 91.75 591 GLY A CA 1
ATOM 4599 C C . GLY A 1 591 ? -11.849 24.126 -24.785 1.00 91.75 591 GLY A C 1
ATOM 4600 O O . GLY A 1 591 ? -13.026 24.470 -24.780 1.00 91.75 591 GLY A O 1
ATOM 4601 N N . ALA A 1 592 ? -11.342 23.307 -25.714 1.00 96.25 592 ALA A N 1
ATOM 4602 C CA . ALA A 1 592 ? -12.195 22.557 -26.628 1.00 96.25 592 ALA A CA 1
ATOM 4603 C C . ALA A 1 592 ? -13.129 21.613 -25.848 1.00 96.25 592 ALA A C 1
ATOM 4605 O O . ALA A 1 592 ? -12.780 21.142 -24.767 1.00 96.25 592 ALA A O 1
ATOM 4606 N N . GLN A 1 593 ? -14.299 21.335 -26.413 1.00 97.62 593 GLN A N 1
ATOM 4607 C CA . GLN A 1 593 ? -15.269 20.382 -25.866 1.00 97.62 593 GLN A CA 1
ATOM 4608 C C . GLN A 1 593 ? -15.194 19.025 -26.573 1.00 97.62 593 GLN A C 1
ATOM 4610 O O . GLN A 1 593 ? -15.617 18.016 -26.015 1.00 97.62 593 GLN A O 1
ATOM 4615 N N . VAL A 1 594 ? -14.607 18.987 -27.777 1.00 97.94 594 VAL A N 1
ATOM 4616 C CA . VAL A 1 594 ? -14.381 17.764 -28.555 1.00 97.94 594 VAL A CA 1
ATOM 4617 C C . VAL A 1 594 ? -13.016 17.768 -29.249 1.00 97.94 594 VAL A C 1
ATOM 4619 O O . VAL A 1 594 ? -12.566 18.792 -29.766 1.00 97.94 594 VAL A O 1
ATOM 4622 N N . GLU A 1 595 ? -12.362 16.610 -29.269 1.00 98.06 595 GLU A N 1
ATOM 4623 C CA . GLU A 1 595 ? -11.141 16.332 -30.031 1.00 98.06 595 GLU A CA 1
ATOM 4624 C C . GLU A 1 595 ? -11.276 14.954 -30.685 1.00 98.06 595 GLU A C 1
ATOM 4626 O O . GLU A 1 595 ? -11.780 14.018 -30.062 1.00 98.06 595 GLU A O 1
ATOM 4631 N N . ILE A 1 596 ? -10.864 14.825 -31.949 1.00 98.44 596 ILE A N 1
ATOM 4632 C CA . ILE A 1 596 ? -11.008 13.575 -32.708 1.00 98.44 596 ILE A CA 1
ATOM 4633 C C . ILE A 1 596 ? -9.679 13.217 -33.365 1.00 98.44 596 ILE A C 1
ATOM 4635 O O . ILE A 1 596 ? -9.044 14.069 -33.986 1.00 98.44 596 ILE A O 1
ATOM 4639 N N . ASP A 1 597 ? -9.268 11.956 -33.243 1.00 97.88 597 ASP A N 1
ATOM 4640 C CA . ASP A 1 597 ? -8.164 11.375 -34.012 1.00 97.88 597 ASP A CA 1
ATOM 4641 C C . ASP A 1 597 ? -8.663 10.367 -35.056 1.00 97.88 597 ASP A C 1
ATOM 4643 O O . ASP A 1 597 ? -9.821 9.931 -35.034 1.00 97.88 597 ASP A O 1
ATOM 4647 N N . ALA A 1 598 ? -7.791 10.017 -36.004 1.00 98.25 598 ALA A N 1
ATOM 4648 C CA . ALA A 1 598 ? -8.128 9.066 -37.054 1.00 98.25 598 ALA A CA 1
ATOM 4649 C C . ALA A 1 598 ? -6.933 8.205 -37.479 1.00 98.25 598 ALA A C 1
ATOM 4651 O O . ALA A 1 598 ? -5.787 8.658 -37.535 1.00 98.25 598 ALA A O 1
ATOM 4652 N N . VAL A 1 599 ? -7.224 6.960 -37.854 1.00 98.31 599 VAL A N 1
ATOM 4653 C CA . VAL A 1 599 ? -6.295 6.046 -38.526 1.00 98.31 599 VAL A CA 1
ATOM 4654 C C . VAL A 1 599 ? -6.884 5.684 -39.879 1.00 98.31 599 VAL A C 1
ATOM 4656 O O . VAL A 1 599 ? -8.046 5.282 -39.956 1.00 98.31 599 VAL A O 1
ATOM 4659 N N . CYS A 1 600 ? -6.079 5.811 -40.932 1.00 97.88 600 CYS A N 1
ATOM 4660 C CA . CYS A 1 600 ? -6.459 5.440 -42.292 1.00 97.88 600 CYS A CA 1
ATOM 4661 C C . CYS A 1 600 ? -5.537 4.351 -42.832 1.00 97.88 600 CYS A C 1
ATOM 4663 O O . CYS A 1 600 ? -4.353 4.326 -42.499 1.00 97.88 600 CYS A O 1
ATOM 4665 N N . GLU A 1 601 ? -6.045 3.496 -43.707 1.00 95.94 601 GLU A N 1
ATOM 4666 C CA . GLU A 1 601 ? -5.271 2.424 -44.329 1.00 95.94 601 GLU A CA 1
ATOM 4667 C C . GLU A 1 601 ? -5.639 2.286 -45.806 1.00 95.94 601 GLU A C 1
ATOM 4669 O O . GLU A 1 601 ? -6.815 2.284 -46.163 1.00 95.94 601 GLU A O 1
ATOM 4674 N N . LYS A 1 602 ? -4.624 2.188 -46.672 1.00 87.38 602 LYS A N 1
ATOM 4675 C CA . LYS A 1 602 ? -4.813 1.881 -48.094 1.00 87.38 602 LYS A CA 1
ATOM 4676 C C . LYS A 1 602 ? -4.724 0.382 -48.333 1.00 87.38 602 LYS A C 1
ATOM 4678 O O . LYS A 1 602 ? -3.728 -0.237 -47.957 1.00 87.38 602 LYS A O 1
ATOM 4683 N N . ASN A 1 603 ? -5.733 -0.143 -49.021 1.00 60.25 603 ASN A N 1
ATOM 4684 C CA . ASN A 1 603 ? -5.715 -1.492 -49.586 1.00 60.25 603 ASN A CA 1
ATOM 4685 C C . ASN A 1 603 ? -4.743 -1.619 -50.761 1.00 60.25 603 ASN A C 1
ATOM 4687 O O . ASN A 1 603 ? -4.652 -0.661 -51.568 1.00 60.25 603 ASN A O 1
#

Foldseek 3Di:
DVVLPFQKKKKFWWFLLDTPDIDIDHALDPVVRHGDDLLAKEQQFQVLQVLLLLLLLLCVVVVLDDQQFQLCVQQPPADQDDAPEDSRRQGNQLLQFQQNQFAQFDADDWAALPDPDADALRVRRVVGRYRPDYRRDAGHHHLSSQSSSQSSSCRSVVDHSFVSSVVLPQVLLVQVFKTLRDDPPRVVYHRWFAELVRDTHDDTAHSSRSRGRMMGGLVSVSSVLSLLLVVRDPSNPPSHDNVSSVQQQDFPGADDDPCNLFAGGGGRSWTWHWKAQLVGRVRIFIKTKDWRDGGRWTWMKIHGSVRRIIMIMIGRYLSCLVVVLVVQQVSCVVVRIDGHSSVVLVVVLVVLVVVLVVLVVVLVVLVVVLVVCVVVLQWDFDPDAPDDLVLLVVLQVQLVVLVVVLVVCVPDPDDVCCSSHVPSVVSVSVSSNSSSVSSNSCSRTDGHDDPPPDPDPPPPDPDDDDDDDDDDDDDDFDKDAFDDLQAAADPDPDGQWIDTPQKIWGDKGFLAGSVPRDHPDPDQLSRLLSQLSNVQRRCVSVVHHLLQWQEKEKEFQDCVCVVSSVVSVCVSSPPRDHHYDYDHDNADPPGGGMIMITMGGDD

pLDDT: mean 91.52, std 13.92, range [28.83, 98.94]

Radius of gyration: 31.82 Å; chains: 1; bounding box: 67×56×103 Å

InterPro domains:
  IPR001466 Beta-lactamase-related [PF00144] (2-318)
  IPR006056 RidA family [TIGR00004] (480-600)
  IPR006175 YjgF/YER057c/UK114 family [PF01042] (485-600)
  IPR012338 Beta-lactamase/transpeptidase-like [G3DSA:3.40.710.10] (1-322)
  IPR012338 Beta-lactamase/transpeptidase-like [SSF56601] (1-318)
  IPR019897 RidA, conserved site [PS01094] (578-596)
  IPR035959 RutC-like superfamily [G3DSA:3.30.1330.40] (478-602)
  IPR035959 RutC-like superfamily [SSF55298] (479-602)
  IPR050491 Beta-lactamase AmpC-like [PTHR46825] (1-320)